Protein AF-A0A7V6LLS7-F1 (afdb_monomer_lite)

Sequence (560 aa):
MVKKVYANFGKIMVLFILLFMLAGCKSEITEEKIEELKTQIPDMIFLNDLISLPSEIKGNKITFSVNKAGYIDESGKVVKAETHDVSLIFTVFANEKPLFEKKVILSQKIDVLFNEIEKYVRSFIRHRTGNNIYLVSKYYDYDDISFVYQSNRVDIIDHDGTHHSHEYDEPVVIDVTVNARGRTHQFSIEVEAVGVPDYEKLNRVQTWLDEYMETVGFFDDMELPKTHPQYGGIIKWIASDPLVVIGHNRFFLPKEAKRVALMAEITFPGGDKKSEYLFDLPSSSIDDLTRAQRFLEICFEEDMNEFFVLYEGTSPNITQNLLEGNPKNKLYGEKREELDLANLDKWFYPGYVKPNEDNLLFIVVHETGIRTPEKNAQFYSEFQYNKAYVVDEVDAWTSWHYTVDDHSIYQSYQDQTECWHAGNGDIYGIGVEMCINSDGNYNASVINNARLIASLLIKHNLGMKSLKKHNDYSNKPCPETMLQNRLWFKFQKLISHEYVSQVLLSQFDITYTFELIEGLTAWPINQVIYNEGVTADSVQNISVNIEGIELAFKIVVQAK

Radius of gyration: 46.67 Å; chains: 1; bounding box: 96×64×156 Å

Secondary structure (DSSP, 8-state):
-------------------------PPPPPHHHHHHHHHSS-SEE-TT-B----SEETTEEEEEEESSTTSB-TTSBB----SS-EEEEEEEEETTEEEEEEEEEEPPPHHHHHHHHHHHHHHHS-SEESS-------BTTBTTEEEEEEES-TTTB-TT-PBPP-SS-EEEEEEEEEEETTEEEEEEEEEEE--S-HHHHHHHHHHHHHHHHHH----TTEEPPSSBTTTB-EEEEEESSTTTEETTTEE---SS-EEEEEEEEEEETTEEEEEEEEEEEPPP-S-HHHHHHHHHHHHTSS-BSSEEE---SPPPP-EE----S--SS--EEEEPPPP-GGGHHHHS-TTPPP-STT---EEEEEE----STT-SHHHHHHHHHIIIII-SS-S-----SEEE-SS-EEE-S-TTEEE-SSTHHHHTEEEEEEP--TTS-HHHHHHHHHHHHHHHHHHTT--GGGEEETHHHH----SHHHHHTTTHHHHHHHHHHHHHHHHHGGGS-EEEE--PPTTEEE-SSTTEEEES---S-EEEEEEEEETTEEEEEEEEE---

Foldseek 3Di:
DDDDDDDDDDDDDDDDDDDDDDDDDQDDDDVVVVVVLVVLDDQEDEAFDARDDPQDDSNWGKDKDKPDPPQADPRRTGHDADLAKDWIKIFMDTNNHTDDIHIHIYGHDPVSVVVVVVVVQVVQADQEDQFFGDGDQDDPPDPQKGKFKCKPCCVAANRRRGGDADAAFDWIKIWIWMGGPNDIDIDIRIHGHHHDDFVVVVVVQVVVLVVCLVPDDDAAQDFDDQADPPQGWGKFKAKLALLQDALRTGGHFAQAFAKMWIKIWTGTPNGIDIDIDIDRTHHHDDDLQVSVVVNQVSLQPAFAAWKGFDFQQDFFDEAEPEPDDAWLDDLFDAFFDDDDPVCQCVLPNPPDDQQAPSLAQAAAEFEPPDQAPPQAQVVVLVVVNCQGHPDNDDPDSFDAQWEFFLQHIYGHHDQRIQTHDQVVCRSRYHYYYQYNHNPGDNVSSLLRVLSNVLVVCVVRRGGPSRYHYSCVRPVPCGVPVCVVVVVVSVSSNSNSSSNCSNPRSNVWDKDKDFDDDPQKDDGNTPRMITRNFDAAWDWTWMWMATNNDIDIHIHTYHGD

Structure (mmCIF, N/CA/C/O backbone):
data_AF-A0A7V6LLS7-F1
#
_entry.id   AF-A0A7V6LLS7-F1
#
loop_
_atom_site.group_PDB
_atom_site.id
_atom_site.type_symbol
_atom_site.label_atom_id
_atom_site.label_alt_id
_atom_site.label_comp_id
_atom_site.label_asym_id
_atom_site.label_entity_id
_atom_site.label_seq_id
_atom_site.pdbx_PDB_ins_code
_atom_site.Cartn_x
_atom_site.Cartn_y
_atom_site.Cartn_z
_atom_site.occupancy
_atom_site.B_iso_or_equiv
_atom_site.auth_seq_id
_atom_site.auth_comp_id
_atom_site.auth_asym_id
_atom_site.auth_atom_id
_atom_site.pdbx_PDB_model_num
ATOM 1 N N . MET A 1 1 ? -8.569 -35.982 98.185 1.00 34.84 1 MET A N 1
ATOM 2 C CA . MET A 1 1 ? -7.803 -35.295 99.258 1.00 34.84 1 MET A CA 1
ATOM 3 C C . MET A 1 1 ? -8.676 -34.120 99.725 1.00 34.84 1 MET A C 1
ATOM 5 O O . MET A 1 1 ? -9.249 -33.499 98.847 1.00 34.84 1 MET A O 1
ATOM 9 N N . VAL A 1 2 ? -9.058 -33.915 101.001 1.00 30.83 2 VAL A N 1
ATOM 10 C CA . VAL A 1 2 ? -8.259 -33.741 102.249 1.00 30.83 2 VAL A CA 1
ATOM 11 C C . VAL A 1 2 ? -7.503 -32.399 102.202 1.00 30.83 2 VAL A C 1
ATOM 13 O O . VAL A 1 2 ? -6.612 -32.305 101.370 1.00 30.83 2 VAL A O 1
ATOM 16 N N . LYS A 1 3 ? -7.730 -31.346 103.021 1.00 31.91 3 LYS A N 1
ATOM 17 C CA . LYS A 1 3 ? -8.706 -30.979 104.109 1.00 31.91 3 LYS A CA 1
ATOM 18 C C . LYS A 1 3 ? -9.423 -29.643 103.708 1.00 31.91 3 LYS A C 1
ATOM 20 O O . LYS A 1 3 ? -9.340 -29.323 102.533 1.00 31.91 3 LYS A O 1
ATOM 25 N N . LYS A 1 4 ? -10.143 -28.803 104.487 1.00 34.84 4 LYS A N 1
ATOM 26 C CA . LYS A 1 4 ? -10.474 -28.535 105.927 1.00 34.84 4 LYS A CA 1
ATOM 27 C C . LYS A 1 4 ? -11.879 -27.830 105.939 1.00 34.84 4 LYS A C 1
ATOM 29 O O . LYS A 1 4 ? -12.202 -27.248 104.915 1.00 34.84 4 LYS A O 1
ATOM 34 N N . VAL A 1 5 ? -12.802 -27.805 106.922 1.00 36.59 5 VAL A N 1
ATOM 35 C CA . VAL A 1 5 ? -12.891 -28.124 108.377 1.00 36.59 5 VAL A CA 1
ATOM 36 C C . VAL A 1 5 ? -12.368 -27.012 109.325 1.00 36.59 5 VAL A C 1
ATOM 38 O O . VAL A 1 5 ? -11.166 -26.762 109.320 1.00 36.59 5 VAL A O 1
ATOM 41 N N . TYR A 1 6 ? -13.141 -26.359 110.223 1.00 37.16 6 TYR A N 1
ATOM 42 C CA . TYR A 1 6 ? -14.607 -26.222 110.480 1.00 37.16 6 TYR A CA 1
ATOM 43 C C . TYR A 1 6 ? -14.840 -25.105 111.552 1.00 37.16 6 TYR A C 1
ATOM 45 O O . TYR A 1 6 ? -13.900 -24.847 112.299 1.00 37.16 6 TYR A O 1
ATOM 53 N N . ALA A 1 7 ? -16.085 -24.600 111.722 1.00 37.91 7 ALA A N 1
ATOM 54 C CA . ALA A 1 7 ? -16.650 -23.959 112.951 1.00 37.91 7 ALA A CA 1
ATOM 55 C C . ALA A 1 7 ? -16.020 -22.621 113.456 1.00 37.91 7 ALA A C 1
ATOM 57 O O . ALA A 1 7 ? -14.893 -22.311 113.097 1.00 37.91 7 ALA A O 1
ATOM 58 N N . ASN A 1 8 ? -16.607 -21.767 114.323 1.00 35.91 8 ASN A N 1
ATOM 59 C CA . ASN A 1 8 ? -17.968 -21.423 114.844 1.00 35.91 8 ASN A CA 1
ATOM 60 C C . ASN A 1 8 ? -17.821 -20.037 115.573 1.00 35.91 8 ASN A C 1
ATOM 62 O O . ASN A 1 8 ? -16.697 -19.554 115.656 1.00 35.91 8 ASN A O 1
ATOM 66 N N . PHE A 1 9 ? -18.789 -19.296 116.152 1.00 32.19 9 PHE A N 1
ATOM 67 C CA . PHE A 1 9 ? -20.241 -19.386 116.454 1.00 32.19 9 PHE A CA 1
ATOM 68 C C . PHE A 1 9 ? -20.790 -17.928 116.619 1.00 32.19 9 PHE A C 1
ATOM 70 O O . PHE A 1 9 ? -19.992 -17.007 116.772 1.00 32.19 9 PHE A O 1
ATOM 77 N N . GLY A 1 10 ? -22.113 -17.687 116.692 1.00 29.98 10 GLY A N 1
ATOM 78 C CA . GLY A 1 10 ? -22.686 -16.373 117.080 1.00 29.98 10 GLY A CA 1
ATOM 79 C C . GLY A 1 10 ? -24.219 -16.365 117.271 1.00 29.98 10 GLY A C 1
ATOM 80 O O . GLY A 1 10 ? -24.887 -17.284 116.791 1.00 29.98 10 GLY A O 1
ATOM 81 N N . LYS A 1 11 ? -24.784 -15.375 118.000 1.00 31.58 11 LYS A N 1
ATOM 82 C CA . LYS A 1 11 ? -26.246 -15.209 118.239 1.00 31.58 11 LYS A CA 1
ATOM 83 C C . LYS A 1 11 ? -26.632 -13.870 118.927 1.00 31.58 11 LYS A C 1
ATOM 85 O O . LYS A 1 11 ? -25.799 -13.320 119.632 1.00 31.58 11 LYS A O 1
ATOM 90 N N . ILE A 1 12 ? -27.926 -13.492 118.834 1.00 33.47 12 ILE A N 1
ATOM 91 C CA . ILE A 1 12 ? -28.701 -12.503 119.654 1.00 33.47 12 ILE A CA 1
ATOM 92 C C . ILE A 1 12 ? -28.351 -11.006 119.409 1.00 33.47 12 ILE A C 1
ATOM 94 O O . ILE A 1 12 ? -27.180 -10.664 119.456 1.00 33.47 12 ILE A O 1
ATOM 98 N N . MET A 1 13 ? -29.230 -10.024 119.102 1.00 29.97 13 MET A N 1
ATOM 99 C CA . MET A 1 13 ? -30.708 -9.807 119.041 1.00 29.97 13 MET A CA 1
ATOM 100 C C . MET A 1 13 ? -31.387 -9.097 120.243 1.00 29.97 13 MET A C 1
ATOM 102 O O . MET A 1 13 ? -31.705 -9.745 121.233 1.00 29.97 13 MET A O 1
ATOM 106 N N . VAL A 1 14 ? -31.775 -7.820 120.058 1.00 29.94 14 VAL A N 1
ATOM 107 C CA . VAL A 1 14 ? -32.856 -7.067 120.759 1.00 29.94 14 VAL A CA 1
ATOM 108 C C . VAL A 1 14 ? -33.358 -5.945 119.807 1.00 29.94 14 VAL A C 1
ATOM 110 O O . VAL A 1 14 ? -32.559 -5.496 118.992 1.00 29.94 14 VAL A O 1
ATOM 113 N N . LEU A 1 15 ? -34.551 -5.331 119.896 1.00 32.44 15 LEU A N 1
ATOM 114 C CA . LEU A 1 15 ? -35.950 -5.811 119.808 1.00 32.44 15 LEU A CA 1
ATOM 115 C C . LEU A 1 15 ? -36.884 -4.561 119.762 1.00 32.44 15 LEU A C 1
ATOM 117 O O . LEU A 1 15 ? -36.860 -3.792 120.709 1.00 32.44 15 LEU A O 1
ATOM 121 N N . PHE A 1 16 ? -37.698 -4.401 118.703 1.00 33.78 16 PHE A N 1
ATOM 122 C CA . PHE A 1 16 ? -38.951 -3.600 118.566 1.00 33.78 16 PHE A CA 1
ATOM 123 C C . PHE A 1 16 ? -39.140 -2.195 119.202 1.00 33.78 16 PHE A C 1
ATOM 125 O O . PHE A 1 16 ? -39.014 -2.013 120.405 1.00 33.78 16 PHE A O 1
ATOM 132 N N . ILE A 1 17 ? -39.758 -1.282 118.428 1.00 31.70 17 ILE A N 1
ATOM 133 C CA . ILE A 1 17 ? -41.160 -0.829 118.639 1.00 31.70 17 ILE A CA 1
ATOM 134 C C . ILE A 1 17 ? -41.720 -0.162 117.356 1.00 31.70 17 ILE A C 1
ATOM 136 O O . ILE A 1 17 ? -40.963 0.192 116.456 1.00 31.70 17 ILE A O 1
ATOM 140 N N . LEU A 1 18 ? -43.052 -0.104 117.226 1.00 37.91 18 LEU A N 1
ATOM 141 C CA . LEU A 1 18 ? -43.802 0.260 116.011 1.00 37.91 18 LEU A CA 1
ATOM 142 C C . LEU A 1 18 ? -43.955 1.777 115.793 1.00 37.91 18 LEU A C 1
ATOM 144 O O . LEU A 1 18 ? -44.133 2.527 116.750 1.00 37.91 18 LEU A O 1
ATOM 148 N N . LEU A 1 19 ? -44.160 2.165 114.528 1.00 31.28 19 LEU A N 1
ATOM 149 C CA . LEU A 1 19 ? -45.254 3.079 114.175 1.00 31.28 19 LEU A CA 1
ATOM 150 C C . LEU A 1 19 ? -45.881 2.672 112.827 1.00 31.28 19 LEU A C 1
ATOM 152 O O . LEU A 1 19 ? -45.170 2.266 111.911 1.00 31.28 19 LEU A O 1
ATOM 156 N N . PHE A 1 20 ? -47.209 2.753 112.713 1.00 39.62 20 PHE A N 1
ATOM 157 C CA . PHE A 1 20 ? -47.963 2.418 111.497 1.00 39.62 20 PHE A CA 1
ATOM 158 C C . PHE A 1 20 ? -48.265 3.689 110.687 1.00 39.62 20 PHE A C 1
ATOM 160 O O . PHE A 1 20 ? -48.773 4.660 111.244 1.00 39.62 20 PHE A O 1
ATOM 167 N N . MET A 1 21 ? -48.056 3.653 109.370 1.00 34.00 21 MET A N 1
ATOM 168 C CA . MET A 1 21 ? -48.728 4.534 108.405 1.00 34.00 21 MET A CA 1
ATOM 169 C C . MET A 1 21 ? -49.060 3.752 107.132 1.00 34.00 21 MET A C 1
ATOM 171 O O . MET A 1 21 ? -48.438 2.731 106.838 1.00 34.00 21 MET A O 1
ATOM 175 N N . LEU A 1 22 ? -50.080 4.208 106.402 1.00 47.00 22 LEU A N 1
ATOM 176 C CA . LEU A 1 22 ? -50.637 3.477 105.267 1.00 47.00 22 LEU A CA 1
ATOM 177 C C . LEU A 1 22 ? -49.731 3.561 104.033 1.00 47.00 22 LEU A C 1
ATOM 179 O O . LEU A 1 22 ? -49.548 4.634 103.464 1.00 47.00 22 LEU A O 1
ATOM 183 N N . ALA A 1 23 ? -49.260 2.407 103.567 1.00 36.72 23 ALA A N 1
ATOM 184 C CA . ALA A 1 23 ? -48.746 2.230 102.216 1.00 36.72 23 ALA A CA 1
ATOM 185 C C . ALA A 1 23 ? -49.749 1.385 101.421 1.00 36.72 23 ALA A C 1
ATOM 187 O O . ALA A 1 23 ? -49.935 0.203 101.704 1.00 36.72 23 ALA A O 1
ATOM 188 N N . GLY A 1 24 ? -50.409 1.987 100.429 1.00 40.50 24 GLY A N 1
ATOM 189 C CA . GLY A 1 24 ? -51.176 1.220 99.450 1.00 40.50 24 GLY A CA 1
ATOM 190 C C . GLY A 1 24 ? -50.214 0.418 98.575 1.00 40.50 24 GLY A C 1
ATOM 191 O O . GLY A 1 24 ? -49.318 1.001 97.962 1.00 40.50 24 GLY A O 1
ATOM 192 N N . CYS A 1 25 ? -50.377 -0.904 98.517 1.00 39.06 25 CYS A N 1
ATOM 193 C CA . CYS A 1 25 ? -49.539 -1.763 97.685 1.00 39.06 25 CYS A CA 1
ATOM 194 C C . CYS A 1 25 ? -49.764 -1.466 96.195 1.00 39.06 25 CYS A C 1
ATOM 196 O O . CYS A 1 25 ? -50.655 -2.043 95.572 1.00 39.06 25 CYS A O 1
ATOM 198 N N . LYS A 1 26 ? -48.918 -0.614 95.598 1.00 54.56 26 LYS A N 1
ATOM 199 C CA . LYS A 1 26 ? -48.681 -0.675 94.152 1.00 54.56 26 LYS A CA 1
ATOM 200 C C . LYS A 1 26 ? -48.104 -2.056 93.851 1.00 54.56 26 LYS A C 1
ATOM 202 O O . LYS A 1 26 ? -47.055 -2.405 94.388 1.00 54.56 26 LYS A O 1
ATOM 207 N N . SER A 1 27 ? -48.795 -2.846 93.036 1.00 60.50 27 SER A N 1
ATOM 208 C CA . SER A 1 27 ? -48.285 -4.148 92.610 1.00 60.50 27 SER A CA 1
ATOM 209 C C . SER A 1 27 ? -47.044 -3.961 91.744 1.00 60.50 27 SER A C 1
ATOM 211 O O . SER A 1 27 ? -47.059 -3.139 90.821 1.00 60.50 27 SER A O 1
ATOM 213 N N . GLU A 1 28 ? -46.006 -4.748 92.012 1.00 69.44 28 GLU A N 1
ATOM 214 C CA . GLU A 1 28 ? -44.800 -4.777 91.190 1.00 69.44 28 GLU A CA 1
ATOM 215 C C . GLU A 1 28 ? -45.122 -5.218 89.753 1.00 69.44 28 GLU A C 1
ATOM 217 O O . GLU A 1 28 ? -46.076 -5.964 89.486 1.00 69.44 28 GLU A O 1
ATOM 222 N N . ILE A 1 29 ? -44.340 -4.709 88.801 1.00 80.06 29 ILE A N 1
ATOM 223 C CA . ILE A 1 29 ? -44.463 -5.088 87.394 1.00 80.06 29 ILE A CA 1
ATOM 224 C C . ILE A 1 29 ? -43.783 -6.449 87.228 1.00 80.06 29 ILE A C 1
ATOM 226 O O . ILE A 1 29 ? -42.632 -6.631 87.606 1.00 80.06 29 ILE A O 1
ATOM 230 N N . THR A 1 30 ? -44.527 -7.412 86.693 1.00 85.44 30 THR A N 1
ATOM 231 C CA . THR A 1 30 ? -44.090 -8.797 86.495 1.00 85.44 30 THR A CA 1
ATOM 232 C C . THR A 1 30 ? -43.131 -8.901 85.307 1.00 85.44 30 THR A C 1
ATOM 234 O O . THR A 1 30 ? -43.330 -8.198 84.319 1.00 85.44 30 THR A O 1
ATOM 237 N N . GLU A 1 31 ? -42.133 -9.794 85.366 1.00 83.50 31 GLU A N 1
ATOM 238 C CA . GLU A 1 31 ? -41.102 -9.940 84.315 1.00 83.50 31 GLU A CA 1
ATOM 239 C C . GLU A 1 31 ? -41.697 -10.171 82.916 1.00 83.50 31 GLU A C 1
ATOM 241 O O . GLU A 1 31 ? -41.288 -9.527 81.959 1.00 83.50 31 GLU A O 1
ATOM 246 N N . GLU A 1 32 ? -42.757 -10.976 82.811 1.00 85.88 32 GLU A N 1
ATOM 247 C CA . GLU A 1 32 ? -43.559 -11.161 81.588 1.00 85.88 32 GLU A CA 1
ATOM 248 C C . GLU A 1 32 ? -43.975 -9.828 80.928 1.00 85.88 32 GLU A C 1
ATOM 250 O O . GLU A 1 32 ? -43.900 -9.669 79.711 1.00 85.88 32 GLU A O 1
ATOM 255 N N . LYS A 1 33 ? -44.350 -8.828 81.736 1.00 86.25 33 LYS A N 1
ATOM 256 C CA . LYS A 1 33 ? -44.764 -7.497 81.268 1.00 86.25 33 LYS A CA 1
ATOM 257 C C . LYS A 1 33 ? -43.573 -6.562 81.009 1.00 86.25 33 LYS A C 1
ATOM 259 O O . LYS A 1 33 ? -43.733 -5.563 80.314 1.00 86.25 33 LYS A O 1
ATOM 264 N N . ILE A 1 34 ? -42.390 -6.887 81.534 1.00 86.94 34 ILE A N 1
ATOM 265 C CA . ILE A 1 34 ? -41.118 -6.241 81.177 1.00 86.94 34 ILE A CA 1
ATOM 266 C C . ILE A 1 34 ? -40.645 -6.743 79.805 1.00 86.94 34 ILE A C 1
ATOM 268 O O . ILE A 1 34 ? -40.253 -5.927 78.974 1.00 86.94 34 ILE A O 1
ATOM 272 N N . GLU A 1 35 ? -40.758 -8.043 79.515 1.00 89.19 35 GLU A N 1
ATOM 273 C CA . GLU A 1 35 ? -40.477 -8.574 78.173 1.00 89.19 35 GLU A CA 1
ATOM 274 C C . GLU A 1 35 ? -41.473 -8.050 77.126 1.00 89.19 35 GLU A C 1
ATOM 276 O O . GLU A 1 35 ? -41.060 -7.650 76.040 1.00 89.19 35 GLU A O 1
ATOM 281 N N . GLU A 1 36 ? -42.761 -7.923 77.462 1.00 87.31 36 GLU A N 1
ATOM 282 C CA . GLU A 1 36 ? -43.749 -7.296 76.568 1.00 87.31 36 GLU A CA 1
ATOM 283 C C . GLU A 1 36 ? -43.439 -5.809 76.273 1.00 87.31 36 GLU A C 1
ATOM 285 O O . GLU A 1 36 ? -43.685 -5.331 75.169 1.00 87.31 36 GLU A O 1
ATOM 290 N N . LEU A 1 37 ? -42.853 -5.065 77.221 1.00 87.44 37 LEU A N 1
ATOM 291 C CA . LEU A 1 37 ? -42.362 -3.701 76.966 1.00 87.44 37 LEU A CA 1
ATOM 292 C C . LEU A 1 37 ? -41.108 -3.689 76.073 1.00 87.44 37 LEU A C 1
ATOM 294 O O . LEU A 1 37 ? -40.929 -2.769 75.276 1.00 87.44 37 LEU A O 1
ATOM 298 N N . LYS A 1 38 ? -40.235 -4.700 76.175 1.00 88.44 38 LYS A N 1
ATOM 299 C CA . LYS A 1 38 ? -39.018 -4.816 75.350 1.00 88.44 38 LYS A CA 1
ATOM 300 C C . LYS A 1 38 ? -39.300 -5.130 73.879 1.00 88.44 38 LYS A C 1
ATOM 302 O O . LYS A 1 38 ? -38.439 -4.832 73.050 1.00 88.44 38 LYS A O 1
ATOM 307 N N . THR A 1 39 ? -40.455 -5.709 73.538 1.00 87.38 39 THR A N 1
ATOM 308 C CA . THR A 1 39 ? -40.860 -5.930 72.134 1.00 87.38 39 THR A CA 1
ATOM 309 C C . THR A 1 39 ? -41.476 -4.685 71.490 1.00 87.38 39 THR A C 1
ATOM 311 O O . THR A 1 39 ? -41.427 -4.552 70.272 1.00 87.38 39 THR A O 1
ATOM 314 N N . GLN A 1 40 ? -41.992 -3.741 72.287 1.00 88.38 40 GLN A N 1
ATOM 315 C CA . GLN A 1 40 ? -42.559 -2.465 71.812 1.00 88.38 40 GLN A CA 1
ATOM 316 C C . GLN A 1 40 ? -41.489 -1.414 71.461 1.00 88.38 40 GLN A C 1
ATOM 318 O O . GLN A 1 40 ? -41.792 -0.403 70.832 1.00 88.38 40 GLN A O 1
ATOM 323 N N . ILE A 1 41 ? -40.228 -1.659 71.831 1.00 88.69 41 ILE A N 1
ATOM 324 C CA . ILE A 1 41 ? -39.062 -0.882 71.396 1.00 88.69 41 ILE A CA 1
ATOM 325 C C . ILE A 1 41 ? -38.318 -1.716 70.338 1.00 88.69 41 ILE A C 1
ATOM 327 O O . ILE A 1 41 ? -37.746 -2.743 70.708 1.00 88.69 41 ILE A O 1
ATOM 331 N N . PRO A 1 42 ? -38.282 -1.326 69.051 1.00 85.19 42 PRO A N 1
ATOM 332 C CA . PRO A 1 42 ? -37.520 -2.043 68.024 1.00 85.19 42 PRO A CA 1
ATOM 333 C C . PRO A 1 42 ? -36.011 -2.092 68.317 1.00 85.19 42 PRO A C 1
ATOM 335 O O . PRO A 1 42 ? -35.478 -1.224 69.004 1.00 85.19 42 PRO A O 1
ATOM 338 N N . ASP A 1 43 ? -35.304 -3.089 67.777 1.00 81.06 43 ASP A N 1
ATOM 339 C CA . ASP A 1 43 ? -33.835 -3.185 67.899 1.00 81.06 43 ASP A CA 1
ATOM 340 C C . ASP A 1 43 ? -33.099 -2.192 66.975 1.00 81.06 43 ASP A C 1
ATOM 342 O O . ASP A 1 43 ? -31.983 -1.759 67.276 1.00 81.06 43 ASP A O 1
ATOM 346 N N . MET A 1 44 ? -33.747 -1.785 65.877 1.00 81.25 44 MET A N 1
ATOM 347 C CA . MET A 1 44 ? -33.304 -0.744 64.948 1.00 81.25 44 MET A CA 1
ATOM 348 C C . MET A 1 44 ? -34.452 0.235 64.677 1.00 81.25 44 MET A C 1
ATOM 350 O O . MET A 1 44 ? -35.598 -0.191 64.556 1.00 81.25 44 MET A O 1
ATOM 354 N N . ILE A 1 45 ? -34.141 1.531 64.596 1.00 81.94 45 ILE A N 1
ATOM 355 C CA . ILE A 1 45 ? -35.098 2.624 64.367 1.00 81.94 45 ILE A CA 1
ATOM 356 C C . ILE A 1 45 ? -34.560 3.621 63.330 1.00 81.94 45 ILE A C 1
ATOM 358 O O . ILE A 1 45 ? -33.347 3.752 63.133 1.00 81.94 45 ILE A O 1
ATOM 362 N N . PHE A 1 46 ? -35.465 4.363 62.701 1.00 78.94 46 PHE A N 1
ATOM 363 C CA . PHE A 1 46 ? -35.198 5.305 61.617 1.00 78.94 46 PHE A CA 1
ATOM 364 C C . PHE A 1 46 ? -35.836 6.679 61.875 1.00 78.94 46 PHE A C 1
ATOM 366 O O . PHE A 1 46 ? -36.655 6.866 62.775 1.00 78.94 46 PHE A O 1
ATOM 373 N N . LEU A 1 47 ? -35.458 7.679 61.074 1.00 79.56 47 LEU A N 1
ATOM 374 C CA . LEU A 1 47 ? -36.011 9.031 61.182 1.00 79.56 47 LEU A CA 1
ATOM 375 C C . LEU A 1 47 ? -37.519 9.049 60.884 1.00 79.56 47 LEU A C 1
ATOM 377 O O . LEU A 1 47 ? -37.937 8.701 59.780 1.00 79.56 47 LEU A O 1
ATOM 381 N N . ASN A 1 48 ? -38.290 9.627 61.807 1.00 79.75 48 ASN A N 1
ATOM 382 C CA . ASN A 1 48 ? -39.755 9.650 61.900 1.00 79.75 48 ASN A CA 1
ATOM 383 C C . ASN A 1 48 ? -40.440 8.428 62.529 1.00 79.75 48 ASN A C 1
ATOM 385 O O . ASN A 1 48 ? -41.655 8.512 62.718 1.00 79.75 48 ASN A O 1
ATOM 389 N N . ASP A 1 49 ? -39.721 7.372 62.918 1.00 84.12 49 ASP A N 1
ATOM 390 C CA . ASP A 1 49 ? -40.325 6.269 63.677 1.00 84.12 49 ASP A CA 1
ATOM 391 C C . ASP A 1 49 ? -40.896 6.766 65.014 1.00 84.12 49 ASP A C 1
ATOM 393 O O . ASP A 1 49 ? -40.375 7.712 65.610 1.00 84.12 49 ASP A O 1
ATOM 397 N N . LEU A 1 50 ? -41.964 6.125 65.494 1.00 85.75 50 LEU A N 1
ATOM 398 C CA . LEU A 1 50 ? -42.671 6.496 66.721 1.00 85.75 50 LEU A CA 1
ATOM 399 C C . LEU A 1 50 ? -42.572 5.376 67.762 1.00 85.75 50 LEU A C 1
ATOM 401 O O . LEU A 1 50 ? -43.168 4.312 67.598 1.00 85.75 50 LEU A O 1
ATOM 405 N N . ILE A 1 51 ? -41.860 5.634 68.859 1.00 87.31 51 ILE A N 1
ATOM 406 C CA . ILE A 1 51 ? -41.714 4.698 69.976 1.00 87.31 51 ILE A CA 1
ATOM 407 C C . ILE A 1 51 ? -42.858 4.920 70.963 1.00 87.31 51 ILE A C 1
ATOM 409 O O . ILE A 1 51 ? -42.802 5.797 71.826 1.00 87.31 51 ILE A O 1
ATOM 413 N N . SER A 1 52 ? -43.916 4.123 70.818 1.00 84.38 52 SER A N 1
ATOM 414 C CA . SER A 1 52 ? -45.099 4.188 71.676 1.00 84.38 52 SER A CA 1
ATOM 415 C C . SER A 1 52 ? -45.039 3.121 72.770 1.00 84.38 52 SER A C 1
ATOM 417 O O . SER A 1 52 ? -45.023 1.929 72.476 1.00 84.38 52 SER A O 1
ATOM 419 N N . LEU A 1 53 ? -45.032 3.557 74.032 1.00 86.69 53 LEU A N 1
ATOM 420 C CA . LEU A 1 53 ? -45.185 2.700 75.212 1.00 86.69 53 LEU A CA 1
ATOM 421 C C . LEU A 1 53 ? -46.482 3.070 75.955 1.00 86.69 53 LEU A C 1
ATOM 423 O O . LEU A 1 53 ? -46.856 4.247 75.971 1.00 86.69 53 LEU A O 1
ATOM 427 N N . PRO A 1 54 ? -47.165 2.115 76.616 1.00 86.19 54 PRO A N 1
ATOM 428 C CA . PRO A 1 54 ? -48.332 2.407 77.446 1.00 86.19 54 PRO A CA 1
ATOM 429 C C . PRO A 1 54 ? -47.945 3.330 78.606 1.00 86.19 54 PRO A C 1
ATOM 431 O O . PRO A 1 54 ? -47.005 3.046 79.341 1.00 86.19 54 PRO A O 1
ATOM 434 N N . SER A 1 55 ? -48.696 4.414 78.807 1.00 86.00 55 SER A N 1
ATOM 435 C CA . SER A 1 55 ? -48.388 5.453 79.804 1.00 86.00 55 SER A CA 1
ATOM 436 C C . SER A 1 55 ? -48.525 5.000 81.265 1.00 86.00 55 SER A C 1
ATOM 438 O O . SER A 1 55 ? -47.939 5.617 82.160 1.00 86.00 55 SER A O 1
ATOM 440 N N . GLU A 1 56 ? -49.262 3.919 81.531 1.00 85.69 56 GLU A N 1
ATOM 441 C CA . GLU A 1 56 ? -49.404 3.330 82.862 1.00 85.69 56 GLU A CA 1
ATOM 442 C C . GLU A 1 56 ? -49.565 1.802 82.802 1.00 85.69 56 GLU A C 1
ATOM 444 O O . GLU A 1 56 ? -50.269 1.269 81.944 1.00 85.69 56 GLU A O 1
ATOM 449 N N . ILE A 1 57 ? -48.949 1.087 83.751 1.00 84.81 57 ILE A N 1
ATOM 450 C CA . ILE A 1 57 ? -49.136 -0.354 83.969 1.00 84.81 57 ILE A CA 1
ATOM 451 C C . ILE A 1 57 ? -49.372 -0.621 85.461 1.00 84.81 57 ILE A C 1
ATOM 453 O O . ILE A 1 57 ? -48.494 -0.389 86.294 1.00 84.81 57 ILE A O 1
ATOM 457 N N . LYS A 1 58 ? -50.546 -1.169 85.805 1.00 80.75 58 LYS A N 1
ATOM 458 C CA . LYS A 1 58 ? -50.928 -1.589 87.172 1.00 80.75 58 LYS A CA 1
ATOM 459 C C . LYS A 1 58 ? -50.704 -0.503 88.255 1.00 80.75 58 LYS A C 1
ATOM 461 O O . LYS A 1 58 ? -50.140 -0.795 89.310 1.00 80.75 58 LYS A O 1
ATOM 466 N N . GLY A 1 59 ? -51.092 0.755 88.014 1.00 77.38 59 GLY A N 1
ATOM 467 C CA . GLY A 1 59 ? -50.871 1.852 88.970 1.00 77.38 59 GLY A CA 1
ATOM 468 C C . GLY A 1 59 ? -49.469 2.470 88.919 1.00 77.38 59 GLY A C 1
ATOM 469 O O . GLY A 1 59 ? -49.134 3.300 89.770 1.00 77.38 59 GLY A O 1
ATOM 470 N N . ASN A 1 60 ? -48.622 2.072 87.966 1.00 83.69 60 ASN A N 1
ATOM 471 C CA . ASN A 1 60 ? -47.269 2.593 87.788 1.00 83.69 60 ASN A CA 1
ATOM 472 C C . ASN A 1 60 ? -47.179 3.405 86.495 1.00 83.69 60 ASN A C 1
ATOM 474 O O . ASN A 1 60 ? -47.331 2.839 85.413 1.00 83.69 60 ASN A O 1
ATOM 478 N N . LYS A 1 61 ? -46.895 4.709 86.601 1.00 87.81 61 LYS A N 1
ATOM 479 C CA . LYS A 1 61 ? -46.645 5.563 85.432 1.00 87.81 61 LYS A CA 1
ATOM 480 C C . LYS A 1 61 ? -45.367 5.090 84.744 1.00 87.81 61 LYS A C 1
ATOM 482 O O . LYS A 1 61 ? -44.333 5.003 85.411 1.00 87.81 61 LYS A O 1
ATOM 487 N N . ILE A 1 62 ? -45.444 4.818 83.446 1.00 90.25 62 ILE A N 1
ATOM 488 C CA . ILE A 1 62 ? -44.301 4.420 82.625 1.00 90.25 62 ILE A CA 1
ATOM 489 C C . ILE A 1 62 ? -43.776 5.640 81.869 1.00 90.25 62 ILE A C 1
ATOM 491 O O . ILE A 1 62 ? -44.546 6.435 81.331 1.00 90.25 62 ILE A O 1
ATOM 495 N N . THR A 1 63 ? -42.457 5.786 81.833 1.00 88.88 63 THR A N 1
ATOM 496 C CA . THR A 1 63 ? -41.744 6.761 80.996 1.00 88.88 63 THR A CA 1
ATOM 497 C C . THR A 1 63 ? -40.461 6.125 80.476 1.00 88.88 63 THR A C 1
ATOM 499 O O . THR A 1 63 ? -39.979 5.150 81.049 1.00 88.88 63 THR A O 1
ATOM 502 N N . PHE A 1 64 ? -39.864 6.682 79.426 1.00 91.25 64 PHE A N 1
ATOM 503 C CA . PHE A 1 64 ? -38.519 6.303 78.998 1.00 91.25 64 PHE A CA 1
ATOM 504 C C . PHE A 1 64 ? -37.639 7.539 78.819 1.00 91.25 64 PHE A C 1
ATOM 506 O O . PHE A 1 64 ? -38.137 8.655 78.673 1.00 91.25 64 PHE A O 1
ATOM 513 N N . SER A 1 65 ? -36.327 7.335 78.838 1.00 90.12 65 SER A N 1
ATOM 514 C CA . SER A 1 65 ? -35.348 8.313 78.372 1.00 90.12 65 SER A CA 1
ATOM 515 C C . SER A 1 65 ? -34.353 7.640 77.431 1.00 90.12 65 SER A C 1
ATOM 517 O O . SER A 1 65 ? -34.245 6.414 77.392 1.00 90.12 65 SER A O 1
ATOM 519 N N . VAL A 1 66 ? -33.639 8.451 76.654 1.00 91.19 66 VAL A N 1
ATOM 520 C CA . VAL A 1 66 ? -32.574 7.992 75.761 1.00 91.19 66 VAL A CA 1
ATOM 521 C C . VAL A 1 66 ? -31.254 8.576 76.246 1.00 91.19 66 VAL A C 1
ATOM 523 O O . VAL A 1 66 ? -31.178 9.766 76.548 1.00 91.19 66 VAL A O 1
ATOM 526 N N . ASN A 1 67 ? -30.192 7.769 76.272 1.00 91.69 67 ASN A N 1
ATOM 527 C CA . ASN A 1 67 ? -28.851 8.178 76.719 1.00 91.69 67 ASN A CA 1
ATOM 528 C C . ASN A 1 67 ? -28.204 9.336 75.923 1.00 91.69 67 ASN A C 1
ATOM 530 O O . ASN A 1 67 ? -27.121 9.798 76.283 1.00 91.69 67 ASN A O 1
ATOM 534 N N . LYS A 1 68 ? -28.836 9.794 74.837 1.00 87.81 68 LYS A N 1
ATOM 535 C CA . LYS A 1 68 ? -28.431 10.948 74.033 1.00 87.81 68 LYS A CA 1
ATOM 536 C C . LYS A 1 68 ? -29.648 11.840 73.784 1.00 87.81 68 LYS A C 1
ATOM 538 O O . LYS A 1 68 ? -30.598 11.433 73.118 1.00 87.81 68 LYS A O 1
ATOM 543 N N . ALA A 1 69 ? -29.607 13.062 74.308 1.00 84.25 69 ALA A N 1
ATOM 544 C CA . ALA A 1 69 ? -30.680 14.043 74.153 1.00 84.25 69 ALA A CA 1
ATOM 545 C C . ALA A 1 69 ? -30.826 14.531 72.698 1.00 84.25 69 ALA A C 1
ATOM 547 O O . ALA A 1 69 ? -29.864 14.530 71.928 1.00 84.25 69 ALA A O 1
ATOM 548 N N . GLY A 1 70 ? -32.033 14.972 72.331 1.00 85.25 70 GLY A N 1
ATOM 549 C CA . GLY A 1 70 ? -32.331 15.565 71.020 1.00 85.25 70 GLY A CA 1
ATOM 550 C C . GLY A 1 70 ? -32.474 14.576 69.857 1.00 85.25 70 GLY A C 1
ATOM 551 O O . GLY A 1 70 ? -32.649 15.014 68.727 1.00 85.25 70 GLY A O 1
ATOM 552 N N . TYR A 1 71 ? -32.403 13.265 70.109 1.00 87.38 71 TYR A N 1
ATOM 553 C CA . TYR A 1 71 ? -32.651 12.228 69.098 1.00 87.38 71 TYR A CA 1
ATOM 554 C C . TYR A 1 71 ? -34.132 11.853 68.965 1.00 87.38 71 TYR A C 1
ATOM 556 O O . TYR A 1 71 ? -34.594 11.538 67.867 1.00 87.38 71 TYR A O 1
ATOM 564 N N . ILE A 1 72 ? -34.866 11.913 70.078 1.00 88.19 72 ILE A N 1
ATOM 565 C CA . ILE A 1 72 ? -36.294 11.605 70.189 1.00 88.19 72 ILE A CA 1
ATOM 566 C C . ILE A 1 72 ? -36.992 12.772 70.895 1.00 88.19 72 ILE A C 1
ATOM 568 O O . ILE A 1 72 ? -36.406 13.370 71.802 1.00 88.19 72 ILE A O 1
ATOM 572 N N . ASP A 1 73 ? -38.201 13.116 70.448 1.00 87.12 73 ASP A N 1
ATOM 573 C CA . ASP A 1 73 ? -39.027 14.186 71.020 1.00 87.12 73 ASP A CA 1
ATOM 574 C C . ASP A 1 73 ? -39.984 13.701 72.129 1.00 87.12 73 ASP A C 1
ATOM 576 O O . ASP A 1 73 ? -40.053 12.516 72.457 1.00 87.12 73 ASP A O 1
ATOM 580 N N . GLU A 1 74 ? -40.741 14.629 72.722 1.00 83.19 74 GLU A N 1
ATOM 581 C CA . GLU A 1 74 ? -41.681 14.348 73.820 1.00 83.19 74 GLU A CA 1
ATOM 582 C C . GLU A 1 74 ? -42.850 13.422 73.428 1.00 83.19 74 GLU A C 1
ATOM 584 O O . GLU A 1 74 ? -43.505 12.866 74.310 1.00 83.19 74 GLU A O 1
ATOM 589 N N . SER A 1 75 ? -43.109 13.220 72.129 1.00 83.94 75 SER A N 1
ATOM 590 C CA . SER A 1 75 ? -44.108 12.259 71.635 1.00 83.94 75 SER A CA 1
ATOM 591 C C . SER A 1 75 ? -43.556 10.837 71.483 1.00 83.94 75 SER A C 1
ATOM 593 O O . SER A 1 75 ? -44.318 9.905 71.232 1.00 83.94 75 SER A O 1
ATOM 595 N N . GLY A 1 76 ? -42.240 10.660 71.641 1.00 84.56 76 GLY A N 1
ATOM 596 C CA . GLY A 1 76 ? -41.534 9.413 71.362 1.00 84.56 76 GLY A CA 1
ATOM 597 C C . GLY A 1 76 ? -41.112 9.258 69.899 1.00 84.56 76 GLY A C 1
ATOM 598 O O . GLY A 1 76 ? -40.686 8.172 69.504 1.00 84.56 76 GLY A O 1
ATOM 599 N N . LYS A 1 77 ? -41.209 10.316 69.083 1.00 88.50 77 LYS A N 1
ATOM 600 C CA . LYS A 1 77 ? -40.833 10.281 67.667 1.00 88.50 77 LYS A CA 1
ATOM 601 C C . LYS A 1 77 ? -39.336 10.530 67.475 1.00 88.50 77 LYS A C 1
ATOM 603 O O . LYS A 1 77 ? -38.770 11.447 68.067 1.00 88.50 77 LYS A O 1
ATOM 608 N N . VAL A 1 78 ? -38.695 9.760 66.597 1.00 86.75 78 VAL A N 1
ATOM 609 C CA . VAL A 1 78 ? -37.307 9.980 66.163 1.00 86.75 78 VAL A CA 1
ATOM 610 C C . VAL A 1 78 ? -37.233 11.224 65.277 1.00 86.75 78 VAL A C 1
ATOM 612 O O . VAL A 1 78 ? -37.783 11.250 64.173 1.00 86.75 78 VAL A O 1
ATOM 615 N N . VAL A 1 79 ? -36.529 12.253 65.752 1.00 86.62 79 VAL A N 1
ATOM 616 C CA . VAL A 1 79 ? -36.451 13.585 65.117 1.00 86.62 79 VAL A CA 1
ATOM 617 C C . VAL A 1 79 ? -35.060 13.955 64.600 1.00 86.62 79 VAL A C 1
ATOM 619 O O . VAL A 1 79 ? -34.924 14.930 63.861 1.00 86.62 79 VAL A O 1
ATOM 622 N N . LYS A 1 80 ? -34.027 13.171 64.931 1.00 82.25 80 LYS A N 1
ATOM 623 C CA . LYS A 1 80 ? -32.650 13.378 64.460 1.00 82.25 80 LYS A CA 1
ATOM 624 C C . LYS A 1 80 ? -32.175 12.201 63.612 1.00 82.25 80 LYS A C 1
ATOM 626 O O . LYS A 1 80 ? -32.497 11.056 63.909 1.00 82.25 80 LYS A O 1
ATOM 631 N N . ALA A 1 81 ? -31.392 12.490 62.575 1.00 74.00 81 ALA A N 1
ATOM 632 C CA . ALA A 1 81 ? -30.760 11.490 61.720 1.00 74.00 81 ALA A CA 1
ATOM 633 C C . ALA A 1 81 ? -29.280 11.805 61.515 1.00 74.00 81 ALA A C 1
ATOM 635 O O . ALA A 1 81 ? -28.910 12.960 61.290 1.00 74.00 81 ALA A O 1
ATOM 636 N N . GLU A 1 82 ? -28.465 10.759 61.542 1.00 77.75 82 GLU A N 1
ATOM 637 C CA . GLU A 1 82 ? -27.005 10.825 61.521 1.00 77.75 82 GLU A CA 1
ATOM 638 C C . GLU A 1 82 ? -26.439 10.321 60.187 1.00 77.75 82 GLU A C 1
ATOM 640 O O . GLU A 1 82 ? -27.151 9.739 59.366 1.00 77.75 82 GLU A O 1
ATOM 645 N N . THR A 1 83 ? -25.150 10.560 59.951 1.00 66.00 83 THR A N 1
ATOM 646 C CA . THR A 1 83 ? -24.436 10.103 58.743 1.00 66.00 83 THR A CA 1
ATOM 647 C C . THR A 1 83 ? -23.810 8.715 58.893 1.00 66.00 83 THR A C 1
ATOM 649 O O . THR A 1 83 ? -23.110 8.277 57.994 1.00 66.00 83 THR A O 1
ATOM 652 N N . HIS A 1 84 ? -24.021 8.058 60.031 1.00 69.12 84 HIS A N 1
ATOM 653 C CA . HIS A 1 84 ? -23.600 6.693 60.332 1.00 69.12 84 HIS A CA 1
ATOM 654 C C . HIS A 1 84 ? -24.570 6.097 61.361 1.00 69.12 84 HIS A C 1
ATOM 656 O O . HIS A 1 84 ? -25.288 6.838 62.039 1.00 69.12 84 HIS A O 1
ATOM 662 N N . ASP A 1 85 ? -24.570 4.776 61.526 1.00 80.19 85 ASP A N 1
ATOM 663 C CA . ASP A 1 85 ? -25.355 4.116 62.571 1.00 80.19 85 ASP A CA 1
ATOM 664 C C . ASP A 1 85 ? -24.953 4.599 63.978 1.00 80.19 85 ASP A C 1
ATOM 666 O O . ASP A 1 85 ? -23.772 4.774 64.305 1.00 80.19 85 ASP A O 1
ATOM 670 N N . VAL A 1 86 ? -25.946 4.812 64.844 1.00 82.50 86 VAL A N 1
ATOM 671 C CA . VAL A 1 86 ? -25.763 5.298 66.213 1.00 82.50 86 VAL A CA 1
ATOM 672 C C . VAL A 1 86 ? -26.478 4.396 67.207 1.00 82.50 86 VAL A C 1
ATOM 674 O O . VAL A 1 86 ? -27.701 4.338 67.277 1.00 82.50 86 VAL A O 1
ATOM 677 N N . SER A 1 87 ? -25.690 3.754 68.073 1.00 88.56 87 SER A N 1
ATOM 678 C CA . SER A 1 87 ? -26.230 3.089 69.259 1.00 88.56 87 SER A CA 1
ATOM 679 C C . SER A 1 87 ? -26.817 4.116 70.233 1.00 88.56 87 SER A C 1
ATOM 681 O O . SER A 1 87 ? -26.105 4.994 70.742 1.00 88.56 87 SER A O 1
ATOM 683 N N . LEU A 1 88 ? -28.108 3.965 70.496 1.00 90.19 88 LEU A N 1
ATOM 684 C CA . LEU A 1 88 ? -28.880 4.583 71.563 1.00 90.19 88 LEU A CA 1
ATOM 685 C C . LEU A 1 88 ? -29.109 3.547 72.673 1.00 90.19 88 LEU A C 1
ATOM 687 O O . LEU A 1 88 ? -29.091 2.339 72.428 1.00 90.19 88 LEU A O 1
ATOM 691 N N . ILE A 1 89 ? -29.323 4.014 73.899 1.00 91.88 89 ILE A N 1
ATOM 692 C CA . ILE A 1 89 ? -29.796 3.185 75.014 1.00 91.88 89 ILE A CA 1
ATOM 693 C C . ILE A 1 89 ? -31.076 3.830 75.530 1.00 91.88 89 ILE A C 1
ATOM 695 O O . ILE A 1 89 ? -31.057 4.998 75.917 1.00 91.88 89 ILE A O 1
ATOM 699 N N . PHE A 1 90 ? -32.166 3.070 75.492 1.00 92.56 90 PHE A N 1
ATOM 700 C CA . PHE A 1 90 ? -33.455 3.421 76.068 1.00 92.56 90 PHE A CA 1
ATOM 701 C C . PHE A 1 90 ? -33.510 2.876 77.492 1.00 92.56 90 PHE A C 1
ATOM 703 O O . PHE A 1 90 ? -33.518 1.659 77.673 1.00 92.56 90 PHE A O 1
ATOM 710 N N . THR A 1 91 ? -33.579 3.754 78.486 1.00 93.00 91 THR A N 1
ATOM 711 C CA . THR A 1 91 ? -33.841 3.375 79.880 1.00 93.00 91 THR A CA 1
ATOM 712 C C . THR A 1 91 ? -35.336 3.560 80.131 1.00 93.00 91 THR A C 1
ATOM 714 O O . THR A 1 91 ? -35.861 4.662 79.962 1.00 93.00 91 THR A O 1
ATOM 717 N N . VAL A 1 92 ? -36.046 2.491 80.499 1.00 92.62 92 VAL A N 1
ATOM 718 C CA . VAL A 1 92 ? -37.495 2.526 80.775 1.00 92.62 92 VAL A CA 1
ATOM 719 C C . VAL A 1 92 ? -37.721 2.540 82.283 1.00 92.62 92 VAL A C 1
ATOM 721 O O . VAL A 1 92 ? -37.070 1.800 83.016 1.00 92.62 92 VAL A O 1
ATOM 724 N N . PHE A 1 93 ? -38.648 3.373 82.753 1.00 91.69 93 PHE A N 1
ATOM 725 C CA . PHE A 1 93 ? -38.904 3.642 84.167 1.00 91.69 93 PHE A CA 1
ATOM 726 C C . PHE A 1 93 ? -40.359 3.357 84.550 1.00 91.69 93 PHE A C 1
ATOM 728 O O . PHE A 1 93 ? -41.271 3.567 83.753 1.00 91.69 93 PHE A O 1
ATOM 735 N N . ALA A 1 94 ? -40.578 2.971 85.807 1.00 89.88 94 ALA A N 1
ATOM 736 C CA . ALA A 1 94 ? -41.881 2.882 86.457 1.00 89.88 94 ALA A CA 1
ATOM 737 C C . ALA A 1 94 ? -41.877 3.709 87.750 1.00 89.88 94 ALA A C 1
ATOM 739 O O . ALA A 1 94 ? -41.138 3.402 88.685 1.00 89.88 94 ALA A O 1
ATOM 740 N N . ASN A 1 95 ? -42.707 4.757 87.814 1.00 86.00 95 ASN A N 1
ATOM 741 C CA . ASN A 1 95 ? -42.680 5.763 88.889 1.00 86.00 95 ASN A CA 1
ATOM 742 C C . ASN A 1 95 ? -41.238 6.224 89.217 1.00 86.00 95 ASN A C 1
ATOM 744 O O . ASN A 1 95 ? -40.790 6.099 90.356 1.00 86.00 95 ASN A O 1
ATOM 748 N N . GLU A 1 96 ? -40.497 6.683 88.202 1.00 84.06 96 GLU A N 1
ATOM 749 C CA . GLU A 1 96 ? -39.118 7.209 88.313 1.00 84.06 96 GLU A CA 1
ATOM 750 C C . GLU A 1 96 ? -38.028 6.184 88.707 1.00 84.06 96 GLU A C 1
ATOM 752 O O . GLU A 1 96 ? -36.843 6.510 88.669 1.00 84.06 96 GLU A O 1
ATOM 757 N N . LYS A 1 97 ? -38.373 4.920 88.992 1.00 86.88 97 LYS A N 1
ATOM 758 C CA . LYS A 1 97 ? -37.395 3.827 89.154 1.00 86.88 97 LYS A CA 1
ATOM 759 C C . LYS A 1 97 ? -37.127 3.128 87.815 1.00 86.88 97 LYS A C 1
ATOM 761 O O . LYS A 1 97 ? -38.098 2.806 87.132 1.00 86.88 97 LYS A O 1
ATOM 766 N N . PRO A 1 98 ? -35.867 2.852 87.430 1.00 89.44 98 PRO A N 1
ATOM 767 C CA . PRO A 1 98 ? -35.571 2.116 86.202 1.00 89.44 98 PRO A CA 1
ATOM 768 C C . PRO A 1 98 ? -36.057 0.660 86.301 1.00 89.44 98 PRO A C 1
ATOM 770 O O . PRO A 1 98 ? -35.898 0.017 87.337 1.00 89.44 98 PRO A O 1
ATOM 773 N N . LEU A 1 99 ? -36.645 0.155 85.215 1.00 91.50 99 LEU A N 1
ATOM 774 C CA . LEU A 1 99 ? -37.055 -1.242 85.031 1.00 91.50 99 LEU A CA 1
ATOM 775 C C . LEU A 1 99 ? -35.997 -2.034 84.259 1.00 91.50 99 LEU A C 1
ATOM 777 O O . LEU A 1 99 ? -35.586 -3.108 84.683 1.00 91.50 99 LEU A O 1
ATOM 781 N N . PHE A 1 100 ? -35.592 -1.512 83.100 1.00 92.75 100 PHE A N 1
ATOM 782 C CA . PHE A 1 100 ? -34.630 -2.139 82.200 1.00 92.75 100 PHE A CA 1
ATOM 783 C C . PHE A 1 100 ? -34.001 -1.099 81.271 1.00 92.75 100 PHE A C 1
ATOM 785 O O . PHE A 1 100 ? -34.522 0.007 81.102 1.00 92.75 100 PHE A O 1
ATOM 792 N N . GLU A 1 101 ? -32.911 -1.500 80.623 1.00 93.94 101 GLU A N 1
ATOM 793 C CA . GLU A 1 101 ? -32.326 -0.780 79.497 1.00 93.94 101 GLU A CA 1
ATOM 794 C C . GLU A 1 101 ? -32.387 -1.638 78.235 1.00 93.94 101 GLU A C 1
ATOM 796 O O . GLU A 1 101 ? -32.193 -2.856 78.296 1.00 93.94 101 GLU A O 1
ATOM 801 N N . LYS A 1 102 ? -32.642 -1.010 77.084 1.00 92.12 102 LYS A N 1
ATOM 802 C CA . LYS A 1 102 ? -32.544 -1.649 75.769 1.00 92.12 102 LYS A CA 1
ATOM 803 C C . LYS A 1 102 ? -31.610 -0.848 74.866 1.00 92.12 102 LYS A C 1
ATOM 805 O O . LYS A 1 102 ? -31.793 0.354 74.680 1.00 92.12 102 LYS A O 1
ATOM 810 N N . LYS A 1 103 ? -30.607 -1.519 74.295 1.00 90.38 103 LYS A N 1
ATOM 811 C CA . LYS A 1 103 ? -29.771 -0.953 73.230 1.00 90.38 103 LYS A CA 1
ATOM 812 C C . LYS A 1 103 ? -30.563 -0.982 71.922 1.00 90.38 103 LYS A C 1
ATOM 814 O O . LYS A 1 103 ? -31.113 -2.020 71.576 1.00 90.38 103 LYS A O 1
ATOM 819 N N . VAL A 1 104 ? -30.569 0.135 71.204 1.00 88.94 104 VAL A N 1
ATOM 820 C CA . VAL A 1 104 ? -31.267 0.310 69.924 1.00 88.94 104 VAL A CA 1
ATOM 821 C C . VAL A 1 104 ? -30.318 0.984 68.937 1.00 88.94 104 VAL A C 1
ATOM 823 O O . VAL A 1 104 ? -29.535 1.850 69.331 1.00 88.94 104 VAL A O 1
ATOM 826 N N . ILE A 1 105 ? -30.353 0.599 67.665 1.00 82.38 105 ILE A N 1
ATOM 827 C CA . ILE A 1 105 ? -29.561 1.240 66.610 1.00 82.38 105 ILE A CA 1
ATOM 828 C C . ILE A 1 105 ? -30.443 2.241 65.862 1.00 82.38 105 ILE A C 1
ATOM 830 O O . ILE A 1 105 ? -31.372 1.852 65.167 1.00 82.38 105 ILE A O 1
ATOM 834 N N . LEU A 1 106 ? -30.140 3.533 65.973 1.00 81.38 106 LEU A N 1
ATOM 835 C CA . LEU A 1 106 ? -30.616 4.512 64.999 1.00 81.38 106 LEU A CA 1
ATOM 836 C C . LEU A 1 106 ? -29.762 4.368 63.741 1.00 81.38 106 LEU A C 1
ATOM 838 O O . LEU A 1 106 ? -28.556 4.609 63.819 1.00 81.38 106 LEU A O 1
ATOM 842 N N . SER A 1 107 ? -30.354 3.994 62.607 1.00 75.06 107 SER A N 1
ATOM 843 C CA . SER A 1 107 ? -29.582 3.860 61.366 1.00 75.06 107 SER A CA 1
ATOM 844 C C . SER A 1 107 ? -29.473 5.172 60.579 1.00 75.06 107 SER A C 1
ATOM 846 O O . SER A 1 107 ? -30.285 6.090 60.730 1.00 75.06 107 SER A O 1
ATOM 848 N N . GLN A 1 108 ? -28.432 5.267 59.751 1.00 73.19 108 GLN A N 1
ATOM 849 C CA . GLN A 1 108 ? -28.058 6.471 59.006 1.00 73.19 108 GLN A CA 1
ATOM 850 C C . GLN A 1 108 ? -29.126 6.999 58.030 1.00 73.19 108 GLN A C 1
ATOM 852 O O . GLN A 1 108 ? -30.018 6.275 57.575 1.00 73.19 108 GLN A O 1
ATOM 857 N N . LYS A 1 109 ? -29.000 8.287 57.670 1.00 77.50 109 LYS A N 1
ATOM 858 C CA . LYS A 1 109 ? -29.819 8.963 56.648 1.00 77.50 109 LYS A CA 1
ATOM 859 C C . LYS A 1 109 ? -29.884 8.151 55.353 1.00 77.50 109 LYS A C 1
ATOM 861 O O . LYS A 1 109 ? -28.851 7.774 54.803 1.00 77.50 109 LYS A O 1
ATOM 866 N N . ILE A 1 110 ? -31.095 7.979 54.822 1.00 78.88 110 ILE A N 1
ATOM 867 C CA . ILE A 1 110 ? -31.329 7.214 53.590 1.00 78.88 110 ILE A CA 1
ATOM 868 C C . ILE A 1 110 ? -30.548 7.781 52.394 1.00 78.88 110 ILE A C 1
ATOM 870 O O . ILE A 1 110 ? -29.977 7.018 51.628 1.00 78.88 110 ILE A O 1
ATOM 874 N N . ASP A 1 111 ? -30.422 9.105 52.291 1.00 81.38 111 ASP A N 1
ATOM 875 C CA . ASP A 1 111 ? -29.687 9.751 51.196 1.00 81.38 111 ASP A CA 1
ATOM 876 C C . ASP A 1 111 ? -28.176 9.458 51.280 1.00 81.38 111 ASP A C 1
ATOM 878 O O . ASP A 1 111 ? -27.507 9.345 50.257 1.00 81.38 111 ASP A O 1
ATOM 882 N N . VAL A 1 112 ? -27.630 9.282 52.493 1.00 82.44 112 VAL A N 1
ATOM 883 C CA . VAL A 1 112 ? -26.231 8.860 52.700 1.00 82.44 112 VAL A CA 1
ATOM 884 C C . VAL A 1 112 ? -26.069 7.392 52.312 1.00 82.44 112 VAL A C 1
ATOM 886 O O . VAL A 1 112 ? -25.166 7.073 51.547 1.00 82.44 112 VAL A O 1
ATOM 889 N N . LEU A 1 113 ? -26.991 6.524 52.749 1.00 84.06 113 LEU A N 1
ATOM 890 C CA . LEU A 1 113 ? -27.007 5.112 52.364 1.00 84.06 113 LEU A CA 1
ATOM 891 C C . LEU A 1 113 ? -27.097 4.932 50.838 1.00 84.06 113 LEU A C 1
ATOM 893 O O . LEU A 1 113 ? -26.322 4.166 50.279 1.00 84.06 113 LEU A O 1
ATOM 897 N N . PHE A 1 114 ? -27.966 5.669 50.143 1.00 91.12 114 PHE A N 1
ATOM 898 C CA . PHE A 1 114 ? -28.045 5.615 48.681 1.00 91.12 114 PHE A CA 1
ATOM 899 C C . PHE A 1 114 ? -26.757 6.105 48.002 1.00 91.12 114 PHE A C 1
ATOM 901 O O . PHE A 1 114 ? -26.300 5.464 47.060 1.00 91.12 114 PHE A O 1
ATOM 908 N N . ASN A 1 115 ? -26.112 7.159 48.516 1.00 90.25 115 ASN A N 1
ATOM 909 C CA . ASN A 1 115 ? -24.800 7.608 48.029 1.00 90.25 115 ASN A CA 1
ATOM 910 C C . ASN A 1 115 ? -23.672 6.580 48.261 1.00 90.25 115 ASN A C 1
ATOM 912 O O . ASN A 1 115 ? -22.672 6.600 47.544 1.00 90.25 115 ASN A O 1
ATOM 916 N N . GLU A 1 116 ? -23.781 5.710 49.267 1.00 90.38 116 GLU A N 1
ATOM 917 C CA . GLU A 1 116 ? -22.824 4.624 49.520 1.00 90.38 116 GLU A CA 1
ATOM 918 C C . GLU A 1 116 ? -23.116 3.389 48.662 1.00 90.38 116 GLU A C 1
ATOM 920 O O . GLU A 1 116 ? -22.195 2.855 48.044 1.00 90.38 116 GLU A O 1
ATOM 925 N N . ILE A 1 117 ? -24.389 2.998 48.528 1.00 93.44 117 ILE A N 1
ATOM 926 C CA . ILE A 1 117 ? -24.819 1.928 47.619 1.00 93.44 117 ILE A CA 1
ATOM 927 C C . ILE A 1 117 ? -24.467 2.282 46.169 1.00 93.44 117 ILE A C 1
ATOM 929 O O . ILE A 1 117 ? -23.952 1.436 45.446 1.00 93.44 117 ILE A O 1
ATOM 933 N N . GLU A 1 118 ? -24.674 3.526 45.736 1.00 96.56 118 GLU A N 1
ATOM 934 C CA . GLU A 1 118 ? -24.323 3.956 44.380 1.00 96.56 118 GLU A CA 1
ATOM 935 C C . GLU A 1 118 ? -22.813 3.841 44.115 1.00 96.56 118 GLU A C 1
ATOM 937 O O . GLU A 1 118 ? -22.407 3.289 43.093 1.00 96.56 118 GLU A O 1
ATOM 942 N N . LYS A 1 119 ? -21.963 4.269 45.061 1.00 95.62 119 LYS A N 1
ATOM 943 C CA . LYS A 1 119 ? -20.501 4.077 44.972 1.00 95.62 119 LYS A CA 1
ATOM 944 C C . LYS A 1 119 ? -20.118 2.599 44.948 1.00 95.62 119 LYS A C 1
ATOM 946 O O . LYS A 1 119 ? -19.221 2.224 44.199 1.00 95.62 119 LYS A O 1
ATOM 951 N N . TYR A 1 120 ? -20.795 1.772 45.745 1.00 95.38 120 TYR A N 1
ATOM 952 C CA . TYR A 1 120 ? -20.600 0.326 45.766 1.00 95.38 120 TYR A CA 1
ATOM 953 C C . TYR A 1 120 ? -20.931 -0.286 44.398 1.00 95.38 120 TYR A C 1
ATOM 955 O O . TYR A 1 120 ? -20.046 -0.875 43.787 1.00 95.38 120 TYR A O 1
ATOM 963 N N . VAL A 1 121 ? -22.135 -0.065 43.855 1.00 96.38 121 VAL A N 1
ATOM 964 C CA . VAL A 1 121 ? -22.566 -0.565 42.529 1.00 96.38 121 VAL A CA 1
ATOM 965 C C . VAL A 1 121 ? -21.607 -0.104 41.424 1.00 96.38 121 VAL A C 1
ATOM 967 O O . VAL A 1 121 ? -21.112 -0.927 40.652 1.00 96.38 121 VAL A O 1
ATOM 970 N N . ARG A 1 122 ? -21.267 1.194 41.394 1.00 96.44 122 ARG A N 1
ATOM 971 C CA . ARG A 1 122 ? -20.304 1.773 40.439 1.00 96.44 122 ARG A CA 1
ATOM 972 C C . ARG A 1 122 ? -18.887 1.192 40.561 1.00 96.44 122 ARG A C 1
ATOM 974 O O . ARG A 1 122 ? -18.111 1.351 39.628 1.00 96.44 122 ARG A O 1
ATOM 981 N N . SER A 1 123 ? -18.529 0.522 41.664 1.00 95.62 123 SER A N 1
ATOM 982 C CA . SER A 1 123 ? -17.213 -0.122 41.816 1.00 95.62 123 SER A CA 1
ATOM 983 C C . SER A 1 123 ? -17.107 -1.515 41.174 1.00 95.62 123 SER A C 1
ATOM 985 O O . SER A 1 123 ? -15.993 -1.984 40.941 1.00 95.62 123 SER A O 1
ATOM 987 N N . PHE A 1 124 ? -18.235 -2.165 40.853 1.00 95.12 124 PHE A N 1
ATOM 988 C CA . PHE A 1 124 ? -18.261 -3.492 40.216 1.00 95.12 124 PHE A CA 1
ATOM 989 C C . PHE A 1 124 ? -18.421 -3.439 38.694 1.00 95.12 124 PHE A C 1
ATOM 991 O O . PHE A 1 124 ? -17.865 -4.278 37.981 1.00 95.12 124 PHE A O 1
ATOM 998 N N . ILE A 1 125 ? -19.167 -2.454 38.191 1.00 94.12 125 ILE A N 1
ATOM 999 C CA . ILE A 1 125 ? -19.417 -2.280 36.759 1.00 94.12 125 ILE A CA 1
ATOM 1000 C C . ILE A 1 125 ? -18.237 -1.528 36.133 1.00 94.12 125 ILE A C 1
ATOM 1002 O O . ILE A 1 125 ? -17.855 -0.445 36.575 1.00 94.12 125 ILE A O 1
ATOM 1006 N N . ARG A 1 126 ? -17.630 -2.124 35.103 1.00 91.75 126 ARG A N 1
ATOM 1007 C CA . ARG A 1 126 ? -16.510 -1.522 34.368 1.00 91.75 126 ARG A CA 1
ATOM 1008 C C . ARG A 1 126 ? -17.029 -0.419 33.450 1.00 91.75 126 ARG A C 1
ATOM 1010 O O . ARG A 1 126 ? -18.028 -0.620 32.776 1.00 91.75 126 ARG A O 1
ATOM 1017 N N . HIS A 1 127 ? -16.296 0.689 33.360 1.00 92.81 127 HIS A N 1
ATOM 1018 C CA . HIS A 1 127 ? -16.588 1.779 32.419 1.00 92.81 127 HIS A CA 1
ATOM 1019 C C . HIS A 1 127 ? -16.353 1.393 30.948 1.00 92.81 127 HIS A C 1
ATOM 1021 O O . HIS A 1 127 ? -16.898 2.041 30.067 1.00 92.81 127 HIS A O 1
ATOM 1027 N N . ARG A 1 128 ? -15.544 0.355 30.687 1.00 96.50 128 ARG A N 1
ATOM 1028 C CA . ARG A 1 128 ? -15.270 -0.199 29.355 1.00 96.50 128 ARG A CA 1
ATOM 1029 C C . ARG A 1 128 ? -15.160 -1.720 29.432 1.00 96.50 128 ARG A C 1
ATOM 1031 O O . ARG A 1 128 ? -14.489 -2.234 30.335 1.00 96.50 128 ARG A O 1
ATOM 1038 N N . THR A 1 129 ? -15.794 -2.455 28.521 1.00 94.25 129 THR A N 1
ATOM 1039 C CA . THR A 1 129 ? -15.754 -3.929 28.518 1.00 94.25 129 THR A CA 1
ATOM 1040 C C . THR A 1 129 ? -16.144 -4.529 27.168 1.00 94.25 129 THR A C 1
ATOM 1042 O O . THR A 1 129 ? -17.052 -4.033 26.530 1.00 94.25 129 THR A O 1
ATOM 1045 N N . GLY A 1 130 ? -15.501 -5.629 26.766 1.00 93.12 130 GLY A N 1
ATOM 1046 C CA . GLY A 1 130 ? -15.945 -6.501 25.659 1.00 93.12 130 GLY A CA 1
ATOM 1047 C C . GLY A 1 130 ? -16.397 -7.872 26.171 1.00 93.12 130 GLY A C 1
ATOM 1048 O O . GLY A 1 130 ? -16.055 -8.900 25.598 1.00 93.12 130 GLY A O 1
ATOM 1049 N N . ASN A 1 131 ? -16.935 -7.910 27.391 1.00 94.50 131 ASN A N 1
ATOM 1050 C CA . ASN A 1 131 ? -17.245 -9.093 28.204 1.00 94.50 131 ASN A CA 1
ATOM 1051 C C . ASN A 1 131 ? -18.396 -8.735 29.162 1.00 94.50 131 ASN A C 1
ATOM 1053 O O . ASN A 1 131 ? -18.568 -7.557 29.490 1.00 94.50 131 ASN A O 1
ATOM 1057 N N . ASN A 1 132 ? -19.112 -9.742 29.674 1.00 96.62 132 ASN A N 1
ATOM 1058 C CA . ASN A 1 132 ? -20.199 -9.572 30.647 1.00 96.62 132 ASN A CA 1
ATOM 1059 C C . ASN A 1 132 ? -19.806 -8.664 31.829 1.00 96.62 132 ASN A C 1
ATOM 1061 O O . ASN A 1 132 ? -18.710 -8.790 32.388 1.00 96.62 132 ASN A O 1
ATOM 1065 N N . ILE A 1 133 ? -20.727 -7.794 32.247 1.00 95.94 133 ILE A N 1
ATOM 1066 C CA . ILE A 1 133 ? -20.593 -6.983 33.464 1.00 95.94 133 ILE A CA 1
ATOM 1067 C C . ILE A 1 133 ? -21.176 -7.718 34.670 1.00 95.94 133 ILE A C 1
ATOM 1069 O O . ILE A 1 133 ? -22.153 -8.451 34.560 1.00 95.94 133 ILE A O 1
ATOM 1073 N N . TYR A 1 134 ? -20.584 -7.510 35.847 1.00 95.94 134 TYR A N 1
ATOM 1074 C CA . TYR A 1 134 ? -21.129 -8.045 37.091 1.00 95.94 134 TYR A CA 1
ATOM 1075 C C . TYR A 1 134 ? -22.097 -7.037 37.718 1.00 95.94 134 TYR A C 1
ATOM 1077 O O . TYR A 1 134 ? -21.682 -6.002 38.244 1.00 95.94 134 TYR A O 1
ATOM 1085 N N . LEU A 1 135 ? -23.388 -7.358 37.658 1.00 95.81 135 LEU A N 1
ATOM 1086 C CA . LEU A 1 135 ? -24.458 -6.609 38.308 1.00 95.81 135 LEU A CA 1
ATOM 1087 C C . LEU A 1 135 ? -24.631 -7.111 39.750 1.00 95.81 135 LEU A C 1
ATOM 1089 O O . LEU A 1 135 ? -24.803 -8.308 39.983 1.00 95.81 135 LEU A O 1
ATOM 1093 N N . VAL A 1 136 ? -24.573 -6.214 40.741 1.00 94.56 136 VAL A N 1
ATOM 1094 C CA . VAL A 1 136 ? -24.689 -6.617 42.153 1.00 94.56 136 VAL A CA 1
ATOM 1095 C C . VAL A 1 136 ? -26.140 -6.896 42.536 1.00 94.56 136 VAL A C 1
ATOM 1097 O O . VAL A 1 136 ? -27.017 -6.054 42.343 1.00 94.56 136 VAL A O 1
ATOM 1100 N N . SER A 1 137 ? -26.380 -8.071 43.120 1.00 92.94 137 SER A N 1
ATOM 1101 C CA . SER A 1 137 ? -27.694 -8.518 43.603 1.00 92.94 137 SER A CA 1
ATOM 1102 C C . SER A 1 137 ? -27.909 -8.322 45.111 1.00 92.94 137 SER A C 1
ATOM 1104 O O . SER A 1 137 ? -29.024 -8.513 45.593 1.00 92.94 137 SER A O 1
ATOM 1106 N N . LYS A 1 138 ? -26.866 -7.934 45.861 1.00 91.19 138 LYS A N 1
ATOM 1107 C CA . LYS A 1 138 ? -26.889 -7.687 47.314 1.00 91.19 138 LYS A CA 1
ATOM 1108 C C . LYS A 1 138 ? -25.962 -6.535 47.711 1.00 91.19 138 LYS A C 1
ATOM 1110 O O . LYS A 1 138 ? -24.988 -6.252 47.017 1.00 91.19 138 LYS A O 1
ATOM 1115 N N . TYR A 1 139 ? -26.241 -5.921 48.862 1.00 88.69 139 TYR A N 1
ATOM 1116 C CA . TYR A 1 139 ? -25.375 -4.946 49.532 1.00 88.69 139 TYR A CA 1
ATOM 1117 C C . TYR A 1 139 ? -25.011 -5.475 50.924 1.00 88.69 139 TYR A C 1
ATOM 1119 O O . TYR A 1 139 ? -25.800 -5.356 51.859 1.00 88.69 139 TYR A O 1
ATOM 1127 N N . TYR A 1 140 ? -23.833 -6.094 51.055 1.00 85.06 140 TYR A N 1
ATOM 1128 C CA . TYR A 1 140 ? -23.442 -6.841 52.263 1.00 85.06 140 TYR A CA 1
ATOM 1129 C C . TYR A 1 140 ? -24.555 -7.826 52.702 1.00 85.06 140 TYR A C 1
ATOM 1131 O O . TYR A 1 140 ? -25.174 -8.468 51.850 1.00 85.06 140 TYR A O 1
ATOM 1139 N N . ASP A 1 141 ? -24.822 -7.932 54.006 1.00 77.75 141 ASP A N 1
ATOM 1140 C CA . ASP A 1 141 ? -25.831 -8.820 54.601 1.00 77.75 141 ASP A CA 1
ATOM 1141 C C . ASP A 1 141 ? -27.204 -8.132 54.813 1.00 77.75 141 ASP A C 1
ATOM 1143 O O . ASP A 1 141 ? -27.991 -8.553 55.660 1.00 77.75 141 ASP A O 1
ATOM 1147 N N . TYR A 1 142 ? -27.503 -7.052 54.077 1.00 77.50 142 TYR A N 1
ATOM 1148 C CA . TYR A 1 142 ? -28.790 -6.347 54.161 1.00 77.50 142 TYR A CA 1
ATOM 1149 C C . TYR A 1 142 ? -29.835 -6.967 53.221 1.00 77.50 142 TYR A C 1
ATOM 1151 O O . TYR A 1 142 ? -29.826 -6.718 52.016 1.00 77.50 142 TYR A O 1
ATOM 1159 N N . ASP A 1 143 ? -30.774 -7.733 53.780 1.00 76.94 143 ASP A N 1
ATOM 1160 C CA . ASP A 1 143 ? -31.893 -8.323 53.026 1.00 76.94 143 ASP A CA 1
ATOM 1161 C C . ASP A 1 143 ? -33.037 -7.323 52.718 1.00 76.94 143 ASP A C 1
ATOM 1163 O O . ASP A 1 143 ? -33.953 -7.659 51.969 1.00 76.94 143 ASP A O 1
ATOM 1167 N N . ASP A 1 144 ? -33.006 -6.089 53.251 1.00 83.56 144 ASP A N 1
ATOM 1168 C CA . ASP A 1 144 ? -33.982 -5.024 52.937 1.00 83.56 144 ASP A CA 1
ATOM 1169 C C . ASP A 1 144 ? -33.618 -4.178 51.700 1.00 83.56 144 ASP A C 1
ATOM 1171 O O . ASP A 1 144 ? -34.357 -3.253 51.346 1.00 83.56 144 ASP A O 1
ATOM 1175 N N . ILE A 1 145 ? -32.493 -4.492 51.046 1.00 89.88 145 ILE A N 1
ATOM 1176 C CA . ILE A 1 145 ? -31.960 -3.777 49.882 1.00 89.88 145 ILE A CA 1
ATOM 1177 C C . ILE A 1 145 ? -32.058 -4.668 48.642 1.00 89.88 145 ILE A C 1
ATOM 1179 O O . ILE A 1 145 ? -31.583 -5.802 48.633 1.00 89.88 145 ILE A O 1
ATOM 1183 N N . SER A 1 146 ? -32.646 -4.140 47.568 1.00 94.12 146 SER A N 1
ATOM 1184 C CA . SER A 1 146 ? -32.796 -4.842 46.288 1.00 94.12 146 SER A CA 1
ATOM 1185 C C . SER A 1 146 ? -32.482 -3.939 45.096 1.00 94.12 146 SER A C 1
ATOM 1187 O O . SER A 1 146 ? -32.634 -2.717 45.160 1.00 94.12 146 SER A O 1
ATOM 1189 N N . PHE A 1 147 ? -32.048 -4.566 44.004 1.00 96.94 147 PHE A N 1
ATOM 1190 C CA . PHE A 1 147 ? -31.591 -3.913 42.780 1.00 96.94 147 PHE A CA 1
ATOM 1191 C C . PHE A 1 147 ? -32.439 -4.367 41.593 1.00 96.94 147 PHE A C 1
ATOM 1193 O O . PHE A 1 147 ? -32.767 -5.548 41.479 1.00 96.94 147 PHE A O 1
ATOM 1200 N N . VAL A 1 148 ? -32.761 -3.438 40.698 1.00 97.50 148 VAL A N 1
ATOM 1201 C CA . VAL A 1 148 ? -33.316 -3.717 39.369 1.00 97.50 148 VAL A CA 1
ATOM 1202 C C . VAL A 1 148 ? -32.475 -2.959 38.351 1.00 97.50 148 VAL A C 1
ATOM 1204 O O . VAL A 1 148 ? -32.214 -1.770 38.537 1.00 97.50 148 VAL A O 1
ATOM 1207 N N . TYR A 1 149 ? -32.063 -3.649 37.292 1.00 97.94 149 TYR A N 1
ATOM 1208 C CA . TYR A 1 149 ? -31.236 -3.106 36.219 1.00 97.94 149 TYR A CA 1
ATOM 1209 C C . TYR A 1 149 ? -32.034 -3.054 34.918 1.00 97.94 149 TYR A C 1
ATOM 1211 O O . TYR A 1 149 ? -32.792 -3.974 34.609 1.00 97.94 149 TYR A O 1
ATOM 1219 N N . GLN A 1 150 ? -31.863 -1.979 34.157 1.00 97.94 150 GLN A N 1
ATOM 1220 C CA . GLN A 1 150 ? -32.374 -1.843 32.796 1.00 97.94 150 GLN A CA 1
ATOM 1221 C C . GLN A 1 150 ? -31.246 -1.347 31.892 1.00 97.94 150 GLN A C 1
ATOM 1223 O O . GLN A 1 150 ? -30.375 -0.609 32.334 1.00 97.94 150 GLN A O 1
ATOM 1228 N N . SER A 1 151 ? -31.246 -1.784 30.635 1.00 97.81 151 SER A N 1
ATOM 1229 C CA . SER A 1 151 ? -30.252 -1.405 29.628 1.00 97.81 151 SER A CA 1
ATOM 1230 C C . SER A 1 151 ? -30.964 -0.736 28.463 1.00 97.81 151 SER A C 1
ATOM 1232 O O . SER A 1 151 ? -32.005 -1.230 28.020 1.00 97.81 151 SER A O 1
ATOM 1234 N N . ASN A 1 152 ? -30.401 0.358 27.950 1.00 97.94 152 ASN A N 1
ATOM 1235 C CA . ASN A 1 152 ? -30.892 1.005 26.731 1.00 97.94 152 ASN A CA 1
ATOM 1236 C C . ASN A 1 152 ? -30.546 0.225 25.442 1.00 97.94 152 ASN A C 1
ATOM 1238 O O . ASN A 1 152 ? -31.117 0.517 24.392 1.00 97.94 152 ASN A O 1
ATOM 1242 N N . ARG A 1 153 ? -29.628 -0.751 25.517 1.00 97.44 153 ARG A N 1
ATOM 1243 C CA . ARG A 1 153 ? -29.128 -1.571 24.401 1.00 97.44 153 ARG A CA 1
ATOM 1244 C C . ARG A 1 153 ? -29.019 -3.033 24.820 1.00 97.44 153 ARG A C 1
ATOM 1246 O O . ARG A 1 153 ? -27.929 -3.573 24.988 1.00 97.44 153 ARG A O 1
ATOM 1253 N N . VAL A 1 154 ? -30.175 -3.675 24.994 1.00 97.06 154 VAL A N 1
ATOM 1254 C CA . VAL A 1 154 ? -30.286 -5.116 25.313 1.00 97.06 154 VAL A CA 1
ATOM 1255 C C . VAL A 1 154 ? -29.723 -6.035 24.224 1.00 97.06 154 VAL A C 1
ATOM 1257 O O . VAL A 1 154 ? -29.481 -7.208 24.476 1.00 97.06 154 VAL A O 1
ATOM 1260 N N . ASP A 1 155 ? -29.506 -5.496 23.026 1.00 96.56 155 ASP A N 1
ATOM 1261 C CA . ASP A 1 155 ? -28.798 -6.109 21.903 1.00 96.56 155 ASP A CA 1
ATOM 1262 C C . ASP A 1 155 ? -27.266 -6.119 22.068 1.00 96.56 155 ASP A C 1
ATOM 1264 O O . ASP A 1 155 ? -26.595 -6.862 21.356 1.00 96.56 155 ASP A O 1
ATOM 1268 N N . ILE A 1 156 ? -26.719 -5.339 23.012 1.00 97.12 156 ILE A N 1
ATOM 1269 C CA . ILE A 1 156 ? -25.286 -5.301 23.345 1.00 97.12 156 ILE A CA 1
ATOM 1270 C C . ILE A 1 156 ? -25.035 -5.784 24.777 1.00 97.12 156 ILE A C 1
ATOM 1272 O O . ILE A 1 156 ? -24.267 -6.722 24.971 1.00 97.12 156 ILE A O 1
ATOM 1276 N N . ILE A 1 157 ? -25.675 -5.176 25.782 1.00 97.50 157 ILE A N 1
ATOM 1277 C CA . ILE A 1 157 ? -25.631 -5.642 27.175 1.00 97.50 157 ILE A CA 1
ATOM 1278 C C . ILE A 1 157 ? -27.062 -5.795 27.681 1.00 97.50 157 ILE A C 1
ATOM 1280 O O . ILE A 1 157 ? -27.801 -4.812 27.763 1.00 97.50 157 ILE A O 1
ATOM 1284 N N . ASP A 1 158 ? -27.465 -7.015 28.028 1.00 97.25 158 ASP A N 1
ATOM 1285 C CA . ASP A 1 158 ? -28.813 -7.287 28.535 1.00 97.25 158 ASP A CA 1
ATOM 1286 C C . ASP A 1 158 ? -28.990 -6.957 30.030 1.00 97.25 158 ASP A C 1
ATOM 1288 O O . ASP A 1 158 ? -28.083 -6.480 30.715 1.00 97.25 158 ASP A O 1
ATOM 1292 N N . HIS A 1 159 ? -30.207 -7.160 30.541 1.00 96.75 159 HIS A N 1
ATOM 1293 C CA . HIS A 1 159 ? -30.577 -6.833 31.923 1.00 96.75 159 HIS A CA 1
ATOM 1294 C C . HIS A 1 159 ? -29.886 -7.709 32.983 1.00 96.75 159 HIS A C 1
ATOM 1296 O O . HIS A 1 159 ? -29.853 -7.313 34.147 1.00 96.75 159 HIS A O 1
ATOM 1302 N N . ASP A 1 160 ? -29.319 -8.854 32.588 1.00 96.31 160 ASP A N 1
ATOM 1303 C CA . ASP A 1 160 ? -28.529 -9.737 33.452 1.00 96.31 160 ASP A CA 1
ATOM 1304 C C . ASP A 1 160 ? -27.017 -9.428 33.366 1.00 96.31 160 ASP A C 1
ATOM 1306 O O . ASP A 1 160 ? -26.214 -9.983 34.119 1.00 96.31 160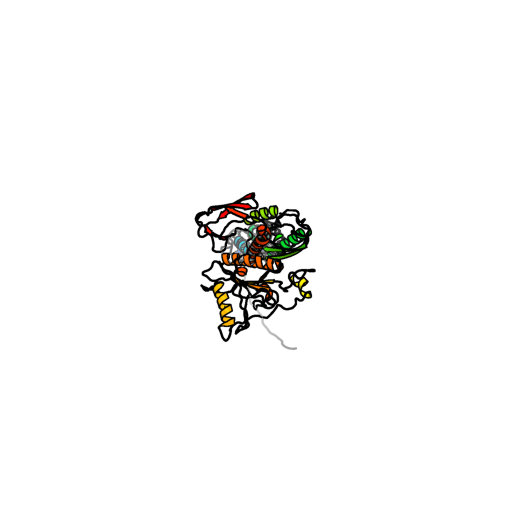 ASP A O 1
ATOM 1310 N N . GLY A 1 161 ? -26.621 -8.500 32.484 1.00 95.75 161 GLY A N 1
ATOM 1311 C CA . GLY A 1 161 ? -25.240 -8.067 32.281 1.00 95.75 161 GLY A CA 1
ATOM 1312 C C . GLY A 1 161 ? -24.465 -8.893 31.251 1.00 95.75 161 GLY A C 1
ATOM 1313 O O . GLY A 1 161 ? -23.240 -8.753 31.168 1.00 95.75 161 GLY A O 1
ATOM 1314 N N . THR A 1 162 ? -25.129 -9.748 30.467 1.00 97.56 162 THR A N 1
ATOM 1315 C CA . THR A 1 162 ? -24.482 -10.528 29.398 1.00 97.56 162 THR A CA 1
ATOM 1316 C C . THR A 1 162 ? -24.075 -9.613 28.254 1.00 97.56 162 THR A C 1
ATOM 1318 O O . THR A 1 162 ? -24.881 -8.799 27.814 1.00 97.56 162 THR A O 1
ATOM 1321 N N . HIS A 1 163 ? -22.846 -9.760 27.755 1.00 96.94 163 HIS A N 1
ATOM 1322 C CA . HIS A 1 163 ? -22.351 -9.002 26.608 1.00 96.94 163 HIS A CA 1
ATOM 1323 C C . HIS A 1 163 ? -22.512 -9.816 25.323 1.00 96.94 163 HIS A C 1
ATOM 1325 O O . HIS A 1 163 ? -21.963 -10.913 25.194 1.00 96.94 163 HIS A O 1
ATOM 1331 N N . HIS A 1 164 ? -23.231 -9.255 24.361 1.00 95.00 164 HIS A N 1
ATOM 1332 C CA . HIS A 1 164 ? -23.480 -9.820 23.037 1.00 95.00 164 HIS A CA 1
ATOM 1333 C C . HIS A 1 164 ? -22.488 -9.233 22.018 1.00 95.00 164 HIS A C 1
ATOM 1335 O O . HIS A 1 164 ? -21.799 -8.255 22.303 1.00 95.00 164 HIS A O 1
ATOM 1341 N N . SER A 1 165 ? -22.321 -9.863 20.852 1.00 91.12 165 SER A N 1
ATOM 1342 C CA . SER A 1 165 ? -21.339 -9.403 19.853 1.00 91.12 165 SER A CA 1
ATOM 1343 C C . SER A 1 165 ? -21.931 -8.310 18.958 1.00 91.12 165 SER A C 1
ATOM 1345 O O . SER A 1 165 ? -23.005 -8.495 18.390 1.00 91.12 165 SER A O 1
ATOM 1347 N N . HIS A 1 166 ? -21.216 -7.193 18.825 1.00 91.94 166 HIS A N 1
ATOM 1348 C CA . HIS A 1 166 ? -21.593 -6.012 18.041 1.00 91.94 166 HIS A CA 1
ATOM 1349 C C . HIS A 1 166 ? -20.341 -5.396 17.385 1.00 91.94 166 HIS A C 1
ATOM 1351 O O . HIS A 1 166 ? -19.218 -5.692 17.790 1.00 91.94 166 HIS A O 1
ATOM 1357 N N . GLU A 1 167 ? -2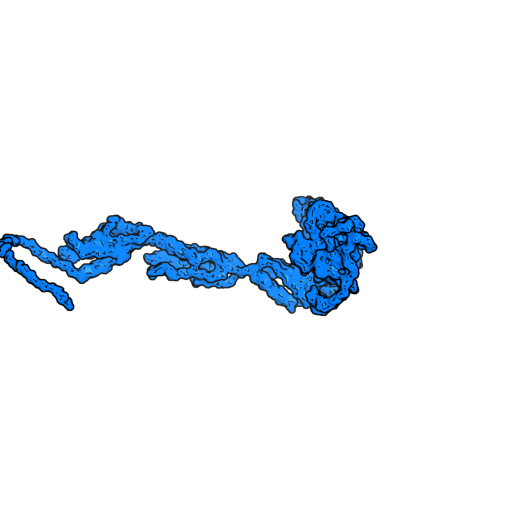0.499 -4.595 16.329 1.00 85.62 167 GLU A N 1
ATOM 1358 C CA . GLU A 1 167 ? -19.394 -4.299 15.394 1.00 85.62 167 GLU A CA 1
ATOM 1359 C C . GLU A 1 167 ? -18.501 -3.104 15.771 1.00 85.62 167 GLU A C 1
ATOM 1361 O O . GLU A 1 167 ? -17.366 -3.015 15.299 1.00 85.62 167 GLU A O 1
ATOM 1366 N N . TYR A 1 168 ? -18.971 -2.178 16.604 1.00 87.75 168 TYR A N 1
ATOM 1367 C CA . TYR A 1 168 ? -18.256 -0.938 16.934 1.00 87.75 168 TYR A CA 1
ATOM 1368 C C . TYR A 1 168 ? -18.320 -0.667 18.431 1.00 87.75 168 TYR A C 1
ATOM 1370 O O . TYR A 1 168 ? -19.252 -1.112 19.087 1.00 87.75 168 TYR A O 1
ATOM 1378 N N . ASP A 1 169 ? -17.356 0.076 18.970 1.00 92.50 169 ASP A N 1
ATOM 1379 C CA . ASP A 1 169 ? -17.427 0.507 20.365 1.00 92.50 169 ASP A CA 1
ATOM 1380 C C . ASP A 1 169 ? -18.622 1.457 20.553 1.00 92.50 169 ASP A C 1
ATOM 1382 O O . ASP A 1 169 ? -18.756 2.454 19.839 1.00 92.50 169 ASP A O 1
ATOM 1386 N N . GLU A 1 170 ? -19.515 1.126 21.486 1.00 95.12 170 GLU A N 1
ATOM 1387 C CA . GLU A 1 170 ? -20.827 1.766 21.630 1.00 95.12 170 GLU A CA 1
ATOM 1388 C C . GLU A 1 170 ? -21.154 2.037 23.113 1.00 95.12 170 GLU A C 1
ATOM 1390 O O . GLU A 1 170 ? -21.005 1.144 23.952 1.00 95.12 170 GLU A O 1
ATOM 1395 N N . PRO A 1 171 ? -21.633 3.246 23.472 1.00 97.00 171 PRO A N 1
ATOM 1396 C CA . PRO A 1 171 ? -22.026 3.557 24.841 1.00 97.00 171 PRO A CA 1
ATOM 1397 C C . PRO A 1 171 ? -23.380 2.919 25.182 1.00 97.00 171 PRO A C 1
ATOM 1399 O O . PRO A 1 171 ? -24.422 3.253 24.609 1.00 97.00 171 PRO A O 1
ATOM 1402 N N . VAL A 1 172 ? -23.367 2.024 26.166 1.00 97.75 172 VAL A N 1
ATOM 1403 C CA . VAL A 1 172 ? -24.552 1.389 26.747 1.00 97.75 172 VAL A CA 1
ATOM 1404 C C . VAL A 1 172 ? -24.840 2.021 28.104 1.00 97.75 172 VAL A C 1
ATOM 1406 O O . VAL A 1 172 ? -23.959 2.132 28.955 1.00 97.75 172 VAL A O 1
ATOM 1409 N N . VAL A 1 173 ? -26.084 2.438 28.321 1.00 98.06 173 VAL A N 1
ATOM 1410 C CA . VAL A 1 173 ? -26.537 3.035 29.580 1.00 98.06 173 VAL A CA 1
ATOM 1411 C C . VAL A 1 173 ? -27.305 1.988 30.373 1.00 98.06 173 VAL A C 1
ATOM 1413 O O . VAL A 1 173 ? -28.344 1.494 29.930 1.00 98.06 173 VAL A O 1
ATOM 1416 N N . ILE A 1 174 ? -26.777 1.672 31.554 1.00 98.12 174 ILE A N 1
ATOM 1417 C CA . ILE A 1 174 ? -27.388 0.795 32.548 1.00 98.12 174 ILE A CA 1
ATOM 1418 C C . ILE A 1 174 ? -28.059 1.664 33.615 1.00 98.12 174 ILE A C 1
ATOM 1420 O O . ILE A 1 174 ? -27.387 2.274 34.451 1.00 98.12 174 ILE A O 1
ATOM 1424 N N . ASP A 1 175 ? -29.386 1.713 33.596 1.00 98.12 175 ASP A N 1
ATOM 1425 C CA . ASP A 1 175 ? -30.191 2.361 34.627 1.00 98.12 175 ASP A CA 1
ATOM 1426 C C . ASP A 1 175 ? -30.359 1.425 35.827 1.00 98.12 175 ASP A C 1
ATOM 1428 O O . ASP A 1 175 ? -30.848 0.297 35.709 1.00 98.12 175 ASP A O 1
ATOM 1432 N N . VAL A 1 176 ? -29.955 1.904 37.003 1.00 98.25 176 VAL A N 1
ATOM 1433 C CA . VAL A 1 176 ? -29.998 1.164 38.265 1.00 98.25 176 VAL A CA 1
ATOM 1434 C C . VAL A 1 176 ? -31.096 1.735 39.148 1.00 98.25 176 VAL A C 1
ATOM 1436 O O . VAL A 1 176 ? -31.073 2.908 39.515 1.00 98.25 176 VAL A O 1
ATOM 1439 N N . THR A 1 177 ? -32.040 0.885 39.541 1.00 97.94 177 THR A N 1
ATOM 1440 C CA . THR A 1 177 ? -33.070 1.200 40.536 1.00 97.94 177 THR A CA 1
ATOM 1441 C C . THR A 1 177 ? -32.771 0.446 41.828 1.00 97.94 177 THR A C 1
ATOM 1443 O O . THR A 1 177 ? -32.842 -0.782 41.869 1.00 97.94 177 THR A O 1
ATOM 1446 N N . VAL A 1 178 ? -32.449 1.182 42.892 1.00 97.06 178 VAL A N 1
ATOM 1447 C CA . VAL A 1 178 ? -32.188 0.640 44.233 1.00 97.06 178 VAL A CA 1
ATOM 1448 C C . VAL A 1 178 ? -33.417 0.857 45.101 1.00 97.06 178 VAL A C 1
ATOM 1450 O O . VAL A 1 178 ? -33.832 1.996 45.305 1.00 97.06 178 VAL A O 1
ATOM 1453 N N . ASN A 1 179 ? -33.969 -0.213 45.668 1.00 93.44 179 ASN A N 1
ATOM 1454 C CA . ASN A 1 179 ? -35.037 -0.134 46.662 1.00 93.44 179 ASN A CA 1
ATOM 1455 C C . ASN A 1 179 ? -34.478 -0.506 48.037 1.00 93.44 179 ASN A C 1
ATOM 1457 O O . ASN A 1 179 ? -33.928 -1.593 48.198 1.00 93.44 179 ASN A O 1
ATOM 1461 N N . ALA A 1 180 ? -34.629 0.388 49.014 1.00 87.06 180 ALA A N 1
ATOM 1462 C CA . ALA A 1 180 ? -34.187 0.200 50.395 1.00 87.06 180 ALA A CA 1
ATOM 1463 C C . ALA A 1 180 ? -35.164 0.889 51.358 1.00 87.06 180 ALA A C 1
ATOM 1465 O O . ALA A 1 180 ? -35.574 2.028 51.116 1.00 87.06 180 ALA A O 1
ATOM 1466 N N . ARG A 1 181 ? -35.537 0.230 52.464 1.00 78.44 181 ARG A N 1
ATOM 1467 C CA . ARG A 1 181 ? -36.372 0.814 53.545 1.00 78.44 181 ARG A CA 1
ATOM 1468 C C . ARG A 1 181 ? -37.670 1.490 53.057 1.00 78.44 181 ARG A C 1
ATOM 1470 O O . ARG A 1 181 ? -38.064 2.544 53.555 1.00 78.44 181 ARG A O 1
ATOM 1477 N N . GLY A 1 182 ? -38.318 0.914 52.041 1.00 82.56 182 GLY A N 1
ATOM 1478 C CA . GLY A 1 182 ? -39.549 1.455 51.444 1.00 82.56 182 GLY A CA 1
ATOM 1479 C C . GLY A 1 182 ? -39.367 2.734 50.612 1.00 82.56 182 GLY A C 1
ATOM 1480 O O . GLY A 1 182 ? -40.349 3.414 50.321 1.00 82.56 182 GLY A O 1
ATOM 1481 N N . ARG A 1 183 ? -38.130 3.079 50.235 1.00 86.94 183 ARG A N 1
ATOM 1482 C CA . ARG A 1 183 ? -37.794 4.166 49.306 1.00 86.94 183 ARG A CA 1
ATOM 1483 C C . ARG A 1 183 ? -37.009 3.635 48.112 1.00 86.94 183 ARG A C 1
ATOM 1485 O O . ARG A 1 183 ? -36.358 2.596 48.200 1.00 86.94 183 ARG A O 1
ATOM 1492 N N . THR A 1 184 ? -37.030 4.405 47.032 1.00 93.44 184 THR A N 1
ATOM 1493 C CA . THR A 1 184 ? -36.342 4.096 45.777 1.00 93.44 184 THR A CA 1
ATOM 1494 C C . THR A 1 184 ? -35.353 5.210 45.438 1.00 93.44 184 THR A C 1
ATOM 1496 O O . THR A 1 184 ? -35.679 6.387 45.593 1.00 93.44 184 THR A O 1
ATOM 1499 N N . HIS A 1 185 ? -34.166 4.838 44.963 1.00 95.19 185 HIS A N 1
ATOM 1500 C CA . HIS A 1 185 ? -33.170 5.721 44.348 1.00 95.19 185 HIS A CA 1
ATOM 1501 C C . HIS A 1 185 ? -32.858 5.220 42.939 1.00 95.19 185 HIS A C 1
ATOM 1503 O O . HIS A 1 185 ? -32.888 4.011 42.698 1.00 95.19 185 HIS A O 1
ATOM 1509 N N . GLN A 1 186 ? -32.580 6.136 42.015 1.00 97.94 186 GLN A N 1
ATOM 1510 C CA . GLN A 1 186 ? -32.286 5.815 40.620 1.00 97.94 186 GLN A CA 1
ATOM 1511 C C . GLN A 1 186 ? -31.070 6.595 40.134 1.00 97.94 186 GLN A C 1
ATOM 1513 O O . GLN A 1 186 ? -30.952 7.794 40.389 1.00 97.94 186 GLN A O 1
ATOM 1518 N N . PHE A 1 187 ? -30.178 5.906 39.427 1.00 97.75 187 PHE A N 1
ATOM 1519 C CA . PHE A 1 187 ? -29.000 6.488 38.791 1.00 97.75 187 PHE A CA 1
ATOM 1520 C C . PHE A 1 187 ? -28.565 5.641 37.593 1.00 97.75 187 PHE A C 1
ATOM 1522 O O . PHE A 1 187 ? -28.761 4.428 37.576 1.00 97.75 187 PHE A O 1
ATOM 1529 N N . SER A 1 188 ? -27.915 6.277 36.623 1.00 98.00 188 SER A N 1
ATOM 1530 C CA . SER A 1 188 ? -27.419 5.616 35.412 1.00 98.00 188 SER A CA 1
ATOM 1531 C C . SER A 1 188 ? -25.905 5.384 35.477 1.00 98.00 188 SER A C 1
ATOM 1533 O O . SER A 1 188 ? -25.156 6.182 36.062 1.00 98.00 188 SER A O 1
ATOM 1535 N N . ILE A 1 189 ? -25.437 4.303 34.857 1.00 97.50 189 ILE A N 1
ATOM 1536 C CA . ILE A 1 189 ? -24.024 4.007 34.598 1.00 97.50 189 ILE A CA 1
ATOM 1537 C C . ILE A 1 189 ? -23.845 3.873 33.088 1.00 97.50 189 ILE A C 1
ATOM 1539 O O . ILE A 1 189 ? -24.483 3.031 32.467 1.00 97.50 189 ILE A O 1
ATOM 1543 N N . GLU A 1 190 ? -22.966 4.684 32.510 1.00 97.81 190 GLU A N 1
ATOM 1544 C CA . GLU A 1 190 ? -22.529 4.526 31.123 1.00 97.81 190 GLU A CA 1
ATOM 1545 C C . GLU A 1 190 ? -21.363 3.528 31.061 1.00 97.81 190 GLU A C 1
ATOM 1547 O O . GLU A 1 190 ? -20.449 3.572 31.891 1.00 97.81 190 GLU A O 1
ATOM 1552 N N . VAL A 1 191 ? -21.427 2.610 30.099 1.00 97.44 191 VAL A N 1
ATOM 1553 C CA . VAL A 1 191 ? -20.444 1.558 29.839 1.00 97.44 191 VAL A CA 1
ATOM 1554 C C . VAL A 1 191 ? -20.106 1.586 28.353 1.00 97.44 191 VAL A C 1
ATOM 1556 O O . VAL A 1 191 ? -20.976 1.364 27.517 1.00 97.44 191 VAL A O 1
ATOM 1559 N N . GLU A 1 192 ? -18.843 1.822 28.016 1.00 97.69 192 GLU A N 1
ATOM 1560 C CA . GLU A 1 192 ? -18.324 1.641 26.662 1.00 97.69 192 GLU A CA 1
ATOM 1561 C C . GLU A 1 192 ? -18.219 0.133 26.378 1.00 97.69 192 GLU A C 1
ATOM 1563 O O . GLU A 1 192 ? -17.291 -0.551 26.831 1.00 97.69 192 GLU A O 1
ATOM 1568 N N . ALA A 1 193 ? -19.222 -0.408 25.688 1.00 96.62 193 ALA A N 1
ATOM 1569 C CA . ALA A 1 193 ? -19.190 -1.775 25.194 1.00 96.62 193 ALA A CA 1
ATOM 1570 C C . ALA A 1 193 ? -18.215 -1.845 24.014 1.00 96.62 193 ALA A C 1
ATOM 1572 O O . ALA A 1 193 ? -18.243 -0.983 23.136 1.00 96.62 193 ALA A O 1
ATOM 1573 N N . VAL A 1 194 ? -17.320 -2.830 24.027 1.00 95.00 194 VAL A N 1
ATOM 1574 C CA . VAL A 1 194 ? -16.219 -2.954 23.067 1.00 95.00 194 VAL A CA 1
ATOM 1575 C C . VAL A 1 194 ? -16.617 -3.932 21.975 1.00 95.00 194 VAL A C 1
ATOM 1577 O O . VAL A 1 194 ? -16.830 -5.119 22.244 1.00 95.00 194 VAL A O 1
ATOM 1580 N N . GLY A 1 195 ? -16.677 -3.422 20.748 1.00 92.38 195 GLY A N 1
ATOM 1581 C CA . GLY A 1 195 ? -17.109 -4.181 19.585 1.00 92.38 195 GLY A CA 1
ATOM 1582 C C . GLY A 1 195 ? -16.051 -5.158 19.067 1.00 92.38 195 GLY A C 1
ATOM 1583 O O . GLY A 1 195 ? -14.962 -5.321 19.626 1.00 92.38 195 GLY A O 1
ATOM 1584 N N . VAL A 1 196 ? -16.367 -5.807 17.945 1.00 89.62 196 VAL A N 1
ATOM 1585 C CA . VAL A 1 196 ? -15.450 -6.692 17.211 1.00 89.62 196 VAL A CA 1
ATOM 1586 C C . VAL A 1 196 ? -14.125 -5.957 16.929 1.00 89.62 196 VAL A C 1
ATOM 1588 O O . VAL A 1 196 ? -14.136 -4.920 16.259 1.00 89.62 196 VAL A O 1
ATOM 1591 N N . PRO A 1 197 ? -12.963 -6.465 17.382 1.00 89.50 197 PRO A N 1
ATOM 1592 C CA . PRO A 1 197 ? -11.681 -5.805 17.148 1.00 89.50 197 PRO A CA 1
ATOM 1593 C C . PRO A 1 197 ? -11.321 -5.712 15.661 1.00 89.50 197 PRO A C 1
ATOM 1595 O O . PRO A 1 197 ? -11.583 -6.628 14.881 1.00 89.50 197 PRO A O 1
ATOM 1598 N N . ASP A 1 198 ? -10.625 -4.648 15.261 1.00 90.81 198 ASP A N 1
ATOM 1599 C CA . ASP A 1 198 ? -10.345 -4.396 13.840 1.00 90.81 198 ASP A CA 1
ATOM 1600 C C . ASP A 1 198 ? -9.437 -5.449 13.176 1.00 90.81 198 ASP A C 1
ATOM 1602 O O . ASP A 1 198 ? -9.502 -5.629 11.961 1.00 90.81 198 ASP A O 1
ATOM 1606 N N . TYR A 1 199 ? -8.636 -6.199 13.945 1.00 89.56 199 TYR A N 1
ATOM 1607 C CA . TYR A 1 199 ? -7.892 -7.351 13.414 1.00 89.56 199 TYR A CA 1
ATOM 1608 C C . TYR A 1 199 ? -8.826 -8.516 13.032 1.00 89.56 199 TYR A C 1
ATOM 1610 O O . TYR A 1 199 ? -8.532 -9.275 12.109 1.00 89.56 199 TYR A O 1
ATOM 1618 N N . GLU A 1 200 ? -9.963 -8.662 13.720 1.00 90.69 200 GLU A N 1
ATOM 1619 C CA . GLU A 1 200 ? -10.978 -9.664 13.402 1.00 90.69 200 GLU A CA 1
ATOM 1620 C C . GLU A 1 200 ? -11.826 -9.207 12.211 1.00 90.69 200 GLU A C 1
ATOM 1622 O O . GLU A 1 200 ? -12.068 -9.999 11.304 1.00 90.69 200 GLU A O 1
ATOM 1627 N N . LYS A 1 201 ? -12.166 -7.914 12.123 1.00 91.56 201 LYS A N 1
ATOM 1628 C CA . LYS A 1 201 ? -12.761 -7.336 10.904 1.00 91.56 201 LYS A CA 1
ATOM 1629 C C . LYS A 1 201 ? -11.855 -7.553 9.688 1.00 91.56 201 LYS A C 1
ATOM 1631 O O . LYS A 1 201 ? -12.326 -8.036 8.667 1.00 91.56 201 LYS A O 1
ATOM 1636 N N . LEU A 1 202 ? -10.544 -7.324 9.814 1.00 94.44 202 LEU A N 1
ATOM 1637 C CA . LEU A 1 202 ? -9.546 -7.642 8.781 1.00 94.44 202 LEU A CA 1
ATOM 1638 C C . LEU A 1 202 ? -9.480 -9.149 8.443 1.00 94.44 202 LEU A C 1
ATOM 1640 O O . LEU A 1 202 ? -9.209 -9.516 7.299 1.00 94.44 202 LEU A O 1
ATOM 1644 N N . ASN A 1 203 ? -9.763 -10.045 9.396 1.00 93.12 203 ASN A N 1
ATOM 1645 C CA . ASN A 1 203 ? -9.948 -11.469 9.096 1.00 93.12 203 ASN A CA 1
ATOM 1646 C C . ASN A 1 203 ? -11.225 -11.720 8.281 1.00 93.12 203 ASN A C 1
ATOM 1648 O O . ASN A 1 203 ? -11.148 -12.422 7.278 1.00 93.12 203 ASN A O 1
ATOM 1652 N N . ARG A 1 204 ? -12.357 -11.107 8.642 1.00 92.81 204 ARG A N 1
ATOM 1653 C CA . ARG A 1 204 ? -13.622 -11.220 7.891 1.00 92.81 204 ARG A CA 1
ATOM 1654 C C . ARG A 1 204 ? -13.498 -10.652 6.469 1.00 92.81 204 ARG A C 1
ATOM 1656 O O . ARG A 1 204 ? -13.969 -11.279 5.528 1.00 92.81 204 ARG A O 1
ATOM 1663 N N . VAL A 1 205 ? -12.796 -9.525 6.299 1.00 95.25 205 VAL A N 1
ATOM 1664 C CA . VAL A 1 205 ? -12.487 -8.927 4.985 1.00 95.25 205 VAL A CA 1
ATOM 1665 C C . VAL A 1 205 ? -11.640 -9.862 4.117 1.00 95.25 205 VAL A C 1
ATOM 1667 O O . VAL A 1 205 ? -11.911 -9.976 2.925 1.00 95.25 205 VAL A O 1
ATOM 1670 N N . GLN A 1 206 ? -10.655 -10.553 4.702 1.00 95.94 206 GLN A N 1
ATOM 1671 C CA . GLN A 1 206 ? -9.877 -11.577 3.997 1.00 95.94 206 GLN A CA 1
ATOM 1672 C C . GLN A 1 206 ? -10.773 -12.731 3.530 1.00 95.94 206 GLN A C 1
ATOM 1674 O O . GLN A 1 206 ? -10.786 -13.027 2.344 1.00 95.94 206 GLN A O 1
ATOM 1679 N N . THR A 1 207 ? -11.545 -13.340 4.436 1.00 96.31 207 THR A N 1
ATOM 1680 C CA . THR A 1 207 ? -12.390 -14.503 4.117 1.00 96.31 207 THR A CA 1
ATOM 1681 C C . THR A 1 207 ? -13.426 -14.186 3.041 1.00 96.31 207 THR A C 1
ATOM 1683 O O . THR A 1 207 ? -13.560 -14.947 2.091 1.00 96.31 207 THR A O 1
ATOM 1686 N N . TRP A 1 208 ? -14.089 -13.028 3.123 1.00 97.38 208 TRP A N 1
ATOM 1687 C CA . TRP A 1 208 ? -14.989 -12.564 2.064 1.00 97.38 208 TRP A CA 1
ATOM 1688 C C . TRP A 1 208 ? -14.279 -12.396 0.714 1.00 97.38 208 TRP A C 1
ATOM 1690 O O . TRP A 1 208 ? -14.855 -12.705 -0.330 1.00 97.38 208 TRP A O 1
ATOM 1700 N N . LEU A 1 209 ? -13.033 -11.906 0.713 1.00 97.88 209 LEU A N 1
ATOM 1701 C CA . LEU A 1 209 ? -12.280 -11.762 -0.527 1.00 97.88 209 LEU A CA 1
ATOM 1702 C C . LEU A 1 209 ? -11.879 -13.125 -1.104 1.00 97.88 209 LEU A C 1
ATOM 1704 O O . LEU A 1 209 ? -11.950 -13.306 -2.315 1.00 97.88 209 LEU A O 1
ATOM 1708 N N . ASP A 1 210 ? -11.518 -14.086 -0.256 1.00 97.81 210 ASP A N 1
ATOM 1709 C CA . ASP A 1 210 ? -11.220 -15.455 -0.678 1.00 97.81 210 ASP A CA 1
ATOM 1710 C C . ASP A 1 210 ? -12.464 -16.105 -1.329 1.00 97.81 210 ASP A C 1
ATOM 1712 O O . ASP A 1 210 ? -12.383 -16.580 -2.460 1.00 97.81 210 ASP A O 1
ATOM 1716 N N . GLU A 1 211 ? -13.639 -16.007 -0.691 1.00 97.75 211 GLU A N 1
ATOM 1717 C CA . GLU A 1 211 ? -14.935 -16.477 -1.223 1.00 97.75 211 GLU A CA 1
ATOM 1718 C C . GLU A 1 211 ? -15.336 -15.786 -2.547 1.00 97.75 211 GLU A C 1
ATOM 1720 O O . GLU A 1 211 ? -15.864 -16.420 -3.469 1.00 97.75 211 GLU A O 1
ATOM 1725 N N . TYR A 1 212 ? -15.064 -14.483 -2.678 1.00 97.62 212 TYR A N 1
ATOM 1726 C CA . TYR A 1 212 ? -15.264 -13.748 -3.931 1.00 97.62 212 TYR A CA 1
ATOM 1727 C C . TYR A 1 212 ? -14.338 -14.274 -5.040 1.00 97.62 212 TYR A C 1
ATOM 1729 O O . TYR A 1 212 ? -14.787 -14.513 -6.161 1.00 97.62 212 TYR A O 1
ATOM 1737 N N . MET A 1 213 ? -13.056 -14.505 -4.740 1.00 97.88 213 MET A N 1
ATOM 1738 C CA . MET A 1 213 ? -12.078 -14.975 -5.726 1.00 97.88 213 MET A CA 1
ATOM 1739 C C . MET A 1 213 ? -12.271 -16.450 -6.126 1.00 97.88 213 MET A C 1
ATOM 1741 O O . MET A 1 213 ? -11.844 -16.829 -7.214 1.00 97.88 213 MET A O 1
ATOM 1745 N N . GLU A 1 214 ? -12.963 -17.269 -5.326 1.00 96.88 214 GLU A N 1
ATOM 1746 C CA . GLU A 1 214 ? -13.421 -18.608 -5.741 1.00 96.88 214 GLU A CA 1
ATOM 1747 C C . GLU A 1 214 ? -14.565 -18.573 -6.774 1.00 96.88 214 GLU A C 1
ATOM 1749 O O . GLU A 1 214 ? -14.768 -19.545 -7.505 1.00 96.88 214 GLU A O 1
ATOM 1754 N N . THR A 1 215 ? -15.330 -17.476 -6.841 1.00 95.69 215 THR A N 1
ATOM 1755 C CA . THR A 1 215 ? -16.591 -17.390 -7.608 1.00 95.69 215 THR A CA 1
ATOM 1756 C C . THR A 1 215 ? -16.594 -16.343 -8.728 1.00 95.69 215 THR A C 1
ATOM 1758 O O . THR A 1 215 ? -17.553 -16.269 -9.501 1.00 95.69 215 THR A O 1
ATOM 1761 N N . VAL A 1 216 ? -15.528 -15.547 -8.851 1.00 96.81 216 VAL A N 1
ATOM 1762 C CA . VAL A 1 216 ? -15.408 -14.457 -9.827 1.00 96.81 216 VAL A CA 1
ATOM 1763 C C . VAL A 1 216 ? -15.360 -14.956 -11.282 1.00 96.81 216 VAL A C 1
ATOM 1765 O O . VAL A 1 216 ? -14.575 -15.826 -11.654 1.00 96.81 216 VAL A O 1
ATOM 1768 N N . GLY A 1 217 ? -16.196 -14.362 -12.138 1.00 96.06 217 GLY A N 1
ATOM 1769 C CA . GLY A 1 217 ? -16.135 -14.537 -13.590 1.00 96.06 217 GLY A CA 1
ATOM 1770 C C . GLY A 1 217 ? -15.296 -13.433 -14.229 1.00 96.06 217 GLY A C 1
ATOM 1771 O O . GLY A 1 217 ? -15.710 -12.277 -14.210 1.00 96.06 217 GLY A O 1
ATOM 1772 N N . PHE A 1 218 ? -14.140 -13.783 -14.795 1.00 97.62 218 PHE A N 1
ATOM 1773 C CA . PHE A 1 218 ? -13.217 -12.822 -15.408 1.00 97.62 218 PHE A CA 1
ATOM 1774 C C . PHE A 1 218 ? -13.636 -12.391 -16.822 1.00 97.62 218 PHE A C 1
ATOM 1776 O O . PHE A 1 218 ? -13.937 -13.231 -17.671 1.00 97.62 218 PHE A O 1
ATOM 1783 N N . PHE A 1 219 ? -13.587 -11.084 -17.085 1.00 96.88 219 PHE A N 1
ATOM 1784 C CA . PHE A 1 219 ? -13.778 -10.463 -18.401 1.00 96.88 219 PHE A CA 1
ATOM 1785 C C . PHE A 1 219 ? -12.983 -9.146 -18.498 1.00 96.88 219 PHE A C 1
ATOM 1787 O O . PHE A 1 219 ? -12.486 -8.646 -17.491 1.00 96.88 219 PHE A O 1
ATOM 1794 N N . ASP A 1 220 ? -12.820 -8.610 -19.709 1.00 97.12 220 ASP A N 1
ATOM 1795 C CA . ASP A 1 220 ? -12.041 -7.390 -19.964 1.00 97.12 220 ASP A CA 1
ATOM 1796 C C . ASP A 1 220 ? -12.712 -6.109 -19.396 1.00 97.12 220 ASP A C 1
ATOM 1798 O O . ASP A 1 220 ? -13.931 -5.969 -19.461 1.00 97.12 220 ASP A O 1
ATOM 1802 N N . ASP A 1 221 ? -11.907 -5.182 -18.851 1.00 95.06 221 ASP A N 1
ATOM 1803 C CA . ASP A 1 221 ? -12.293 -3.931 -18.149 1.00 95.06 221 ASP A CA 1
ATOM 1804 C C . ASP A 1 221 ? -13.251 -4.104 -16.949 1.00 95.06 221 ASP A C 1
ATOM 1806 O O . ASP A 1 221 ? -14.038 -3.216 -16.610 1.00 95.06 221 ASP A O 1
ATOM 1810 N N . MET A 1 222 ? -13.187 -5.243 -16.254 1.00 96.44 222 MET A N 1
ATOM 1811 C CA . MET A 1 222 ? -13.926 -5.413 -14.999 1.00 96.44 222 MET A CA 1
ATOM 1812 C C . MET A 1 222 ? -13.229 -4.705 -13.825 1.00 96.44 222 MET A C 1
ATOM 1814 O O . MET A 1 222 ? -12.000 -4.636 -13.755 1.00 96.44 222 MET A O 1
ATOM 1818 N N . GLU A 1 223 ? -14.002 -4.237 -12.842 1.00 96.88 223 GLU A N 1
ATOM 1819 C CA . GLU A 1 223 ? -13.442 -3.780 -11.566 1.00 96.88 223 GLU A CA 1
ATOM 1820 C C . GLU A 1 223 ? -13.308 -4.931 -10.564 1.00 96.88 223 GLU A C 1
ATOM 1822 O O . GLU A 1 223 ? -14.301 -5.533 -10.151 1.00 96.88 223 GLU A O 1
ATOM 1827 N N . LEU A 1 224 ? -12.078 -5.182 -10.113 1.00 98.00 224 LEU A N 1
ATOM 1828 C CA . LEU A 1 224 ? -11.803 -5.968 -8.913 1.00 98.00 224 LEU A CA 1
ATOM 1829 C C . LEU A 1 224 ? -12.215 -5.182 -7.650 1.00 98.00 224 LEU A C 1
ATOM 1831 O O . LEU A 1 224 ? -12.203 -3.944 -7.661 1.00 98.00 224 LEU A O 1
ATOM 1835 N N . PRO A 1 225 ? -12.550 -5.858 -6.533 1.00 97.69 225 PRO A N 1
ATOM 1836 C CA . PRO A 1 225 ? -13.015 -5.186 -5.324 1.00 97.69 225 PRO A CA 1
ATOM 1837 C C . PRO A 1 225 ? -11.995 -4.194 -4.755 1.00 97.69 225 PRO A C 1
ATOM 1839 O O . PRO A 1 225 ? -10.861 -4.566 -4.465 1.00 97.69 225 PRO A O 1
ATOM 1842 N N . LYS A 1 226 ? -12.418 -2.940 -4.544 1.00 96.31 226 LYS A N 1
ATOM 1843 C CA . LYS A 1 226 ? -11.606 -1.866 -3.929 1.00 96.31 226 LYS A CA 1
ATOM 1844 C C . LYS A 1 226 ? -11.781 -1.745 -2.410 1.00 96.31 226 LYS A C 1
ATOM 1846 O O . LYS A 1 226 ? -11.008 -1.058 -1.749 1.00 96.31 226 LYS A O 1
ATOM 1851 N N . THR A 1 227 ? -12.823 -2.359 -1.852 1.00 96.62 227 THR A N 1
ATOM 1852 C CA . THR A 1 227 ? -13.225 -2.251 -0.441 1.00 96.62 227 THR A CA 1
ATOM 1853 C C . THR A 1 227 ? -14.207 -3.375 -0.095 1.00 96.62 227 THR A C 1
ATOM 1855 O O . THR A 1 227 ? -14.840 -3.922 -1.002 1.00 96.62 227 THR A O 1
ATOM 1858 N N . HIS A 1 228 ? -14.366 -3.722 1.184 1.00 95.31 228 HIS A N 1
ATOM 1859 C CA . HIS A 1 228 ? -15.398 -4.665 1.624 1.00 95.31 228 HIS A CA 1
ATOM 1860 C C . HIS A 1 228 ? -16.740 -3.937 1.836 1.00 95.31 228 HIS A C 1
ATOM 1862 O O . HIS A 1 228 ? -16.768 -2.941 2.559 1.00 95.31 228 HIS A O 1
ATOM 1868 N N . PRO A 1 229 ? -17.880 -4.440 1.322 1.00 91.50 229 PRO A N 1
ATOM 1869 C CA . PRO A 1 229 ? -19.148 -3.698 1.286 1.00 91.50 229 PRO A CA 1
ATOM 1870 C C . PRO A 1 229 ? -19.699 -3.277 2.660 1.00 91.50 229 PRO A C 1
ATOM 1872 O O . PRO A 1 229 ? -20.297 -2.213 2.767 1.00 91.50 229 PRO A O 1
ATOM 1875 N N . GLN A 1 230 ? -19.498 -4.088 3.707 1.00 88.31 230 GLN A N 1
ATOM 1876 C CA . GLN A 1 230 ? -19.870 -3.755 5.094 1.00 88.31 230 GLN A CA 1
ATOM 1877 C C . GLN A 1 230 ? -18.740 -3.052 5.874 1.00 88.31 230 GLN A C 1
ATOM 1879 O O . GLN A 1 230 ? -18.911 -1.928 6.330 1.00 88.31 230 GLN A O 1
ATOM 1884 N N . TYR A 1 231 ? -17.587 -3.712 6.053 1.00 87.69 231 TYR A N 1
ATOM 1885 C CA . TYR A 1 231 ? -16.505 -3.222 6.920 1.00 87.69 231 TYR A CA 1
ATOM 1886 C C . TYR A 1 231 ? -15.633 -2.102 6.329 1.00 87.69 231 TYR A C 1
ATOM 1888 O O . TYR A 1 231 ? -14.905 -1.454 7.078 1.00 87.69 231 TYR A O 1
ATOM 1896 N N . GLY A 1 232 ? -15.667 -1.870 5.015 1.00 90.56 232 GLY A N 1
ATOM 1897 C CA . GLY A 1 232 ? -14.782 -0.919 4.346 1.00 90.56 232 GLY A CA 1
ATOM 1898 C C . GLY A 1 232 ? -13.359 -1.459 4.155 1.00 90.56 232 GLY A C 1
ATOM 1899 O O . GLY A 1 232 ? -13.157 -2.562 3.644 1.00 90.56 232 GLY A O 1
ATOM 1900 N N . GLY A 1 233 ? -12.357 -0.662 4.538 1.00 91.62 233 GLY A N 1
ATOM 1901 C CA . GLY A 1 233 ? -10.947 -0.911 4.210 1.00 91.62 233 GLY A CA 1
ATOM 1902 C C . GLY A 1 233 ? -10.594 -0.558 2.762 1.00 91.62 233 GLY A C 1
ATOM 1903 O O . GLY A 1 233 ? -11.458 -0.175 1.975 1.00 91.62 233 GLY A O 1
ATOM 1904 N N . ILE A 1 234 ? -9.316 -0.686 2.406 1.00 95.31 234 ILE A N 1
ATOM 1905 C CA . ILE A 1 234 ? -8.814 -0.458 1.045 1.00 95.31 234 ILE A CA 1
ATOM 1906 C C . ILE A 1 234 ? -8.204 -1.760 0.537 1.00 95.31 234 ILE A C 1
ATOM 1908 O O . ILE A 1 234 ? -7.280 -2.287 1.152 1.00 95.31 234 ILE A O 1
ATOM 1912 N N . ILE A 1 235 ? -8.700 -2.254 -0.593 1.00 96.81 235 ILE A N 1
ATOM 1913 C CA . ILE A 1 235 ? -8.185 -3.433 -1.291 1.00 96.81 235 ILE A CA 1
ATOM 1914 C C . ILE A 1 235 ? -7.549 -2.955 -2.597 1.00 96.81 235 ILE A C 1
ATOM 1916 O O . ILE A 1 235 ? -8.116 -2.138 -3.322 1.00 96.81 235 ILE A O 1
ATOM 1920 N N . LYS A 1 236 ? -6.326 -3.415 -2.844 1.00 96.12 236 LYS A N 1
ATOM 1921 C CA . LYS A 1 236 ? -5.393 -2.866 -3.829 1.00 96.12 236 LYS A CA 1
ATOM 1922 C C . LYS A 1 236 ? -4.746 -4.027 -4.586 1.00 96.12 236 LYS A C 1
ATOM 1924 O O . LYS A 1 236 ? -4.193 -4.917 -3.944 1.00 96.12 236 LYS A O 1
ATOM 1929 N N . TRP A 1 237 ? -4.800 -4.034 -5.919 1.00 97.50 237 TRP A N 1
ATOM 1930 C CA . TRP A 1 237 ? -4.403 -5.192 -6.736 1.00 97.50 237 TRP A CA 1
ATOM 1931 C C . TRP A 1 237 ? -3.177 -4.944 -7.618 1.00 97.50 237 TRP A C 1
ATOM 1933 O O . TRP A 1 237 ? -3.017 -3.869 -8.187 1.00 97.50 237 TRP A O 1
ATOM 1943 N N . ILE A 1 238 ? -2.349 -5.977 -7.782 1.00 97.06 238 ILE A N 1
ATOM 1944 C CA . ILE A 1 238 ? -1.307 -6.091 -8.814 1.00 97.06 238 ILE A CA 1
ATOM 1945 C C . ILE A 1 238 ? -1.374 -7.513 -9.384 1.00 97.06 238 ILE A C 1
ATOM 1947 O O . ILE A 1 238 ? -1.549 -8.475 -8.637 1.00 97.06 238 ILE A O 1
ATOM 1951 N N . ALA A 1 239 ? -1.201 -7.675 -10.693 1.00 97.50 239 ALA A N 1
ATOM 1952 C CA . ALA A 1 239 ? -1.072 -8.987 -11.326 1.00 97.50 239 ALA A CA 1
ATOM 1953 C C . ALA A 1 239 ? 0.400 -9.335 -11.601 1.00 97.50 239 ALA A C 1
ATOM 1955 O O . ALA A 1 239 ? 1.245 -8.454 -11.755 1.00 97.50 239 ALA A O 1
ATOM 1956 N N . SER A 1 240 ? 0.730 -10.629 -11.682 1.00 95.94 240 SER A N 1
ATOM 1957 C CA . SER A 1 240 ? 2.084 -11.068 -12.050 1.00 95.94 240 SER A CA 1
ATOM 1958 C C . SER A 1 240 ? 2.468 -10.643 -13.468 1.00 95.94 240 SER A C 1
ATOM 1960 O O . SER A 1 240 ? 3.645 -10.419 -13.723 1.00 95.94 240 SER A O 1
ATOM 1962 N N . ASP A 1 241 ? 1.486 -10.508 -14.359 1.00 96.44 241 ASP A N 1
ATOM 1963 C CA . ASP A 1 241 ? 1.595 -9.792 -15.631 1.00 96.44 241 ASP A CA 1
ATOM 1964 C C . ASP A 1 241 ? 1.019 -8.373 -15.451 1.00 96.44 241 ASP A C 1
ATOM 1966 O O . ASP A 1 241 ? -0.183 -8.264 -15.194 1.00 96.44 241 ASP A O 1
ATOM 1970 N N . PRO A 1 242 ? 1.814 -7.294 -15.589 1.00 96.19 242 PRO A N 1
ATOM 1971 C CA . PRO A 1 242 ? 1.316 -5.921 -15.476 1.00 96.19 242 PRO A CA 1
ATOM 1972 C C . PRO A 1 242 ? 0.167 -5.567 -16.429 1.00 96.19 242 PRO A C 1
ATOM 1974 O O . PRO A 1 242 ? -0.628 -4.691 -16.105 1.00 96.19 242 PRO A O 1
ATOM 1977 N N . LEU A 1 243 ? 0.035 -6.247 -17.576 1.00 96.69 243 LEU A N 1
ATOM 1978 C CA . LEU A 1 243 ? -1.067 -6.006 -18.515 1.00 96.69 243 LEU A CA 1
ATOM 1979 C C . LEU A 1 243 ? -2.434 -6.434 -17.957 1.00 96.69 243 LEU A C 1
ATOM 1981 O O . LEU A 1 243 ? -3.456 -6.003 -18.492 1.00 96.69 243 LEU A O 1
ATOM 1985 N N . VAL A 1 244 ? -2.472 -7.302 -16.937 1.00 97.94 244 VAL A N 1
ATOM 1986 C CA . VAL A 1 244 ? -3.708 -7.933 -16.433 1.00 97.94 244 VAL A CA 1
ATOM 1987 C C . VAL A 1 244 ? -4.405 -7.115 -15.343 1.00 97.94 244 VAL A C 1
ATOM 1989 O O . VAL A 1 244 ? -5.620 -7.218 -15.207 1.00 97.94 244 VAL A O 1
ATOM 1992 N N . VAL A 1 245 ? -3.684 -6.277 -14.589 1.00 97.12 245 VAL A N 1
ATOM 1993 C CA . VAL A 1 245 ? -4.287 -5.342 -13.620 1.00 97.12 245 VAL A CA 1
ATOM 1994 C C . VAL A 1 245 ? -3.660 -3.960 -13.758 1.00 97.12 245 VAL A C 1
ATOM 1996 O O . VAL A 1 245 ? -2.490 -3.754 -13.446 1.00 97.12 245 VAL A O 1
ATOM 1999 N N . ILE A 1 246 ? -4.493 -3.007 -14.164 1.00 91.19 246 ILE A N 1
ATOM 2000 C CA . ILE A 1 246 ? -4.173 -1.596 -14.372 1.00 91.19 246 ILE A CA 1
ATOM 2001 C C . ILE A 1 246 ? -4.845 -0.775 -13.254 1.00 91.19 246 ILE A C 1
ATOM 2003 O O . ILE A 1 246 ? -5.859 -1.184 -12.682 1.00 91.19 246 ILE A O 1
ATOM 2007 N N . GLY A 1 247 ? -4.274 0.371 -12.873 1.00 85.50 247 GLY A N 1
ATOM 2008 C CA . GLY A 1 247 ? -4.925 1.307 -11.943 1.00 85.50 247 GLY A CA 1
ATOM 2009 C C . GLY A 1 247 ? -5.098 0.821 -10.492 1.00 85.50 247 GLY A C 1
ATOM 2010 O O . GLY A 1 247 ? -5.623 1.570 -9.679 1.00 85.50 247 GLY A O 1
ATOM 2011 N N . HIS A 1 248 ? -4.622 -0.386 -10.158 1.00 91.69 248 HIS A N 1
ATOM 2012 C CA . HIS A 1 248 ? -4.878 -1.160 -8.928 1.00 91.69 248 HIS A CA 1
ATOM 2013 C C . HIS A 1 248 ? -6.238 -1.860 -8.791 1.00 91.69 248 HIS A C 1
ATOM 2015 O O . HIS A 1 248 ? -6.494 -2.452 -7.741 1.00 91.69 248 HIS A O 1
ATOM 2021 N N . ASN A 1 249 ? -7.104 -1.831 -9.805 1.00 94.88 249 ASN A N 1
ATOM 2022 C CA . ASN A 1 249 ? -8.395 -2.535 -9.763 1.00 94.88 249 ASN A CA 1
ATOM 2023 C C . ASN A 1 249 ? -8.993 -2.878 -11.137 1.00 94.88 249 ASN A C 1
ATOM 2025 O O . ASN A 1 249 ? -9.933 -3.667 -11.185 1.00 94.88 249 ASN A O 1
ATOM 2029 N N . ARG A 1 250 ? -8.507 -2.289 -12.235 1.00 96.44 250 ARG A N 1
ATOM 2030 C CA . ARG A 1 250 ? -9.036 -2.503 -13.589 1.00 96.44 250 ARG A CA 1
ATOM 2031 C C . ARG A 1 250 ? -8.414 -3.776 -14.148 1.00 96.44 250 ARG A C 1
ATOM 2033 O O . ARG A 1 250 ? -7.227 -3.786 -14.478 1.00 96.44 250 ARG A O 1
ATOM 2040 N N . PHE A 1 251 ? -9.180 -4.858 -14.186 1.00 98.06 251 PHE A N 1
ATOM 2041 C CA . PHE A 1 251 ? -8.713 -6.147 -14.683 1.00 98.06 251 PHE A CA 1
ATOM 2042 C C . PHE A 1 251 ? -8.974 -6.283 -16.183 1.00 98.06 251 PHE A C 1
ATOM 2044 O O . PHE A 1 251 ? -10.041 -5.934 -16.684 1.00 98.06 251 PHE A O 1
ATOM 2051 N N . PHE A 1 252 ? -8.002 -6.858 -16.883 1.00 98.06 252 PHE A N 1
ATOM 2052 C CA . PHE A 1 252 ? -8.096 -7.236 -18.287 1.00 98.06 252 PHE A CA 1
ATOM 2053 C C . PHE A 1 252 ? -7.544 -8.647 -18.457 1.00 98.06 252 PHE A C 1
ATOM 2055 O O . PHE A 1 252 ? -6.544 -9.003 -17.835 1.00 98.06 252 PHE A O 1
ATOM 2062 N N . LEU A 1 253 ? -8.128 -9.448 -19.344 1.00 98.31 253 LEU A N 1
ATOM 2063 C CA . LEU A 1 253 ? -7.574 -10.764 -19.652 1.00 98.31 253 LEU A CA 1
ATOM 2064 C C . LEU A 1 253 ? -6.173 -10.608 -20.283 1.00 98.31 253 LEU A C 1
ATOM 2066 O O . LEU A 1 253 ? -5.895 -9.598 -20.942 1.00 98.31 253 LEU A O 1
ATOM 2070 N N . PRO A 1 254 ? -5.244 -11.560 -20.092 1.00 97.31 254 PRO A N 1
ATOM 2071 C CA . PRO A 1 254 ? -3.923 -11.501 -20.721 1.00 97.31 254 PRO A CA 1
ATOM 2072 C C . PRO A 1 254 ? -4.031 -11.575 -22.254 1.00 97.31 254 PRO A C 1
ATOM 2074 O O . PRO A 1 254 ? -4.978 -12.155 -22.778 1.00 97.31 254 PRO A O 1
ATOM 2077 N N . LYS A 1 255 ? -3.056 -11.028 -23.001 1.00 94.81 255 LYS A N 1
ATOM 2078 C CA . LYS A 1 255 ? -3.059 -11.112 -24.482 1.00 94.81 255 LYS A CA 1
ATOM 2079 C C . LYS A 1 255 ? -3.080 -12.565 -24.992 1.00 94.81 255 LYS A C 1
ATOM 2081 O O . LYS A 1 255 ? -3.729 -12.867 -25.985 1.00 94.81 255 LYS A O 1
ATOM 2086 N N . GLU A 1 256 ? -2.422 -13.471 -24.270 1.00 94.94 256 GLU A N 1
ATOM 2087 C CA . GLU A 1 256 ? -2.393 -14.914 -24.534 1.00 94.94 256 GLU A CA 1
ATOM 2088 C C . GLU A 1 256 ? -2.865 -15.689 -23.298 1.00 94.94 256 GLU A C 1
ATOM 2090 O O . GLU A 1 256 ? -2.621 -15.258 -22.169 1.00 94.94 256 GLU A O 1
ATOM 2095 N N . ALA A 1 257 ? -3.513 -16.839 -23.500 1.00 96.62 257 ALA A N 1
ATOM 2096 C CA . ALA A 1 257 ? -4.022 -17.668 -22.408 1.00 96.62 257 ALA A CA 1
ATOM 2097 C C . ALA A 1 257 ? -2.871 -18.236 -21.558 1.00 96.62 257 ALA A C 1
ATOM 2099 O O . ALA A 1 257 ? -2.030 -18.978 -22.070 1.00 96.62 257 ALA A O 1
ATOM 2100 N N . LYS A 1 258 ? -2.819 -17.890 -20.265 1.00 94.69 258 LYS A N 1
ATOM 2101 C CA . LYS A 1 258 ? -1.701 -18.241 -19.373 1.00 94.69 258 LYS A CA 1
ATOM 2102 C C . LYS A 1 258 ? -2.072 -18.201 -17.891 1.00 94.69 258 LYS A C 1
ATOM 2104 O O . LYS A 1 258 ? -3.069 -17.595 -17.497 1.00 94.69 258 LYS A O 1
ATOM 2109 N N . ARG A 1 259 ? -1.214 -18.804 -17.062 1.00 95.44 259 ARG A N 1
ATOM 2110 C CA . ARG A 1 259 ? -1.298 -18.717 -15.600 1.00 95.44 259 ARG A CA 1
ATOM 2111 C C . ARG A 1 259 ? -0.887 -17.331 -15.110 1.00 95.44 259 ARG A C 1
ATOM 2113 O O . ARG A 1 259 ? 0.197 -16.846 -15.439 1.00 95.44 259 ARG A O 1
ATOM 2120 N N . VAL A 1 260 ? -1.727 -16.712 -14.287 1.00 95.88 260 VAL A N 1
ATOM 2121 C CA . VAL A 1 260 ? -1.484 -15.397 -13.682 1.00 95.88 260 VAL A CA 1
ATOM 2122 C C . VAL A 1 260 ? -1.750 -15.468 -12.181 1.00 95.88 260 VAL A C 1
ATOM 2124 O O . VAL A 1 260 ? -2.740 -16.051 -11.744 1.00 95.88 260 VAL A O 1
ATOM 2127 N N . ALA A 1 261 ? -0.863 -14.856 -11.396 1.00 96.31 261 ALA A N 1
ATOM 2128 C CA . ALA A 1 261 ? -1.101 -14.592 -9.984 1.00 96.31 261 ALA A CA 1
ATOM 2129 C C . ALA A 1 261 ? -1.725 -13.200 -9.825 1.00 96.31 261 ALA A C 1
ATOM 2131 O O . ALA A 1 261 ? -1.119 -12.207 -10.235 1.00 96.31 261 ALA A O 1
ATOM 2132 N N . LEU A 1 262 ? -2.908 -13.122 -9.222 1.00 97.81 262 LEU A N 1
ATOM 2133 C CA . LEU A 1 262 ? -3.507 -11.874 -8.754 1.00 97.81 262 LEU A CA 1
ATOM 2134 C C . LEU A 1 262 ? -3.130 -11.687 -7.284 1.00 97.81 262 LEU A C 1
ATOM 2136 O O . LEU A 1 262 ? -3.432 -12.537 -6.448 1.00 97.81 262 LEU A O 1
ATOM 2140 N N . MET A 1 263 ? -2.447 -10.588 -6.976 1.00 96.75 263 MET A N 1
ATOM 2141 C CA . MET A 1 263 ? -1.946 -10.269 -5.642 1.00 96.75 263 MET A CA 1
ATOM 2142 C C . MET A 1 263 ? -2.732 -9.088 -5.078 1.00 96.75 263 MET A C 1
ATOM 2144 O O . MET A 1 263 ? -2.766 -8.017 -5.689 1.00 96.75 263 MET A O 1
ATOM 2148 N N . ALA A 1 264 ? -3.337 -9.277 -3.907 1.00 96.94 264 ALA A N 1
ATOM 2149 C CA . ALA A 1 264 ? -4.065 -8.237 -3.190 1.00 96.94 264 ALA A CA 1
ATOM 2150 C C . ALA A 1 264 ? -3.258 -7.738 -1.984 1.00 96.94 264 ALA A C 1
ATOM 2152 O O . ALA A 1 264 ? -2.657 -8.529 -1.257 1.00 96.94 264 ALA A O 1
ATOM 2153 N N . GLU A 1 265 ? -3.293 -6.432 -1.736 1.00 95.06 265 GLU A N 1
ATOM 2154 C CA . GLU A 1 265 ? -2.951 -5.813 -0.457 1.00 95.06 265 GLU A CA 1
ATOM 2155 C C . GLU A 1 265 ? -4.230 -5.227 0.154 1.00 95.06 265 GLU A C 1
ATOM 2157 O O . GLU A 1 265 ? -4.915 -4.418 -0.474 1.00 95.06 265 GLU A O 1
ATOM 2162 N N . ILE A 1 266 ? -4.558 -5.656 1.372 1.00 95.06 266 ILE A N 1
ATOM 2163 C CA . ILE A 1 266 ? -5.732 -5.220 2.133 1.00 95.06 266 ILE A CA 1
ATOM 2164 C C . ILE A 1 266 ? -5.234 -4.334 3.275 1.00 95.06 266 ILE A C 1
ATOM 2166 O O . ILE A 1 266 ? -4.607 -4.839 4.202 1.00 95.06 266 ILE A O 1
ATOM 2170 N N . THR A 1 267 ? -5.526 -3.035 3.234 1.00 93.44 267 THR A N 1
ATOM 2171 C CA . THR A 1 267 ? -5.234 -2.080 4.315 1.00 93.44 267 THR A CA 1
ATOM 2172 C C . THR A 1 267 ? -6.503 -1.811 5.127 1.00 93.44 267 THR A C 1
ATOM 2174 O O . THR A 1 267 ? -7.524 -1.386 4.581 1.00 93.44 267 THR A O 1
ATOM 2177 N N . PHE A 1 268 ? -6.435 -2.020 6.442 1.00 91.56 268 PHE A N 1
ATOM 2178 C CA . PHE A 1 268 ? -7.529 -1.813 7.395 1.00 91.56 268 PHE A CA 1
ATOM 2179 C C . PHE A 1 268 ? -6.999 -1.119 8.670 1.00 91.56 268 PHE A C 1
ATOM 2181 O O . PHE A 1 268 ? -5.809 -1.242 8.963 1.00 91.56 268 PHE A O 1
ATOM 2188 N N . PRO A 1 269 ? -7.825 -0.424 9.482 1.00 85.56 269 PRO A N 1
ATOM 2189 C CA . PRO A 1 269 ? -7.376 0.143 10.764 1.00 85.56 269 PRO A CA 1
ATOM 2190 C C . PRO A 1 269 ? -6.677 -0.857 11.706 1.00 85.56 269 PRO A C 1
ATOM 2192 O O . PRO A 1 269 ? -5.760 -0.488 12.434 1.00 85.56 269 PRO A O 1
ATOM 2195 N N . GLY A 1 270 ? -7.055 -2.139 11.638 1.00 83.50 270 GLY A N 1
ATOM 2196 C CA . GLY A 1 270 ? -6.445 -3.240 12.393 1.00 83.50 270 GLY A CA 1
ATOM 2197 C C . GLY A 1 270 ? -5.128 -3.794 11.830 1.00 83.50 270 GLY A C 1
ATOM 2198 O O . GLY A 1 270 ? -4.586 -4.731 12.414 1.00 83.50 270 GLY A O 1
ATOM 2199 N N . GLY A 1 271 ? -4.622 -3.262 10.713 1.00 90.94 271 GLY A N 1
ATOM 2200 C CA . GLY A 1 271 ? -3.379 -3.689 10.068 1.00 90.94 271 GLY A CA 1
ATOM 2201 C C . GLY A 1 271 ? -3.520 -3.969 8.570 1.00 90.94 271 GLY A C 1
ATOM 2202 O O . GLY A 1 271 ? -4.557 -3.717 7.955 1.00 90.94 271 GLY A O 1
ATOM 2203 N N . ASP A 1 272 ? -2.456 -4.514 7.983 1.00 91.75 272 ASP A N 1
ATOM 2204 C CA . ASP A 1 272 ? -2.381 -4.841 6.560 1.00 91.75 272 ASP A CA 1
ATOM 2205 C C . ASP A 1 272 ? -2.284 -6.364 6.349 1.00 91.75 272 ASP A C 1
ATOM 2207 O O . ASP A 1 272 ? -1.556 -7.054 7.067 1.00 91.75 272 ASP A O 1
ATOM 2211 N N . LYS A 1 273 ? -2.986 -6.891 5.340 1.00 94.38 273 LYS A N 1
ATOM 2212 C CA . LYS A 1 273 ? -2.877 -8.282 4.862 1.00 94.38 273 LYS A CA 1
ATOM 2213 C C . LYS A 1 273 ? -2.486 -8.344 3.391 1.00 94.38 273 LYS A C 1
ATOM 2215 O O . LYS A 1 273 ? -2.640 -7.369 2.655 1.00 94.38 273 LYS A O 1
ATOM 2220 N N . LYS A 1 274 ? -1.987 -9.509 2.967 1.00 93.88 274 LYS A N 1
ATOM 2221 C CA . LYS A 1 274 ? -1.664 -9.806 1.569 1.00 93.88 274 LYS A CA 1
ATOM 2222 C C . LYS A 1 274 ? -2.206 -11.173 1.171 1.00 93.88 274 LYS A C 1
ATOM 2224 O O . LYS A 1 274 ? -2.058 -12.126 1.935 1.00 93.88 274 LYS A O 1
ATOM 2229 N N . SER A 1 275 ? -2.775 -11.244 -0.026 1.00 95.00 275 SER A N 1
ATOM 2230 C CA . SER A 1 275 ? -3.360 -12.450 -0.623 1.00 95.00 275 SER A CA 1
ATOM 2231 C C . SER A 1 275 ? -2.711 -12.716 -1.979 1.00 95.00 275 SER A C 1
ATOM 2233 O O . SER A 1 275 ? -2.357 -11.767 -2.680 1.00 95.00 275 SER A O 1
ATOM 2235 N N . GLU A 1 276 ? -2.608 -13.979 -2.386 1.00 96.00 276 GLU A N 1
ATOM 2236 C CA . GLU A 1 276 ? -2.268 -14.350 -3.763 1.00 96.00 276 GLU A CA 1
ATOM 2237 C C . GLU A 1 276 ? -3.216 -15.444 -4.260 1.00 96.00 276 GLU A C 1
ATOM 2239 O O . GLU A 1 276 ? -3.386 -16.468 -3.600 1.00 96.00 276 GLU A O 1
ATOM 2244 N N . TYR A 1 277 ? -3.801 -15.226 -5.436 1.00 97.31 277 TYR A N 1
ATOM 2245 C CA . TYR A 1 277 ? -4.743 -16.130 -6.089 1.00 97.31 277 TYR A CA 1
ATOM 2246 C C . TYR A 1 277 ? -4.204 -16.503 -7.477 1.00 97.31 277 TYR A C 1
ATOM 2248 O O . TYR A 1 277 ? -3.815 -15.620 -8.244 1.00 97.31 277 TYR A O 1
ATOM 2256 N N . LEU A 1 278 ? -4.155 -17.797 -7.805 1.00 96.50 278 LEU A N 1
ATOM 2257 C CA . LEU A 1 278 ? -3.599 -18.309 -9.063 1.00 96.50 278 LEU A CA 1
ATOM 2258 C C . LEU A 1 278 ? -4.717 -18.752 -10.008 1.00 96.50 278 LEU A C 1
ATOM 2260 O O . LEU A 1 278 ? -5.494 -19.640 -9.662 1.00 96.50 278 LEU A O 1
ATOM 2264 N N . PHE A 1 279 ? -4.750 -18.190 -11.217 1.00 96.88 279 PHE A N 1
ATOM 2265 C CA . PHE A 1 279 ? -5.747 -18.517 -12.238 1.00 96.88 279 PHE A CA 1
ATOM 2266 C C . PHE A 1 279 ? -5.095 -18.854 -13.576 1.00 96.88 279 PHE A C 1
ATOM 2268 O O . PHE A 1 279 ? -4.181 -18.159 -14.019 1.00 96.88 279 PHE A O 1
ATOM 2275 N N . ASP A 1 280 ? -5.611 -19.883 -14.246 1.00 96.50 280 ASP A N 1
ATOM 2276 C CA . ASP A 1 280 ? -5.341 -20.144 -15.659 1.00 96.50 280 ASP A CA 1
ATOM 2277 C C . ASP A 1 280 ? -6.355 -19.347 -16.491 1.00 96.50 280 ASP A C 1
ATOM 2279 O O . ASP A 1 280 ? -7.510 -19.748 -16.639 1.00 96.50 280 ASP A O 1
ATOM 2283 N N . LEU A 1 281 ? -5.943 -18.170 -16.967 1.00 97.12 281 LEU A N 1
ATOM 2284 C CA . LEU A 1 281 ? -6.826 -17.220 -17.643 1.00 97.12 281 LEU A CA 1
ATOM 2285 C C . LEU A 1 281 ? -6.844 -17.453 -19.165 1.00 97.12 281 LEU A C 1
ATOM 2287 O O . LEU A 1 281 ? -5.792 -17.736 -19.747 1.00 97.12 281 LEU A O 1
ATOM 2291 N N . PRO A 1 282 ? -8.002 -17.295 -19.836 1.00 97.56 282 PRO A N 1
ATOM 2292 C CA . PRO A 1 282 ? -8.070 -17.278 -21.294 1.00 97.56 282 PRO A CA 1
ATOM 2293 C C . PRO A 1 282 ? -7.420 -16.010 -21.865 1.00 97.56 282 PRO A C 1
ATOM 2295 O O . PRO A 1 282 ? -7.204 -15.029 -21.155 1.00 97.56 282 PRO A O 1
ATOM 2298 N N . SER A 1 283 ? -7.140 -16.018 -23.168 1.00 97.38 283 SER A N 1
ATOM 2299 C CA . SER A 1 283 ? -6.745 -14.811 -23.895 1.00 97.38 283 SER A CA 1
ATOM 2300 C C . SER A 1 283 ? -7.890 -13.797 -23.938 1.00 97.38 283 SER A C 1
ATOM 2302 O O . SER A 1 283 ? -9.057 -14.170 -24.074 1.00 97.38 283 SER A O 1
ATOM 2304 N N . SER A 1 284 ? -7.529 -12.521 -23.886 1.00 96.69 284 SER A N 1
ATOM 2305 C CA . SER A 1 284 ? -8.415 -11.376 -24.083 1.00 96.69 284 SER A CA 1
ATOM 2306 C C . SER A 1 284 ? -9.097 -11.380 -25.450 1.00 96.69 284 SER A C 1
ATOM 2308 O O . SER A 1 284 ? -8.636 -12.027 -26.394 1.00 96.69 284 SER A O 1
ATOM 2310 N N . SER A 1 285 ? -10.214 -10.658 -25.538 1.00 92.94 285 SER A N 1
ATOM 2311 C CA . SER A 1 285 ? -10.995 -10.511 -26.775 1.00 92.94 285 SER A CA 1
ATOM 2312 C C . SER A 1 285 ? -11.015 -9.086 -27.334 1.00 92.94 285 SER A C 1
ATOM 2314 O O . SER A 1 285 ? -11.450 -8.894 -28.470 1.00 92.94 285 SER A O 1
ATOM 2316 N N . ILE A 1 286 ? -10.525 -8.105 -26.568 1.00 95.69 286 ILE A N 1
ATOM 2317 C CA . ILE A 1 286 ? -10.319 -6.733 -27.042 1.00 95.69 286 ILE A CA 1
ATOM 2318 C C . ILE A 1 286 ? -9.016 -6.639 -27.841 1.00 95.69 286 ILE A C 1
ATOM 2320 O O . ILE A 1 286 ? -8.044 -7.344 -27.563 1.00 95.69 286 ILE A O 1
ATOM 2324 N N . ASP A 1 287 ? -8.987 -5.748 -28.826 1.00 95.31 287 ASP A N 1
ATOM 2325 C CA . ASP A 1 287 ? -7.768 -5.400 -29.545 1.00 95.31 287 ASP A CA 1
ATOM 2326 C C . ASP A 1 287 ? -6.863 -4.462 -28.721 1.00 95.31 287 ASP A C 1
ATOM 2328 O O . ASP A 1 287 ? -7.289 -3.812 -27.760 1.00 95.31 287 ASP A O 1
ATOM 2332 N N . ASP A 1 288 ? -5.594 -4.375 -29.121 1.00 96.19 288 ASP A N 1
ATOM 2333 C CA . ASP A 1 288 ? -4.596 -3.566 -28.421 1.00 96.19 288 ASP A CA 1
ATOM 2334 C C . ASP A 1 288 ? -4.865 -2.054 -28.482 1.00 96.19 288 ASP A C 1
ATOM 2336 O O . ASP A 1 288 ? -4.444 -1.356 -27.564 1.00 96.19 288 ASP A O 1
ATOM 2340 N N . LEU A 1 289 ? -5.563 -1.534 -29.502 1.00 97.06 289 LEU A N 1
ATOM 2341 C CA . LEU A 1 289 ? -5.859 -0.100 -29.612 1.00 97.06 289 LEU A CA 1
ATOM 2342 C C . LEU A 1 289 ? -6.996 0.286 -28.658 1.00 97.06 289 LEU A C 1
ATOM 2344 O O . LEU A 1 289 ? -6.862 1.250 -27.907 1.00 97.06 289 LEU A O 1
ATOM 2348 N N . THR A 1 290 ? -8.062 -0.516 -28.595 1.00 96.12 290 THR A N 1
ATOM 2349 C CA . THR A 1 290 ? -9.111 -0.394 -27.568 1.00 96.12 290 THR A CA 1
ATOM 2350 C C . THR A 1 290 ? -8.507 -0.488 -26.160 1.00 96.12 290 THR A C 1
ATOM 2352 O O . THR A 1 290 ? -8.811 0.326 -25.285 1.00 96.12 290 THR A O 1
ATOM 2355 N N . ARG A 1 291 ? -7.583 -1.435 -25.936 1.00 96.38 291 ARG A N 1
ATOM 2356 C CA . ARG A 1 291 ? -6.869 -1.580 -24.655 1.00 96.38 291 ARG A CA 1
ATOM 2357 C C . ARG A 1 291 ? -5.957 -0.385 -24.349 1.00 96.38 291 ARG A C 1
ATOM 2359 O O . ARG A 1 291 ? -5.870 0.018 -23.193 1.00 96.38 291 ARG A O 1
ATOM 2366 N N . ALA A 1 292 ? -5.295 0.186 -25.356 1.00 97.50 292 ALA A N 1
ATOM 2367 C CA . ALA A 1 292 ? -4.429 1.358 -25.230 1.00 97.50 292 ALA A CA 1
ATOM 2368 C C . ALA A 1 292 ? -5.218 2.621 -24.866 1.00 97.50 292 ALA A C 1
ATOM 2370 O O . ALA A 1 292 ? -4.840 3.335 -23.938 1.00 97.50 292 ALA A O 1
ATOM 2371 N N . GLN A 1 293 ? -6.349 2.856 -25.538 1.00 96.75 293 GLN A N 1
ATOM 2372 C CA . GLN A 1 293 ? -7.280 3.940 -25.214 1.00 96.75 293 GLN A CA 1
ATOM 2373 C C . GLN A 1 293 ? -7.778 3.813 -23.771 1.00 96.75 293 GLN A C 1
ATOM 2375 O O . GLN A 1 293 ? -7.711 4.776 -23.007 1.00 96.75 293 GLN A O 1
ATOM 2380 N N . ARG A 1 294 ? -8.185 2.606 -23.355 1.00 96.06 294 ARG A N 1
ATOM 2381 C CA . ARG A 1 294 ? -8.665 2.377 -21.989 1.00 96.06 294 ARG A CA 1
ATOM 2382 C C . ARG A 1 294 ? -7.555 2.482 -20.935 1.00 96.06 294 ARG A C 1
ATOM 2384 O O . ARG A 1 294 ? -7.804 2.998 -19.851 1.00 96.06 294 ARG A O 1
ATOM 2391 N N . PHE A 1 295 ? -6.322 2.071 -21.244 1.00 97.12 295 PHE A N 1
ATOM 2392 C CA . PHE A 1 295 ? -5.159 2.330 -20.386 1.00 97.12 295 PHE A CA 1
ATOM 2393 C C . PHE A 1 295 ? -4.924 3.835 -20.195 1.00 97.12 295 PHE A C 1
ATOM 2395 O O . PHE A 1 295 ? -4.778 4.279 -19.057 1.00 97.12 295 PHE A O 1
ATOM 2402 N N . LEU A 1 296 ? -4.957 4.617 -21.282 1.00 96.88 296 LEU A N 1
ATOM 2403 C CA . LEU A 1 296 ? -4.844 6.074 -21.222 1.00 96.88 296 LEU A CA 1
ATOM 2404 C C . LEU A 1 296 ? -5.951 6.684 -20.352 1.00 96.88 296 LEU A C 1
ATOM 2406 O O . LEU A 1 296 ? -5.630 7.462 -19.464 1.00 96.88 296 LEU A O 1
ATOM 2410 N N . GLU A 1 297 ? -7.217 6.288 -20.513 1.00 95.69 297 GLU A N 1
ATOM 2411 C CA . GLU A 1 297 ? -8.299 6.739 -19.620 1.00 95.69 297 GLU A CA 1
ATOM 2412 C C . GLU A 1 297 ? -7.985 6.473 -18.137 1.00 95.69 297 GLU A C 1
ATOM 2414 O O . GLU A 1 297 ? -8.079 7.384 -17.315 1.00 95.69 297 GLU A O 1
ATOM 2419 N N . ILE A 1 298 ? -7.549 5.255 -17.792 1.00 95.12 298 ILE A N 1
ATOM 2420 C CA . ILE A 1 298 ? -7.247 4.854 -16.405 1.00 95.12 298 ILE A CA 1
ATOM 2421 C C . ILE A 1 298 ? -6.055 5.637 -15.823 1.00 95.12 298 ILE A C 1
ATOM 2423 O O . ILE A 1 298 ? -6.018 5.906 -14.620 1.00 95.12 298 ILE A O 1
ATOM 2427 N N . CYS A 1 299 ? -5.087 6.049 -16.647 1.00 93.69 299 CYS A N 1
ATOM 2428 C CA . CYS A 1 299 ? -3.988 6.916 -16.210 1.00 93.69 299 CYS A CA 1
ATOM 2429 C C . CYS A 1 299 ? -4.434 8.337 -15.831 1.00 93.69 299 CYS A C 1
ATOM 2431 O O . CYS A 1 299 ? -3.710 9.005 -15.097 1.00 93.69 299 CYS A O 1
ATOM 2433 N N . PHE A 1 300 ? -5.609 8.776 -16.290 1.00 92.94 300 PHE A N 1
ATOM 2434 C CA . PHE A 1 300 ? -6.193 10.090 -16.007 1.00 92.94 300 PHE A CA 1
ATOM 2435 C C . PHE A 1 300 ? -7.410 10.004 -15.050 1.00 92.94 300 PHE A C 1
ATOM 2437 O O . PHE A 1 300 ? -8.090 11.004 -14.840 1.00 92.94 300 PHE A O 1
ATOM 2444 N N . GLU A 1 301 ? -7.672 8.840 -14.428 1.00 90.94 301 GLU A N 1
ATOM 2445 C CA . GLU A 1 301 ? -8.693 8.662 -13.371 1.00 90.94 301 GLU A CA 1
ATOM 2446 C C . GLU A 1 301 ? -8.253 9.218 -11.982 1.00 90.94 301 GLU A C 1
ATOM 2448 O O . GLU A 1 301 ? -9.035 9.153 -11.034 1.00 90.94 301 GLU A O 1
ATOM 2453 N N . GLU A 1 302 ? -7.032 9.762 -11.827 1.00 86.75 302 GLU A N 1
ATOM 2454 C CA . GLU A 1 302 ? -6.489 10.302 -10.558 1.00 86.75 302 GLU A CA 1
ATOM 2455 C C . GLU A 1 302 ? -6.124 11.801 -10.617 1.00 86.75 302 GLU A C 1
ATOM 2457 O O . GLU A 1 302 ? -5.610 12.298 -11.621 1.00 86.75 302 GLU A O 1
ATOM 2462 N N . ASP A 1 303 ? -6.327 12.500 -9.493 1.00 90.25 303 ASP A N 1
ATOM 2463 C CA . ASP A 1 303 ? -5.895 13.887 -9.267 1.00 90.25 303 ASP A CA 1
ATOM 2464 C C . ASP A 1 303 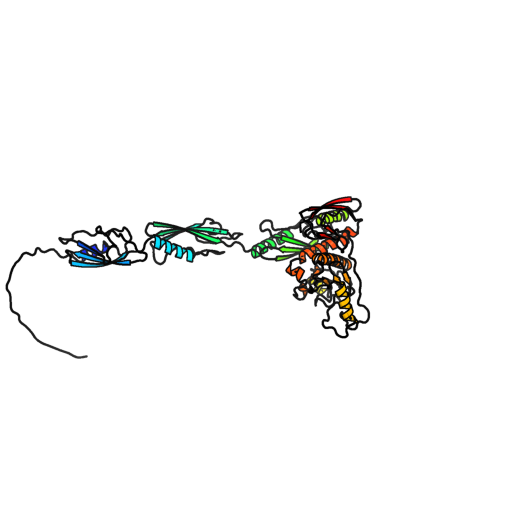? -4.358 14.031 -9.238 1.00 90.25 303 ASP A C 1
ATOM 2466 O O . ASP A 1 303 ? -3.626 13.157 -8.763 1.00 90.25 303 ASP A O 1
ATOM 2470 N N . MET A 1 304 ? -3.857 15.197 -9.655 1.00 91.62 304 MET A N 1
ATOM 2471 C CA . MET A 1 304 ? -2.459 15.592 -9.487 1.00 91.62 304 MET A CA 1
ATOM 2472 C C . MET A 1 304 ? -2.244 16.309 -8.151 1.00 91.62 304 MET A C 1
ATOM 2474 O O . MET A 1 304 ? -2.640 17.461 -7.973 1.00 91.62 304 MET A O 1
ATOM 2478 N N . ASN A 1 305 ? -1.485 15.671 -7.260 1.00 86.38 305 ASN A N 1
ATOM 2479 C CA . ASN A 1 305 ? -0.966 16.313 -6.049 1.00 86.38 305 ASN A CA 1
ATOM 2480 C C . ASN A 1 305 ? 0.378 17.023 -6.318 1.00 86.38 305 ASN A C 1
ATOM 2482 O O . ASN A 1 305 ? 0.530 18.209 -6.044 1.00 86.38 305 ASN A O 1
ATOM 2486 N N . GLU A 1 306 ? 1.364 16.300 -6.865 1.00 94.31 306 GLU A N 1
ATOM 2487 C CA . GLU A 1 306 ? 2.728 16.822 -7.091 1.00 94.31 306 GLU A CA 1
ATOM 2488 C C . GLU A 1 306 ? 3.255 16.564 -8.508 1.00 94.31 306 GLU A C 1
ATOM 2490 O O . GLU A 1 306 ? 3.892 17.439 -9.086 1.00 94.31 306 GLU A O 1
ATOM 2495 N N . PHE A 1 307 ? 2.973 15.391 -9.080 1.00 95.75 307 PHE A N 1
ATOM 2496 C CA . PHE A 1 307 ? 3.416 14.993 -10.416 1.00 95.75 307 PHE A CA 1
ATOM 2497 C C . PHE A 1 307 ? 2.306 14.240 -11.152 1.00 95.75 307 PHE A C 1
ATOM 2499 O O . PHE A 1 307 ? 1.548 13.506 -10.515 1.00 95.75 307 PHE A O 1
ATOM 2506 N N . PHE A 1 308 ? 2.284 14.340 -12.481 1.00 94.69 308 PHE A N 1
ATOM 2507 C CA . PHE A 1 308 ? 1.674 13.333 -13.357 1.00 94.69 308 PHE A CA 1
ATOM 2508 C C . PHE A 1 308 ? 2.636 12.940 -14.483 1.00 94.69 308 PHE A C 1
ATOM 2510 O O . PHE A 1 308 ? 3.634 13.619 -14.740 1.00 94.69 308 PHE A O 1
ATOM 2517 N N . VAL A 1 309 ? 2.339 11.811 -15.126 1.00 95.75 309 VAL A N 1
ATOM 2518 C CA . VAL A 1 309 ? 3.151 11.213 -16.189 1.00 95.75 309 VAL A CA 1
ATOM 2519 C C . VAL A 1 309 ? 2.285 11.055 -17.434 1.00 95.75 309 VAL A C 1
ATOM 2521 O O . VAL A 1 309 ? 1.169 10.545 -17.348 1.00 95.75 309 VAL A O 1
ATOM 2524 N N . LEU A 1 310 ? 2.796 11.490 -18.583 1.00 96.50 310 LEU A N 1
ATOM 2525 C CA . LEU A 1 310 ? 2.195 11.242 -19.890 1.00 96.50 310 LEU A CA 1
ATOM 2526 C C . LEU A 1 310 ? 2.839 9.974 -20.477 1.00 96.50 310 LEU A C 1
ATOM 2528 O O . LEU A 1 310 ? 4.059 9.884 -20.601 1.00 96.50 310 LEU A O 1
ATOM 2532 N N . TYR A 1 311 ? 2.028 8.962 -20.777 1.00 96.62 311 TYR A N 1
ATOM 2533 C CA . TYR A 1 311 ? 2.500 7.640 -21.187 1.00 96.62 311 TYR A CA 1
ATOM 2534 C C . TYR A 1 311 ? 2.449 7.496 -22.713 1.00 96.62 311 TYR A C 1
ATOM 2536 O O . TYR A 1 311 ? 1.381 7.391 -23.300 1.00 96.62 311 TYR A O 1
ATOM 2544 N N . GLU A 1 312 ? 3.618 7.474 -23.353 1.00 95.12 312 GLU A N 1
ATOM 2545 C CA . GLU A 1 312 ? 3.784 7.435 -24.821 1.00 95.12 312 GLU A CA 1
ATOM 2546 C C . GLU A 1 312 ? 4.525 6.179 -25.328 1.00 95.12 312 GLU A C 1
ATOM 2548 O O . GLU A 1 312 ? 4.953 6.121 -26.475 1.00 95.12 312 GLU A O 1
ATOM 2553 N N . GLY A 1 313 ? 4.752 5.184 -24.467 1.00 96.06 313 GLY A N 1
ATOM 2554 C CA . GLY A 1 313 ? 5.497 3.969 -24.816 1.00 96.06 313 GLY A CA 1
ATOM 2555 C C . GLY A 1 313 ? 7.025 4.086 -24.845 1.00 96.06 313 GLY A C 1
ATOM 2556 O O . GLY A 1 313 ? 7.691 3.107 -25.181 1.00 96.06 313 GLY A O 1
ATOM 2557 N N . THR A 1 314 ? 7.609 5.229 -24.473 1.00 94.31 314 THR A N 1
ATOM 2558 C CA . THR A 1 314 ? 9.068 5.421 -24.481 1.00 94.31 314 THR A CA 1
ATOM 2559 C C . THR A 1 314 ? 9.785 4.783 -23.283 1.00 94.31 314 THR A C 1
ATOM 2561 O O . THR A 1 314 ? 9.371 4.887 -22.128 1.00 94.31 314 THR A O 1
ATOM 2564 N N . SER A 1 315 ? 10.917 4.136 -23.569 1.00 93.81 315 SER A N 1
ATOM 2565 C CA . SER A 1 315 ? 11.886 3.659 -22.573 1.00 93.81 315 SER A CA 1
ATOM 2566 C C . SER A 1 315 ? 12.745 4.820 -22.031 1.00 93.81 315 SER A C 1
ATOM 2568 O O . SER A 1 315 ? 12.907 5.833 -22.717 1.00 93.81 315 SER A O 1
ATOM 2570 N N . PRO A 1 316 ? 13.341 4.707 -20.829 1.00 96.06 316 PRO A N 1
ATOM 2571 C CA . PRO A 1 316 ? 14.172 5.761 -20.261 1.00 96.06 316 PRO A CA 1
ATOM 2572 C C . PRO A 1 316 ? 15.542 5.854 -20.943 1.00 96.06 316 PRO A C 1
ATOM 2574 O O . PRO A 1 316 ? 16.095 4.864 -21.427 1.00 96.06 316 PRO A O 1
ATOM 2577 N N . ASN A 1 317 ? 16.141 7.043 -20.879 1.00 95.69 317 ASN A N 1
ATOM 2578 C CA . ASN A 1 317 ? 17.546 7.240 -21.221 1.00 95.69 317 ASN A CA 1
ATOM 2579 C C . ASN A 1 317 ? 18.440 6.678 -20.102 1.00 95.69 317 ASN A C 1
ATOM 2581 O O . ASN A 1 317 ? 18.257 7.016 -18.933 1.00 95.69 317 ASN A O 1
ATOM 2585 N N . ILE A 1 318 ? 19.414 5.839 -20.461 1.00 98.12 318 ILE A N 1
ATOM 2586 C CA . ILE A 1 318 ? 20.335 5.176 -19.526 1.00 98.12 318 ILE A CA 1
ATOM 2587 C C . ILE A 1 318 ? 21.772 5.527 -19.917 1.00 98.12 318 ILE A C 1
ATOM 2589 O O . ILE A 1 318 ? 22.234 5.154 -20.996 1.00 98.12 318 ILE A O 1
ATOM 2593 N N . THR A 1 319 ? 22.506 6.193 -19.026 1.00 98.38 319 THR A N 1
ATOM 2594 C CA . THR A 1 319 ? 23.936 6.469 -19.217 1.00 98.38 319 THR A CA 1
ATOM 2595 C C . THR A 1 319 ? 24.750 5.239 -18.819 1.00 98.38 319 THR A C 1
ATOM 2597 O O . THR A 1 319 ? 24.781 4.855 -17.650 1.00 98.38 319 THR A O 1
ATOM 2600 N N . GLN A 1 320 ? 25.407 4.593 -19.783 1.00 97.06 320 GLN A N 1
ATOM 2601 C CA . GLN A 1 320 ? 26.183 3.373 -19.542 1.00 97.06 320 GLN A CA 1
ATOM 2602 C C . GLN A 1 320 ? 27.662 3.683 -19.264 1.00 97.06 320 GLN A C 1
ATOM 2604 O O . GLN A 1 320 ? 28.433 3.964 -20.178 1.00 97.06 320 GLN A O 1
ATOM 2609 N N . ASN A 1 321 ? 28.059 3.561 -17.996 1.00 94.81 321 ASN A N 1
ATOM 2610 C CA . ASN A 1 321 ? 29.431 3.681 -17.499 1.00 94.81 321 ASN A CA 1
ATOM 2611 C C . ASN A 1 321 ? 29.926 2.298 -17.030 1.00 94.81 321 ASN A C 1
ATOM 2613 O O . ASN A 1 321 ? 30.210 2.091 -15.850 1.00 94.81 321 ASN A O 1
ATOM 2617 N N . LEU A 1 322 ? 29.953 1.325 -17.947 1.00 94.00 322 LEU A N 1
ATOM 2618 C CA . LEU A 1 322 ? 30.216 -0.081 -17.626 1.00 94.00 322 LEU A CA 1
ATOM 2619 C C . LEU A 1 322 ? 31.651 -0.303 -17.117 1.00 94.00 322 LEU A C 1
ATOM 2621 O O . LEU A 1 322 ? 32.632 0.068 -17.765 1.00 94.00 322 LEU A O 1
ATOM 2625 N N . LEU A 1 323 ? 31.764 -0.934 -15.949 1.00 90.50 323 LEU A N 1
ATOM 2626 C CA . LEU A 1 323 ? 33.019 -1.194 -15.246 1.00 90.50 323 LEU A CA 1
ATOM 2627 C C . LEU A 1 323 ? 33.642 -2.515 -15.729 1.00 90.50 323 LEU A C 1
ATOM 2629 O O . LEU A 1 323 ? 33.519 -3.561 -15.093 1.00 90.50 323 LEU A O 1
ATOM 2633 N N . GLU A 1 324 ? 34.287 -2.458 -16.898 1.00 82.06 324 GLU A N 1
ATOM 2634 C CA . GLU A 1 324 ? 34.850 -3.615 -17.608 1.00 82.06 324 GLU A CA 1
ATOM 2635 C C . GLU A 1 324 ? 36.393 -3.705 -17.559 1.00 82.06 324 GLU A C 1
ATOM 2637 O O . GLU A 1 324 ? 37.109 -2.761 -17.211 1.00 82.06 324 GLU A O 1
ATOM 2642 N N . GLY A 1 325 ? 36.941 -4.865 -17.937 1.00 82.25 325 GLY A N 1
ATOM 2643 C CA . GLY A 1 325 ? 38.386 -5.097 -18.019 1.00 82.25 325 GLY A CA 1
ATOM 2644 C C . GLY A 1 325 ? 39.018 -5.546 -16.697 1.00 82.25 325 GLY A C 1
ATOM 2645 O O . GLY A 1 325 ? 38.518 -6.462 -16.051 1.00 82.25 325 GLY A O 1
ATOM 2646 N N . ASN A 1 326 ? 40.150 -4.934 -16.327 1.00 83.94 326 ASN A N 1
ATOM 2647 C CA . ASN A 1 326 ? 40.969 -5.324 -15.171 1.00 83.94 326 ASN A CA 1
ATOM 2648 C C . ASN A 1 326 ? 40.889 -4.264 -14.048 1.00 83.94 326 ASN A C 1
ATOM 2650 O O . ASN A 1 326 ? 41.740 -3.368 -14.015 1.00 83.94 326 ASN A O 1
ATOM 2654 N N . PRO A 1 327 ? 39.896 -4.323 -13.141 1.00 87.31 327 PRO A N 1
ATOM 2655 C CA . PRO A 1 327 ? 39.852 -3.459 -11.961 1.00 87.31 327 PRO A CA 1
ATOM 2656 C C . PRO A 1 327 ? 40.969 -3.804 -10.961 1.00 87.31 327 PRO A C 1
ATOM 2658 O O . PRO A 1 327 ? 41.461 -4.933 -10.927 1.00 87.31 327 PRO A O 1
ATOM 2661 N N . LYS A 1 328 ? 41.332 -2.847 -10.095 1.00 89.25 328 LYS A N 1
ATOM 2662 C CA . LYS A 1 328 ? 42.151 -3.106 -8.895 1.00 89.25 328 LYS A CA 1
ATOM 2663 C C . LYS A 1 328 ? 41.380 -3.968 -7.897 1.00 89.25 328 LYS A C 1
ATOM 2665 O O . LYS A 1 328 ? 41.897 -4.965 -7.404 1.00 89.25 328 LYS A O 1
ATOM 2670 N N . ASN A 1 329 ? 40.130 -3.583 -7.634 1.00 86.25 329 ASN A N 1
ATOM 2671 C CA . ASN A 1 329 ? 39.233 -4.251 -6.699 1.00 86.25 329 ASN A CA 1
ATOM 2672 C C . ASN A 1 329 ? 38.074 -4.860 -7.490 1.00 86.25 329 ASN A C 1
ATOM 2674 O O . ASN A 1 329 ? 37.238 -4.137 -8.034 1.00 86.25 329 ASN A O 1
ATOM 2678 N N . LYS A 1 330 ? 38.014 -6.192 -7.571 1.00 83.81 330 LYS A N 1
ATOM 2679 C CA . LYS A 1 330 ? 36.907 -6.892 -8.231 1.00 83.81 330 LYS A CA 1
ATOM 2680 C C . LYS A 1 330 ? 35.690 -6.900 -7.298 1.00 83.81 330 LYS A C 1
ATOM 2682 O O . LYS A 1 330 ? 35.607 -7.719 -6.390 1.00 83.81 330 LYS A O 1
ATOM 2687 N N . LEU A 1 331 ? 34.774 -5.955 -7.504 1.00 81.12 331 LEU A N 1
ATOM 2688 C CA . LEU A 1 331 ? 33.568 -5.754 -6.684 1.00 81.12 331 LEU A CA 1
ATOM 2689 C C . LEU A 1 331 ? 32.368 -6.609 -7.140 1.00 81.12 331 LEU A C 1
ATOM 2691 O O . LEU A 1 331 ? 31.231 -6.276 -6.823 1.00 81.12 331 LEU A O 1
ATOM 2695 N N . TYR A 1 332 ? 32.595 -7.641 -7.945 1.00 77.94 332 TYR A N 1
ATOM 2696 C CA . TYR A 1 332 ? 31.560 -8.426 -8.614 1.00 77.94 332 TYR A CA 1
ATOM 2697 C C . TYR A 1 332 ? 32.027 -9.873 -8.824 1.00 77.94 332 TYR A C 1
ATOM 2699 O O . TYR A 1 332 ? 33.230 -10.158 -8.790 1.00 77.94 332 TYR A O 1
ATOM 2707 N N . GLY A 1 333 ? 31.076 -10.782 -9.047 1.00 73.75 333 GLY A N 1
ATOM 2708 C CA . GLY A 1 333 ? 31.333 -12.192 -9.354 1.00 73.75 333 GLY A CA 1
ATOM 2709 C C . GLY A 1 333 ? 31.858 -12.401 -10.779 1.00 73.75 333 GLY A C 1
ATOM 2710 O O . GLY A 1 333 ? 32.760 -11.701 -11.242 1.00 73.75 333 GLY A O 1
ATOM 2711 N N . GLU A 1 334 ? 31.328 -13.385 -11.502 1.00 70.56 334 GLU A N 1
ATOM 2712 C CA . GLU A 1 334 ? 31.560 -13.512 -12.952 1.00 70.56 334 GLU A CA 1
ATOM 2713 C C . GLU A 1 334 ? 30.229 -13.516 -13.694 1.00 70.56 334 GLU A C 1
ATOM 2715 O O . GLU A 1 334 ? 29.556 -12.485 -13.738 1.00 70.56 334 GLU A O 1
ATOM 2720 N N . LYS A 1 335 ? 29.840 -14.661 -14.254 1.00 69.00 335 LYS A N 1
ATOM 2721 C CA . LYS A 1 335 ? 28.480 -14.900 -14.728 1.00 69.00 335 LYS A CA 1
ATOM 2722 C C . LYS A 1 335 ? 27.671 -15.534 -13.595 1.00 69.00 335 LYS A C 1
ATOM 2724 O O . LYS A 1 335 ? 28.215 -16.352 -12.857 1.00 69.00 335 LYS A O 1
ATOM 2729 N N . ARG A 1 336 ? 26.383 -15.186 -13.505 1.00 75.56 336 ARG A N 1
ATOM 2730 C CA . ARG A 1 336 ? 25.397 -15.835 -12.618 1.00 75.56 336 ARG A CA 1
ATOM 2731 C C . ARG A 1 336 ? 25.487 -17.365 -12.701 1.00 75.56 336 ARG A C 1
ATOM 2733 O O . ARG A 1 336 ? 25.677 -17.912 -13.791 1.00 75.56 336 ARG A O 1
ATOM 2740 N N . GLU A 1 337 ? 25.328 -18.036 -11.561 1.00 73.56 337 GLU A N 1
ATOM 2741 C CA . GLU A 1 337 ? 25.353 -19.501 -11.467 1.00 73.56 337 GLU A CA 1
ATOM 2742 C C . GLU A 1 337 ? 24.230 -20.164 -12.292 1.00 73.56 337 GLU A C 1
ATOM 2744 O O . GLU A 1 337 ? 23.289 -19.511 -12.760 1.00 73.56 337 GLU A O 1
ATOM 2749 N N . GLU A 1 338 ? 24.327 -21.481 -12.502 1.00 76.19 338 GLU A N 1
ATOM 2750 C CA . GLU A 1 338 ? 23.253 -22.235 -13.152 1.00 76.19 338 GLU A CA 1
ATOM 2751 C C . GLU A 1 338 ? 22.019 -22.299 -12.243 1.00 76.19 338 GLU A C 1
ATOM 2753 O O . GLU A 1 338 ? 22.100 -22.695 -11.082 1.00 76.19 338 GLU A O 1
ATOM 2758 N N . LEU A 1 339 ? 20.869 -21.889 -12.781 1.00 75.94 339 LEU A N 1
ATOM 2759 C CA . LEU A 1 339 ? 19.629 -21.780 -12.025 1.00 75.94 339 LEU A CA 1
ATOM 2760 C C . LEU A 1 339 ? 19.125 -23.146 -11.540 1.00 75.94 339 LEU A C 1
ATOM 2762 O O . LEU A 1 339 ? 18.718 -23.989 -12.341 1.00 75.94 339 LEU A O 1
ATOM 2766 N N . ASP A 1 340 ? 19.031 -23.310 -10.219 1.00 73.50 340 ASP A N 1
ATOM 2767 C CA . ASP A 1 340 ? 18.331 -24.442 -9.613 1.00 73.50 340 ASP A CA 1
ATOM 2768 C C . ASP A 1 340 ? 16.815 -24.373 -9.871 1.00 73.50 340 ASP A C 1
ATOM 2770 O O . ASP A 1 340 ? 16.041 -23.734 -9.147 1.00 73.50 340 ASP A O 1
ATOM 2774 N N . LEU A 1 341 ? 16.388 -25.099 -10.905 1.00 71.56 341 LEU A N 1
ATOM 2775 C CA . LEU A 1 341 ? 14.989 -25.245 -11.303 1.00 71.56 341 LEU A CA 1
ATOM 2776 C C . LEU A 1 341 ? 14.098 -25.798 -10.174 1.00 71.56 341 LEU A C 1
ATOM 2778 O O . LEU A 1 341 ? 12.901 -25.514 -10.172 1.00 71.56 341 LEU A O 1
ATOM 2782 N N . ALA A 1 342 ? 14.643 -26.525 -9.189 1.00 77.94 342 ALA A N 1
ATOM 2783 C CA . ALA A 1 342 ? 13.857 -27.062 -8.075 1.00 77.94 342 ALA A CA 1
ATOM 2784 C C . ALA A 1 342 ? 13.348 -25.979 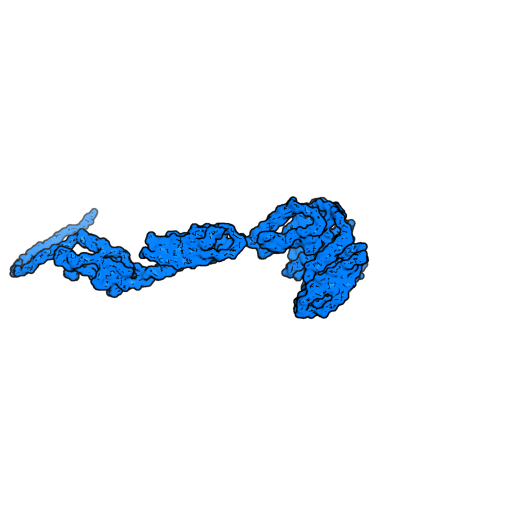-7.102 1.00 77.94 342 ALA A C 1
ATOM 2786 O O . ALA A 1 342 ? 12.424 -26.239 -6.328 1.00 77.94 342 ALA A O 1
ATOM 2787 N N . ASN A 1 343 ? 13.907 -24.761 -7.137 1.00 82.75 343 ASN A N 1
ATOM 2788 C CA . ASN A 1 343 ? 13.425 -23.631 -6.338 1.00 82.75 343 ASN A CA 1
ATOM 2789 C C . ASN A 1 343 ? 12.451 -22.694 -7.091 1.00 82.75 343 ASN A C 1
ATOM 2791 O O . ASN A 1 343 ? 11.823 -21.859 -6.438 1.00 82.75 343 ASN A O 1
ATOM 2795 N N . LEU A 1 344 ? 12.244 -22.842 -8.411 1.00 85.31 344 LEU A N 1
ATOM 2796 C CA . LEU A 1 344 ? 11.341 -21.965 -9.182 1.00 85.31 344 LEU A CA 1
ATOM 2797 C C . LEU A 1 344 ? 9.897 -21.991 -8.665 1.00 85.31 344 LEU A C 1
ATOM 2799 O O . LEU A 1 344 ? 9.342 -20.939 -8.348 1.00 85.31 344 LEU A O 1
ATOM 2803 N N . ASP A 1 345 ? 9.325 -23.184 -8.486 1.00 86.12 345 ASP A N 1
ATOM 2804 C CA . ASP A 1 345 ? 7.957 -23.371 -7.975 1.00 86.12 345 ASP A CA 1
ATOM 2805 C C . ASP A 1 345 ? 7.739 -22.749 -6.583 1.00 86.12 345 ASP A C 1
ATOM 2807 O O . ASP A 1 345 ? 6.627 -22.353 -6.232 1.00 86.12 345 ASP A O 1
ATOM 2811 N N . LYS A 1 346 ? 8.815 -22.645 -5.793 1.00 85.38 346 LYS A N 1
ATOM 2812 C CA . LYS A 1 346 ? 8.838 -22.106 -4.427 1.00 85.38 346 LYS A CA 1
ATOM 2813 C C . LYS A 1 346 ? 9.030 -20.586 -4.385 1.00 85.38 346 LYS A C 1
ATOM 2815 O O . LYS A 1 346 ? 8.560 -19.947 -3.447 1.00 85.38 346 LYS A O 1
ATOM 2820 N N . TRP A 1 347 ? 9.728 -20.001 -5.359 1.00 86.19 347 TRP A N 1
ATOM 2821 C CA . TRP A 1 347 ? 9.892 -18.545 -5.479 1.00 86.19 347 TRP A CA 1
ATOM 2822 C C . TRP A 1 347 ? 8.746 -17.874 -6.245 1.00 86.19 347 TRP A C 1
ATOM 2824 O O . TRP A 1 347 ? 8.458 -16.696 -6.007 1.00 86.19 347 TRP A O 1
ATOM 2834 N N . PHE A 1 348 ? 8.090 -18.621 -7.137 1.00 90.00 348 PHE A N 1
ATOM 2835 C CA . PHE A 1 348 ? 6.988 -18.155 -7.971 1.00 90.00 348 PHE A CA 1
ATOM 2836 C C . PHE A 1 348 ? 5.702 -18.932 -7.671 1.00 90.00 348 PHE A C 1
ATOM 2838 O O . PHE A 1 348 ? 4.975 -18.534 -6.762 1.00 90.00 348 PHE A O 1
ATOM 2845 N N . TYR A 1 349 ? 5.397 -19.986 -8.427 1.00 88.56 349 TYR A N 1
ATOM 2846 C CA . TYR A 1 349 ? 4.238 -20.860 -8.224 1.00 88.56 349 TYR A CA 1
ATOM 2847 C C . TYR A 1 349 ? 4.455 -22.215 -8.924 1.00 88.56 349 TYR A C 1
ATOM 2849 O O . TYR A 1 349 ? 5.258 -22.270 -9.855 1.00 88.56 349 TYR A O 1
ATOM 2857 N N . PRO A 1 350 ? 3.723 -23.287 -8.558 1.00 86.81 350 PRO A N 1
ATOM 2858 C CA . PRO A 1 350 ? 3.842 -24.594 -9.205 1.00 86.81 350 PRO A CA 1
ATOM 2859 C C . PRO A 1 350 ? 3.654 -24.562 -10.729 1.00 86.81 350 PRO A C 1
ATOM 2861 O O . PRO A 1 350 ? 2.601 -24.145 -11.232 1.00 86.81 350 PRO A O 1
ATOM 2864 N N . GLY A 1 351 ? 4.667 -25.043 -11.454 1.00 84.81 351 GLY A N 1
ATOM 2865 C CA . GLY A 1 351 ? 4.736 -25.033 -12.915 1.00 84.81 351 GLY A CA 1
ATOM 2866 C C . GLY A 1 351 ? 5.307 -23.744 -13.516 1.00 84.81 351 GLY A C 1
ATOM 2867 O O . GLY A 1 351 ? 5.032 -23.461 -14.682 1.00 84.81 351 GLY A O 1
ATOM 2868 N N . TYR A 1 352 ? 6.060 -22.943 -12.754 1.00 87.19 352 TYR A N 1
ATOM 2869 C CA . TYR A 1 352 ? 6.701 -21.736 -13.286 1.00 87.19 352 TYR A CA 1
ATOM 2870 C C . TYR A 1 352 ? 7.925 -22.086 -14.149 1.00 87.19 352 TYR A C 1
ATOM 2872 O O . TYR A 1 352 ? 8.787 -22.870 -13.754 1.00 87.19 352 TYR A O 1
ATOM 2880 N N . VAL A 1 353 ? 8.011 -21.490 -15.340 1.00 85.38 353 VAL A N 1
ATOM 2881 C CA . VAL A 1 353 ? 9.055 -21.775 -16.339 1.00 85.38 353 VAL A CA 1
ATOM 2882 C C . VAL A 1 353 ? 10.167 -20.723 -16.265 1.00 85.38 353 VAL A C 1
ATOM 2884 O O . VAL A 1 353 ? 9.897 -19.551 -16.016 1.00 85.38 353 VAL A O 1
ATOM 2887 N N . LYS A 1 354 ? 11.420 -21.136 -16.510 1.00 86.50 354 LYS A N 1
ATOM 2888 C CA . LYS A 1 354 ? 12.591 -20.247 -16.637 1.00 86.50 354 LYS A CA 1
ATOM 2889 C C . LYS A 1 354 ? 12.280 -19.091 -17.623 1.00 86.50 354 LYS A C 1
ATOM 2891 O O . LYS A 1 354 ? 12.007 -19.384 -18.786 1.00 86.50 354 LYS A O 1
ATOM 2896 N N . PRO A 1 355 ? 12.309 -17.810 -17.199 1.00 88.19 355 PRO A N 1
ATOM 2897 C CA . PRO A 1 355 ? 11.787 -16.697 -18.007 1.00 88.19 355 PRO A CA 1
ATOM 2898 C C . PRO A 1 355 ? 12.733 -16.215 -19.119 1.00 88.19 355 PRO A C 1
ATOM 2900 O O . PRO A 1 355 ? 12.273 -15.807 -20.184 1.00 88.19 355 PRO A O 1
ATOM 2903 N N . ASN A 1 356 ? 14.046 -16.269 -18.887 1.00 90.69 356 ASN A N 1
ATOM 2904 C CA . ASN A 1 356 ? 15.110 -15.860 -19.811 1.00 90.69 356 ASN A CA 1
ATOM 2905 C C . ASN A 1 356 ? 16.317 -16.795 -19.656 1.00 90.69 356 ASN A C 1
ATOM 2907 O O . ASN A 1 356 ? 16.482 -17.416 -18.606 1.00 90.69 356 ASN A O 1
ATOM 2911 N N . GLU A 1 357 ? 17.179 -16.887 -20.673 1.00 86.31 357 GLU A N 1
ATOM 2912 C CA . GLU A 1 357 ? 18.328 -17.807 -20.640 1.00 86.31 357 GLU A CA 1
ATOM 2913 C C . GLU A 1 357 ? 19.469 -17.380 -19.704 1.00 86.31 357 GLU A C 1
ATOM 2915 O O . GLU A 1 357 ? 20.241 -18.234 -19.264 1.00 86.31 357 GLU A O 1
ATOM 2920 N N . ASP A 1 358 ? 19.533 -16.099 -19.335 1.00 84.50 358 ASP A N 1
ATOM 2921 C CA . ASP A 1 358 ? 20.585 -15.503 -18.500 1.00 84.50 358 ASP A CA 1
ATOM 2922 C C . ASP A 1 358 ? 20.470 -15.827 -16.998 1.00 84.50 358 ASP A C 1
ATOM 2924 O O . ASP A 1 358 ? 21.265 -15.336 -16.195 1.00 84.50 358 ASP A O 1
ATOM 2928 N N . ASN A 1 359 ? 19.512 -16.680 -16.619 1.00 86.38 359 ASN A N 1
ATOM 2929 C CA . ASN A 1 359 ? 19.195 -17.064 -15.238 1.00 86.38 359 ASN A CA 1
ATOM 2930 C C . ASN A 1 359 ? 18.775 -15.878 -14.350 1.00 86.38 359 ASN A C 1
ATOM 2932 O O . ASN A 1 359 ? 18.794 -15.989 -13.124 1.00 86.38 359 ASN A O 1
ATOM 2936 N N . LEU A 1 360 ? 18.365 -14.749 -14.935 1.00 89.69 360 LEU A N 1
ATOM 2937 C CA . LEU A 1 360 ? 17.847 -13.630 -14.160 1.00 89.69 360 LEU A CA 1
ATOM 2938 C C . LEU A 1 360 ? 16.409 -13.926 -13.723 1.00 89.69 360 LEU A C 1
ATOM 2940 O O . LEU A 1 360 ? 15.559 -14.246 -14.551 1.00 89.69 360 LEU A O 1
ATOM 2944 N N . LEU A 1 361 ? 16.124 -13.776 -12.431 1.00 91.75 361 LEU A N 1
ATOM 2945 C CA . LEU A 1 361 ? 14.790 -13.987 -11.861 1.00 91.75 361 LEU A CA 1
ATOM 2946 C C . LEU A 1 361 ? 14.225 -12.766 -11.145 1.00 91.75 361 LEU A C 1
ATOM 2948 O O . LEU A 1 361 ? 13.018 -12.720 -10.921 1.00 91.75 361 LEU A O 1
ATOM 2952 N N . PHE A 1 362 ? 15.064 -11.809 -10.743 1.00 94.25 362 PHE A N 1
ATOM 2953 C CA . PHE A 1 362 ? 14.646 -10.734 -9.850 1.00 94.25 362 PHE A CA 1
ATOM 2954 C C . PHE A 1 362 ? 15.155 -9.355 -10.276 1.00 94.25 362 PHE A C 1
ATOM 2956 O O . PHE A 1 362 ? 16.218 -9.204 -10.875 1.00 94.25 362 PHE A O 1
ATOM 2963 N N . ILE A 1 363 ? 14.414 -8.328 -9.874 1.00 97.69 363 ILE A N 1
ATOM 2964 C CA . ILE A 1 363 ? 14.904 -6.951 -9.794 1.00 97.69 363 ILE A CA 1
ATOM 2965 C C . ILE A 1 363 ? 14.790 -6.560 -8.327 1.00 97.69 363 ILE A C 1
ATOM 2967 O O . ILE A 1 363 ? 13.709 -6.668 -7.746 1.00 97.69 363 ILE A O 1
ATOM 2971 N N . VAL A 1 364 ? 15.908 -6.177 -7.714 1.00 97.81 364 VAL A N 1
ATOM 2972 C CA . VAL A 1 364 ? 16.004 -5.896 -6.281 1.00 97.81 364 VAL A CA 1
ATOM 2973 C C . VAL A 1 364 ? 16.100 -4.391 -6.080 1.00 97.81 364 VAL A C 1
ATOM 2975 O O . VAL A 1 364 ? 17.052 -3.744 -6.507 1.00 97.81 364 VAL A O 1
ATOM 2978 N N . VAL A 1 365 ? 15.076 -3.833 -5.445 1.00 98.38 365 VAL A N 1
ATOM 2979 C CA . VAL A 1 365 ? 14.951 -2.402 -5.172 1.00 98.38 365 VAL A CA 1
ATOM 2980 C C . VAL A 1 365 ? 15.682 -2.053 -3.880 1.00 98.38 365 VAL A C 1
ATOM 2982 O O . VAL A 1 365 ? 15.475 -2.693 -2.839 1.00 98.38 365 VAL A O 1
ATOM 2985 N N . HIS A 1 366 ? 16.480 -0.992 -3.947 1.00 97.88 366 HIS A N 1
ATOM 2986 C CA . HIS A 1 366 ? 17.205 -0.401 -2.832 1.00 97.88 366 HIS A CA 1
ATOM 2987 C C . HIS A 1 366 ? 16.965 1.116 -2.757 1.00 97.88 366 HIS A C 1
ATOM 2989 O O . HIS A 1 366 ? 16.464 1.744 -3.688 1.00 97.88 366 HIS A O 1
ATOM 2995 N N . GLU A 1 367 ? 17.337 1.702 -1.623 1.00 97.88 367 GLU A N 1
ATOM 2996 C CA . GLU A 1 367 ? 17.545 3.142 -1.468 1.00 97.88 367 GLU A CA 1
ATOM 2997 C C . GLU A 1 367 ? 18.944 3.338 -0.890 1.00 97.88 367 GLU A C 1
ATOM 2999 O O . GLU A 1 367 ? 19.307 2.628 0.058 1.00 97.88 367 GLU A O 1
ATOM 3004 N N . THR A 1 368 ? 19.671 4.348 -1.379 1.00 96.81 368 THR A N 1
ATOM 3005 C CA . THR A 1 368 ? 21.095 4.537 -1.050 1.00 96.81 368 THR A CA 1
ATOM 3006 C C . THR A 1 368 ? 21.350 4.795 0.436 1.00 96.81 368 THR A C 1
ATOM 3008 O O . THR A 1 368 ? 22.481 4.679 0.907 1.00 96.81 368 THR A O 1
ATOM 3011 N N . GLY A 1 369 ? 20.315 5.182 1.191 1.00 95.25 369 GLY A N 1
ATOM 3012 C CA . GLY A 1 369 ? 20.383 5.507 2.617 1.00 95.25 369 GLY A CA 1
ATOM 3013 C C . GLY A 1 369 ? 21.053 6.851 2.927 1.00 95.25 369 GLY A C 1
ATOM 3014 O O . GLY A 1 369 ? 21.051 7.282 4.079 1.00 95.25 369 GLY A O 1
ATOM 3015 N N . ILE A 1 370 ? 21.604 7.543 1.923 1.00 95.75 370 ILE A N 1
ATOM 3016 C CA . ILE A 1 370 ? 22.359 8.786 2.104 1.00 95.75 370 ILE A CA 1
ATOM 3017 C C . ILE A 1 370 ? 21.528 9.983 1.643 1.00 95.75 370 ILE A C 1
ATOM 3019 O O . ILE A 1 370 ? 21.263 10.156 0.458 1.00 95.75 370 ILE A O 1
ATOM 3023 N N . ARG A 1 371 ? 21.160 10.842 2.601 1.00 96.75 371 ARG A N 1
ATOM 3024 C CA . ARG A 1 371 ? 20.411 12.088 2.355 1.00 96.75 371 ARG A CA 1
ATOM 3025 C C . ARG A 1 371 ? 21.290 13.324 2.134 1.00 96.75 371 ARG A C 1
ATOM 3027 O O . ARG A 1 371 ? 20.762 14.418 1.999 1.00 96.75 371 ARG A O 1
ATOM 3034 N N . THR A 1 372 ? 22.614 13.187 2.137 1.00 97.94 372 THR A N 1
ATOM 3035 C CA . THR A 1 372 ? 23.544 14.304 1.894 1.00 97.94 372 THR A CA 1
ATOM 3036 C C . THR A 1 372 ? 23.334 14.896 0.490 1.00 97.94 372 THR A C 1
ATOM 3038 O O . THR A 1 372 ? 23.106 14.114 -0.434 1.00 97.94 372 THR A O 1
ATOM 3041 N N . PRO A 1 373 ? 23.447 16.228 0.306 1.00 97.88 373 PRO A N 1
ATOM 3042 C CA . PRO A 1 373 ? 23.479 16.847 -1.018 1.00 97.88 373 PRO A CA 1
ATOM 3043 C C . PRO A 1 373 ? 24.539 16.252 -1.953 1.00 97.88 373 PRO A C 1
ATOM 3045 O O . PRO A 1 373 ? 25.530 15.671 -1.496 1.00 97.88 373 PRO A O 1
ATOM 3048 N N . GLU A 1 374 ? 24.344 16.420 -3.260 1.00 96.56 374 GLU A N 1
ATOM 3049 C CA . GLU A 1 374 ? 25.255 15.954 -4.315 1.00 96.56 374 GLU A CA 1
ATOM 3050 C C . GLU A 1 374 ? 25.498 14.426 -4.279 1.00 96.56 374 GLU A C 1
ATOM 3052 O O . GLU A 1 374 ? 26.572 13.939 -4.650 1.00 96.56 374 GLU A O 1
ATOM 3057 N N . LYS A 1 375 ? 24.536 13.638 -3.774 1.00 98.06 375 LYS A N 1
ATOM 3058 C CA . LYS A 1 375 ? 24.563 12.155 -3.782 1.00 98.06 375 LYS A CA 1
ATOM 3059 C C . LYS A 1 375 ? 23.552 11.583 -4.776 1.00 98.06 375 LYS A C 1
ATOM 3061 O O . LYS A 1 375 ? 22.776 10.682 -4.463 1.00 98.06 375 LYS A O 1
ATOM 3066 N N . ASN A 1 376 ? 23.598 12.151 -5.976 1.00 98.19 376 ASN A N 1
ATOM 3067 C CA . ASN A 1 376 ? 22.824 11.770 -7.152 1.00 98.19 376 ASN A CA 1
ATOM 3068 C C . ASN A 1 376 ? 23.414 10.517 -7.849 1.00 98.19 376 ASN A C 1
ATOM 3070 O O . ASN A 1 376 ? 24.429 9.960 -7.416 1.00 98.19 376 ASN A O 1
ATOM 3074 N N . ALA A 1 377 ? 22.793 10.056 -8.934 1.00 98.38 377 ALA A N 1
ATOM 3075 C CA . ALA A 1 377 ? 23.181 8.834 -9.633 1.00 98.38 377 ALA A CA 1
ATOM 3076 C C . ALA A 1 377 ? 24.549 8.950 -10.329 1.00 98.38 377 ALA A C 1
ATOM 3078 O O . ALA A 1 377 ? 25.291 7.963 -10.373 1.00 98.38 377 ALA A O 1
ATOM 3079 N N . GLN A 1 378 ? 24.931 10.147 -10.799 1.00 98.19 378 GLN A N 1
ATOM 3080 C CA . GLN A 1 378 ? 26.276 10.390 -11.333 1.00 98.19 378 GLN A CA 1
ATOM 3081 C C . GLN A 1 378 ? 27.342 10.161 -10.252 1.00 98.19 378 GLN A C 1
ATOM 3083 O O . GLN A 1 378 ? 28.284 9.400 -10.482 1.00 98.19 378 GLN A O 1
ATOM 3088 N N . PHE A 1 379 ? 27.171 10.745 -9.056 1.00 98.19 379 PHE A N 1
ATOM 3089 C CA . PHE A 1 379 ? 28.096 10.543 -7.937 1.00 98.19 379 PHE A CA 1
ATOM 3090 C C . PHE A 1 379 ? 28.284 9.053 -7.622 1.00 98.19 379 PHE A C 1
ATOM 3092 O O . PHE A 1 379 ? 29.407 8.611 -7.387 1.00 98.19 379 PHE A O 1
ATOM 3099 N N . TYR A 1 380 ? 27.211 8.258 -7.643 1.00 97.38 380 TYR A N 1
ATOM 3100 C CA . TYR A 1 380 ? 27.311 6.823 -7.372 1.00 97.38 380 TYR A CA 1
ATOM 3101 C C . TYR A 1 380 ? 27.951 6.017 -8.510 1.00 97.38 380 TYR A C 1
ATOM 3103 O O . TYR A 1 380 ? 28.673 5.058 -8.230 1.00 97.38 380 TYR A O 1
ATOM 3111 N N . SER A 1 381 ? 27.782 6.425 -9.771 1.00 96.25 381 SER A N 1
ATOM 3112 C CA . SER A 1 381 ? 28.538 5.858 -10.896 1.00 96.25 381 SER A CA 1
ATOM 3113 C C . SER A 1 381 ? 30.045 6.112 -10.739 1.00 96.25 381 SER A C 1
ATOM 3115 O O . SER A 1 381 ? 30.849 5.179 -10.810 1.00 96.25 381 SER A O 1
ATOM 3117 N N . GLU A 1 382 ? 30.431 7.351 -10.418 1.00 96.62 382 GLU A N 1
ATOM 3118 C CA . GLU A 1 382 ? 31.824 7.722 -10.144 1.00 96.62 382 GLU A CA 1
ATOM 3119 C C . GLU A 1 382 ? 32.373 7.025 -8.887 1.00 96.62 382 GLU A C 1
ATOM 3121 O O . GLU A 1 382 ? 33.528 6.603 -8.862 1.00 96.62 382 GLU A O 1
ATOM 3126 N N . PHE A 1 383 ? 31.558 6.843 -7.846 1.00 95.25 383 PHE A N 1
ATOM 3127 C CA . PHE A 1 383 ? 31.921 6.114 -6.627 1.00 95.25 383 PHE A CA 1
ATOM 3128 C C . PHE A 1 383 ? 32.251 4.641 -6.908 1.00 95.25 383 PHE A C 1
ATOM 3130 O O . PHE A 1 383 ? 33.294 4.158 -6.458 1.00 95.25 383 PHE A O 1
ATOM 3137 N N . GLN A 1 384 ? 31.421 3.933 -7.687 1.00 94.50 384 GLN A N 1
ATOM 3138 C CA . GLN A 1 384 ? 31.707 2.543 -8.060 1.00 94.50 384 GLN A CA 1
ATOM 3139 C C . GLN A 1 384 ? 32.973 2.437 -8.929 1.00 94.50 384 GLN A C 1
ATOM 3141 O O . GLN A 1 384 ? 33.816 1.579 -8.659 1.00 94.50 384 GLN A O 1
ATOM 3146 N N . TYR A 1 385 ? 33.174 3.353 -9.886 1.00 94.62 385 TYR A N 1
ATOM 3147 C CA . TYR A 1 385 ? 34.415 3.433 -10.667 1.00 94.62 385 TYR A CA 1
ATOM 3148 C C . TYR A 1 385 ? 35.652 3.665 -9.780 1.00 94.62 385 TYR A C 1
ATOM 3150 O O . TYR A 1 385 ? 36.648 2.945 -9.884 1.00 94.62 385 TYR A O 1
ATOM 3158 N N . ASN A 1 386 ? 35.593 4.636 -8.864 1.00 94.12 386 ASN A N 1
ATOM 3159 C CA . ASN A 1 386 ? 36.713 4.976 -7.987 1.00 94.12 386 ASN A CA 1
ATOM 3160 C C . ASN A 1 386 ? 37.096 3.812 -7.057 1.00 94.12 386 ASN A C 1
ATOM 3162 O O . ASN A 1 386 ? 38.288 3.533 -6.897 1.00 94.12 386 ASN A O 1
ATOM 3166 N N . LYS A 1 387 ? 36.109 3.085 -6.510 1.00 93.00 387 LYS A N 1
ATOM 3167 C CA . LYS A 1 387 ? 36.351 1.851 -5.744 1.00 93.00 387 LYS A CA 1
ATOM 3168 C C . LYS A 1 387 ? 36.998 0.757 -6.602 1.00 93.00 387 LYS A C 1
ATOM 3170 O O . LYS A 1 387 ? 37.925 0.098 -6.142 1.00 93.00 387 LYS A O 1
ATOM 3175 N N . ALA A 1 388 ? 36.532 0.558 -7.835 1.00 92.19 388 ALA A N 1
ATOM 3176 C CA . ALA A 1 388 ? 37.013 -0.517 -8.701 1.00 92.19 388 ALA A CA 1
ATOM 3177 C C . ALA A 1 388 ? 38.429 -0.267 -9.266 1.00 92.19 388 ALA A C 1
ATOM 3179 O O . ALA A 1 388 ? 39.233 -1.197 -9.293 1.00 92.19 388 ALA A O 1
ATOM 3180 N N . TYR A 1 389 ? 38.768 0.961 -9.683 1.00 93.19 389 TYR A N 1
ATOM 3181 C CA . TYR A 1 389 ? 39.999 1.243 -10.450 1.00 93.19 389 TYR A CA 1
ATOM 3182 C C . TYR A 1 389 ? 41.003 2.187 -9.775 1.00 93.19 389 TYR A C 1
ATOM 3184 O O . TYR A 1 389 ? 42.189 2.139 -10.112 1.00 93.19 389 TYR A O 1
ATOM 3192 N N . VAL A 1 390 ? 40.572 3.059 -8.858 1.00 93.44 390 VAL A N 1
ATOM 3193 C CA . VAL A 1 390 ? 41.417 4.164 -8.365 1.00 93.44 390 VAL A CA 1
ATOM 3194 C C . VAL A 1 390 ? 42.055 3.851 -7.015 1.00 93.44 390 VAL A C 1
ATOM 3196 O O . VAL A 1 390 ? 43.275 3.978 -6.890 1.00 93.44 390 VAL A O 1
ATOM 3199 N N . VAL A 1 391 ? 41.280 3.414 -6.021 1.00 91.69 391 VAL A N 1
ATOM 3200 C CA . VAL A 1 391 ? 41.788 3.126 -4.663 1.00 91.69 391 VAL A CA 1
ATOM 3201 C C . VAL A 1 391 ? 42.514 1.777 -4.583 1.00 91.69 391 VAL A C 1
ATOM 3203 O O . VAL A 1 391 ? 42.184 0.845 -5.312 1.00 91.69 391 VAL A O 1
ATOM 3206 N N . ASP A 1 392 ? 43.509 1.666 -3.700 1.00 89.88 392 ASP A N 1
ATOM 3207 C CA . ASP A 1 392 ? 44.295 0.431 -3.517 1.00 89.88 392 ASP A CA 1
ATOM 3208 C C . ASP A 1 392 ? 43.661 -0.563 -2.522 1.00 89.88 392 ASP A C 1
ATOM 3210 O O . ASP A 1 392 ? 43.939 -1.755 -2.596 1.00 89.88 392 ASP A O 1
ATOM 3214 N N . GLU A 1 393 ? 42.780 -0.092 -1.634 1.00 83.75 393 GLU A N 1
ATOM 3215 C CA . GLU A 1 393 ? 41.964 -0.906 -0.722 1.00 83.75 393 GLU A CA 1
ATOM 3216 C C . GLU A 1 393 ? 40.527 -0.356 -0.688 1.00 83.75 393 GLU A C 1
ATOM 3218 O O . GLU A 1 393 ? 40.316 0.848 -0.863 1.00 83.75 393 GLU A O 1
ATOM 3223 N N . VAL A 1 394 ? 39.537 -1.224 -0.448 1.00 85.25 394 VAL A N 1
ATOM 3224 C CA . VAL A 1 394 ? 38.116 -0.858 -0.301 1.00 85.25 394 VAL A CA 1
ATOM 3225 C C . VAL A 1 394 ? 37.573 -1.259 1.071 1.00 85.25 394 VAL A C 1
ATOM 3227 O O . VAL A 1 394 ? 37.854 -2.341 1.582 1.00 85.25 394 VAL A O 1
ATOM 3230 N N . ASP A 1 395 ? 36.763 -0.377 1.651 1.00 76.75 395 ASP A N 1
ATOM 3231 C CA . ASP A 1 395 ? 36.123 -0.520 2.963 1.00 76.75 395 ASP A CA 1
ATOM 3232 C C . ASP A 1 395 ? 34.871 -1.415 2.930 1.00 76.75 395 ASP A C 1
ATOM 3234 O O . ASP A 1 395 ? 34.618 -2.174 3.866 1.00 76.75 395 ASP A O 1
ATOM 3238 N N . ALA A 1 396 ? 34.110 -1.361 1.835 1.00 76.38 396 ALA A N 1
ATOM 3239 C CA . ALA A 1 396 ? 32.918 -2.170 1.607 1.00 76.38 396 ALA A CA 1
ATOM 3240 C C . ALA A 1 396 ? 32.928 -2.822 0.215 1.00 76.38 396 ALA A C 1
ATOM 3242 O O . ALA A 1 396 ? 32.866 -2.142 -0.814 1.00 76.38 396 ALA A O 1
ATOM 3243 N N . TRP A 1 397 ? 32.910 -4.156 0.176 1.00 84.38 397 TRP A N 1
ATOM 3244 C CA . TRP A 1 397 ? 32.808 -4.963 -1.049 1.00 84.38 397 TRP A CA 1
ATOM 3245 C C . TRP A 1 397 ? 31.348 -5.058 -1.527 1.00 84.38 397 TRP A C 1
ATOM 3247 O O . TRP A 1 397 ? 30.754 -6.128 -1.566 1.00 84.38 397 TRP A O 1
ATOM 3257 N N . THR A 1 398 ? 30.757 -3.904 -1.834 1.00 90.12 398 THR A N 1
ATOM 3258 C CA . THR A 1 398 ? 29.389 -3.756 -2.355 1.00 90.12 398 THR A CA 1
ATOM 3259 C C . THR A 1 398 ? 29.382 -3.184 -3.767 1.00 90.12 398 THR A C 1
ATOM 3261 O O . THR A 1 398 ? 30.213 -2.323 -4.096 1.00 90.12 398 THR A O 1
ATOM 3264 N N . SER A 1 399 ? 28.422 -3.644 -4.571 1.00 93.38 399 SER A N 1
ATOM 3265 C CA . SER A 1 399 ? 28.191 -3.201 -5.948 1.00 93.38 399 SER A CA 1
ATOM 3266 C C . SER A 1 399 ? 26.733 -3.370 -6.373 1.00 93.38 399 SER A C 1
ATOM 3268 O O . SER A 1 399 ? 25.999 -4.182 -5.813 1.00 93.38 399 SER A O 1
ATOM 3270 N N . TRP A 1 400 ? 26.308 -2.610 -7.380 1.00 95.88 400 TRP A N 1
ATOM 3271 C CA . TRP A 1 400 ? 24.960 -2.680 -7.951 1.00 95.88 400 TRP A CA 1
ATOM 3272 C C . TRP A 1 400 ? 24.933 -2.197 -9.401 1.00 95.88 400 TRP A C 1
ATOM 3274 O O . TRP A 1 400 ? 25.789 -1.428 -9.843 1.00 95.88 400 TRP A O 1
ATOM 3284 N N . HIS A 1 401 ? 23.935 -2.661 -10.149 1.00 97.31 401 HIS A N 1
ATOM 3285 C CA . HIS A 1 401 ? 23.891 -2.532 -11.603 1.00 97.31 401 HIS A CA 1
ATOM 3286 C C . HIS A 1 401 ? 23.520 -1.112 -12.031 1.00 97.31 401 HIS A C 1
ATOM 3288 O O . HIS A 1 401 ? 24.164 -0.552 -12.918 1.00 97.31 401 HIS A O 1
ATOM 3294 N N . TYR A 1 402 ? 22.504 -0.534 -11.383 1.00 98.75 402 TYR A N 1
ATOM 3295 C CA . TYR A 1 402 ? 21.914 0.755 -11.738 1.00 98.75 402 TYR A CA 1
ATOM 3296 C C . TYR A 1 402 ? 21.802 1.677 -10.527 1.00 98.75 402 TYR A C 1
ATOM 3298 O O . TYR A 1 402 ? 21.415 1.227 -9.449 1.00 98.75 402 TYR A O 1
ATOM 3306 N N . THR A 1 403 ? 22.066 2.971 -10.720 1.00 98.75 403 THR A N 1
ATOM 3307 C CA . THR A 1 403 ? 21.620 4.020 -9.787 1.00 98.75 403 THR A CA 1
ATOM 3308 C C . THR A 1 403 ? 20.658 4.963 -10.495 1.00 98.75 403 THR A C 1
ATOM 3310 O O . THR A 1 403 ? 20.872 5.288 -11.666 1.00 98.75 403 THR A O 1
ATOM 3313 N N . VAL A 1 404 ? 19.615 5.393 -9.787 1.00 98.75 404 VAL A N 1
ATOM 3314 C CA . VAL A 1 404 ? 18.555 6.264 -10.303 1.00 98.75 404 VAL A CA 1
ATOM 3315 C C . VAL A 1 404 ? 18.317 7.431 -9.355 1.00 98.75 404 VAL A C 1
ATOM 3317 O O . VAL A 1 404 ? 18.124 7.222 -8.157 1.00 98.75 404 VAL A O 1
ATOM 3320 N N . ASP A 1 405 ? 18.289 8.644 -9.894 1.00 98.69 405 ASP A N 1
ATOM 3321 C CA . ASP A 1 405 ? 17.853 9.849 -9.188 1.00 98.69 405 ASP A CA 1
ATOM 3322 C C . ASP A 1 405 ? 16.631 10.480 -9.881 1.00 98.69 405 ASP A C 1
ATOM 3324 O O . ASP A 1 405 ? 15.948 9.841 -10.686 1.00 98.69 405 ASP A O 1
ATOM 3328 N N . ASP A 1 406 ? 16.323 11.725 -9.540 1.00 98.12 406 ASP A N 1
ATOM 3329 C CA . ASP A 1 406 ? 15.163 12.471 -10.007 1.00 98.12 406 ASP A CA 1
ATOM 3330 C C . ASP A 1 406 ? 15.260 12.987 -11.452 1.00 98.12 406 ASP A C 1
ATOM 3332 O O . ASP A 1 406 ? 14.301 13.584 -11.935 1.00 98.12 406 ASP A O 1
ATOM 3336 N N . HIS A 1 407 ? 16.368 12.759 -12.161 1.00 97.44 407 HIS A N 1
ATOM 3337 C CA . HIS A 1 407 ? 16.546 13.189 -13.555 1.00 97.44 407 HIS A CA 1
ATOM 3338 C C . HIS A 1 407 ? 17.428 12.255 -14.410 1.00 97.44 407 HIS A C 1
ATOM 3340 O O . HIS A 1 407 ? 17.353 12.301 -15.637 1.00 97.44 407 HIS A O 1
ATOM 3346 N N . SER A 1 408 ? 18.227 11.382 -13.793 1.00 98.12 408 SER A N 1
ATOM 3347 C CA . SER A 1 408 ? 19.267 10.563 -14.423 1.00 98.12 408 SER A CA 1
ATOM 3348 C C . SER A 1 408 ? 19.199 9.087 -14.017 1.00 98.12 408 SER A C 1
ATOM 3350 O O . SER A 1 408 ? 18.872 8.737 -12.882 1.00 98.12 408 SER A O 1
ATOM 3352 N N . ILE A 1 409 ? 19.603 8.207 -14.939 1.00 98.81 409 ILE A N 1
ATOM 3353 C CA . ILE A 1 409 ? 19.860 6.784 -14.684 1.00 98.81 409 ILE A CA 1
ATOM 3354 C C . ILE A 1 409 ? 21.273 6.449 -15.166 1.00 98.81 409 ILE A C 1
ATOM 3356 O O . ILE A 1 409 ? 21.623 6.726 -16.315 1.00 98.81 409 ILE A O 1
ATOM 3360 N N . TYR A 1 410 ? 22.063 5.803 -14.308 1.00 98.75 410 TYR A N 1
ATOM 3361 C CA . TYR A 1 410 ? 23.416 5.337 -14.620 1.00 98.75 410 TYR A CA 1
ATOM 3362 C C . TYR A 1 410 ? 23.539 3.820 -14.454 1.00 98.75 410 TYR A C 1
ATOM 3364 O O . TYR A 1 410 ? 23.238 3.292 -13.384 1.00 98.75 410 TYR A O 1
ATOM 3372 N N . GLN A 1 411 ? 24.042 3.126 -15.481 1.00 98.50 411 GLN A N 1
ATOM 3373 C CA . GLN A 1 411 ? 24.394 1.701 -15.434 1.00 98.50 411 GLN A CA 1
ATOM 3374 C C . GLN A 1 411 ? 25.903 1.531 -15.212 1.00 98.50 411 GLN A C 1
ATOM 3376 O O . GLN A 1 411 ? 26.697 2.083 -15.969 1.00 98.50 411 GLN A O 1
ATOM 3381 N N . SER A 1 412 ? 26.296 0.758 -14.196 1.00 96.38 412 SER A N 1
ATOM 3382 C CA . SER A 1 412 ? 27.703 0.485 -13.845 1.00 96.38 412 SER A CA 1
ATOM 3383 C C . SER A 1 412 ? 28.162 -0.940 -14.189 1.00 96.38 412 SER A C 1
ATOM 3385 O O . SER A 1 412 ? 29.348 -1.158 -14.410 1.00 96.38 412 SER A O 1
ATOM 3387 N N . TYR A 1 413 ? 27.249 -1.911 -14.284 1.00 94.19 413 TYR A N 1
ATOM 3388 C CA . TYR A 1 413 ? 27.561 -3.299 -14.663 1.00 94.19 413 TYR A CA 1
ATOM 3389 C C . TYR A 1 413 ? 26.519 -3.849 -15.635 1.00 94.19 413 TYR A C 1
ATOM 3391 O O . TYR A 1 413 ? 25.378 -3.377 -15.654 1.00 94.19 413 TYR A O 1
ATOM 3399 N N . GLN A 1 414 ? 26.899 -4.846 -16.437 1.00 93.25 414 GLN A N 1
ATOM 3400 C CA . GLN A 1 414 ? 25.960 -5.535 -17.322 1.00 93.25 414 GLN A CA 1
ATOM 3401 C C . GLN A 1 414 ? 24.984 -6.401 -16.512 1.00 93.25 414 GLN A C 1
ATOM 3403 O O . GLN A 1 414 ? 25.312 -6.902 -15.442 1.00 93.25 414 GLN A O 1
ATOM 3408 N N . ASP A 1 415 ? 23.772 -6.582 -17.025 1.00 93.69 415 ASP A N 1
ATOM 3409 C CA . ASP A 1 415 ? 22.646 -7.262 -16.370 1.00 93.69 415 ASP A CA 1
ATOM 3410 C C . ASP A 1 415 ? 22.953 -8.710 -15.914 1.00 93.69 415 ASP A C 1
ATOM 3412 O O . ASP A 1 415 ? 22.367 -9.224 -14.956 1.00 93.69 415 ASP A O 1
ATOM 3416 N N . GLN A 1 416 ? 23.880 -9.374 -16.609 1.00 88.06 416 GLN A N 1
ATOM 3417 C CA . GLN A 1 416 ? 24.339 -10.745 -16.363 1.00 88.06 416 GLN A CA 1
ATOM 3418 C C . GLN A 1 416 ? 25.530 -10.834 -15.390 1.00 88.06 416 GLN A C 1
ATOM 3420 O O . GLN A 1 416 ? 25.958 -11.941 -15.054 1.00 88.06 416 GLN A O 1
ATOM 3425 N N . THR A 1 417 ? 26.082 -9.698 -14.955 1.00 88.44 417 THR A N 1
ATOM 3426 C CA . THR A 1 417 ? 27.115 -9.636 -13.916 1.00 88.44 417 THR A CA 1
ATOM 3427 C C . THR A 1 417 ? 26.490 -9.904 -12.547 1.00 88.44 417 THR A C 1
ATOM 3429 O O . THR A 1 417 ? 25.409 -9.417 -12.235 1.00 88.44 417 THR A O 1
ATOM 3432 N N . GLU A 1 418 ? 27.167 -10.672 -11.700 1.00 88.00 418 GLU A N 1
ATOM 3433 C CA . GLU A 1 418 ? 26.767 -10.818 -10.298 1.00 88.00 418 GLU A CA 1
ATOM 3434 C C . GLU A 1 418 ? 27.282 -9.622 -9.473 1.00 88.00 418 GLU A C 1
ATOM 3436 O O . GLU A 1 418 ? 28.491 -9.479 -9.273 1.00 88.00 418 GLU A O 1
ATOM 3441 N N . CYS A 1 419 ? 26.376 -8.770 -8.985 1.00 91.19 419 CYS A N 1
ATOM 3442 C CA . CYS A 1 419 ? 26.686 -7.646 -8.092 1.00 91.19 419 CYS A CA 1
ATOM 3443 C C . CYS A 1 419 ? 26.278 -7.948 -6.643 1.00 91.19 419 CYS A C 1
ATOM 3445 O O . CYS A 1 419 ? 25.285 -8.628 -6.410 1.00 91.19 419 CYS A O 1
ATOM 3447 N N . TRP A 1 420 ? 27.007 -7.403 -5.667 1.00 91.75 420 TRP A N 1
ATOM 3448 C CA . TRP A 1 420 ? 26.836 -7.721 -4.244 1.00 91.75 420 TRP A CA 1
ATOM 3449 C C . TRP A 1 420 ? 26.046 -6.629 -3.508 1.00 91.75 420 TRP A C 1
ATOM 3451 O O . TRP A 1 420 ? 26.615 -5.616 -3.080 1.00 91.75 420 TRP A O 1
ATOM 3461 N N . HIS A 1 421 ? 24.732 -6.839 -3.354 1.00 91.31 421 HIS A N 1
ATOM 3462 C CA . HIS A 1 421 ? 23.792 -5.843 -2.827 1.00 91.31 421 HIS A CA 1
ATOM 3463 C C . HIS A 1 421 ? 22.728 -6.354 -1.836 1.00 91.31 421 HIS A C 1
ATOM 3465 O O . HIS A 1 421 ? 22.151 -5.534 -1.121 1.00 91.31 421 HIS A O 1
ATOM 3471 N N . ALA A 1 422 ? 22.440 -7.656 -1.764 1.00 86.50 422 ALA A N 1
ATOM 3472 C CA . ALA A 1 422 ? 21.240 -8.246 -1.150 1.00 86.50 422 ALA A CA 1
ATOM 3473 C C . ALA A 1 422 ? 21.394 -9.713 -0.669 1.00 86.50 422 ALA A C 1
ATOM 3475 O O . ALA A 1 422 ? 20.425 -10.289 -0.167 1.00 86.50 422 ALA A O 1
ATOM 3476 N N . GLY A 1 423 ? 22.564 -10.349 -0.800 1.00 78.94 423 GLY A N 1
ATOM 3477 C CA . GLY A 1 423 ? 22.775 -11.747 -0.405 1.00 78.94 423 GLY A CA 1
ATOM 3478 C C . GLY A 1 423 ? 22.169 -12.719 -1.421 1.00 78.94 423 GLY A C 1
ATOM 3479 O O . GLY A 1 423 ? 22.545 -12.708 -2.584 1.00 78.94 423 GLY A O 1
ATOM 3480 N N . ASN A 1 424 ? 21.193 -13.547 -1.034 1.00 69.69 424 ASN A N 1
ATOM 3481 C CA . ASN A 1 424 ? 20.568 -14.502 -1.970 1.00 69.69 424 ASN A CA 1
ATOM 3482 C C . ASN A 1 424 ? 19.881 -13.828 -3.182 1.00 69.69 424 ASN A C 1
ATOM 3484 O O . ASN A 1 424 ? 19.628 -14.494 -4.183 1.00 69.69 424 ASN A O 1
ATOM 3488 N N . GLY A 1 425 ? 19.577 -12.527 -3.100 1.00 73.38 425 GLY A N 1
ATOM 3489 C CA . GLY A 1 425 ? 19.066 -11.732 -4.221 1.00 73.38 425 GLY A CA 1
ATOM 3490 C C . GLY A 1 425 ? 20.123 -11.307 -5.247 1.00 73.38 425 GLY A C 1
ATOM 3491 O O . GLY A 1 425 ? 19.752 -10.775 -6.288 1.00 73.38 425 GLY A O 1
ATOM 3492 N N . ASP A 1 426 ? 21.408 -11.539 -4.977 1.00 79.50 426 ASP A N 1
ATOM 3493 C CA . ASP A 1 426 ? 22.536 -11.092 -5.808 1.00 79.50 426 ASP A CA 1
ATOM 3494 C C . ASP A 1 426 ? 22.745 -12.022 -6.999 1.00 79.50 426 ASP A C 1
ATOM 3496 O O . ASP A 1 426 ? 22.755 -11.586 -8.152 1.00 79.50 426 ASP A O 1
ATOM 3500 N N . ILE A 1 427 ? 22.788 -13.326 -6.712 1.00 80.00 427 ILE A N 1
ATOM 3501 C CA . ILE A 1 427 ? 23.044 -14.411 -7.669 1.00 80.00 427 ILE A CA 1
ATOM 3502 C C . ILE A 1 427 ? 22.061 -14.347 -8.852 1.00 80.00 427 ILE A C 1
ATOM 3504 O O . ILE A 1 427 ? 22.465 -14.460 -10.009 1.00 80.00 427 ILE A O 1
ATOM 3508 N N . TYR A 1 428 ? 20.781 -14.068 -8.581 1.00 87.44 428 TYR A N 1
ATOM 3509 C CA . TYR A 1 428 ? 19.693 -14.105 -9.571 1.00 87.44 428 TYR A CA 1
ATOM 3510 C C . TYR A 1 428 ? 18.976 -12.758 -9.791 1.00 87.44 428 TYR A C 1
ATOM 3512 O O . TYR A 1 428 ? 17.906 -12.742 -10.406 1.00 87.44 428 TYR A O 1
ATOM 3520 N N . GLY A 1 429 ? 19.512 -11.637 -9.288 1.00 92.19 429 GLY A N 1
ATOM 3521 C CA . GLY A 1 429 ? 18.846 -10.330 -9.341 1.00 92.19 429 GLY A CA 1
ATOM 3522 C C . GLY A 1 429 ? 19.672 -9.159 -9.887 1.00 92.19 429 GLY A C 1
ATOM 3523 O O . GLY A 1 429 ? 20.890 -9.097 -9.721 1.00 92.19 429 GLY A O 1
ATOM 3524 N N . ILE A 1 430 ? 18.978 -8.195 -10.505 1.00 96.56 430 ILE A N 1
ATOM 3525 C CA . ILE A 1 430 ? 19.503 -6.857 -10.824 1.00 96.56 430 ILE A CA 1
ATOM 3526 C C . ILE A 1 430 ? 19.201 -5.917 -9.654 1.00 96.56 430 ILE A C 1
ATOM 3528 O O . ILE A 1 430 ? 18.045 -5.562 -9.432 1.00 96.56 430 ILE A O 1
ATOM 3532 N N . GLY A 1 431 ? 20.225 -5.493 -8.918 1.00 97.56 431 GLY A N 1
ATOM 3533 C CA . GLY A 1 431 ? 20.113 -4.441 -7.905 1.00 97.56 431 GLY A CA 1
ATOM 3534 C C . GLY A 1 431 ? 20.047 -3.040 -8.509 1.00 97.56 431 GLY A C 1
ATOM 3535 O O . GLY A 1 431 ? 20.926 -2.650 -9.288 1.00 97.56 431 GLY A O 1
ATOM 3536 N N . VAL A 1 432 ? 19.019 -2.290 -8.108 1.00 98.69 432 VAL A N 1
ATOM 3537 C CA . VAL A 1 432 ? 18.768 -0.892 -8.483 1.00 98.69 432 VAL A CA 1
ATOM 3538 C C . VAL A 1 432 ? 18.755 -0.026 -7.221 1.00 98.69 432 VAL A C 1
ATOM 3540 O O . VAL A 1 432 ? 17.883 -0.187 -6.365 1.00 98.69 432 VAL A O 1
ATOM 3543 N N . GLU A 1 433 ? 19.715 0.891 -7.107 1.00 98.50 433 GLU A N 1
ATOM 3544 C CA . GLU A 1 433 ? 19.815 1.860 -6.009 1.00 98.50 433 GLU A CA 1
ATOM 3545 C C . GLU A 1 433 ? 19.089 3.166 -6.353 1.00 98.50 433 GLU A C 1
ATOM 3547 O O . GLU A 1 433 ? 19.392 3.815 -7.356 1.00 98.50 433 GLU A O 1
ATOM 3552 N N . MET A 1 434 ? 18.134 3.571 -5.512 1.00 98.56 434 MET A N 1
ATOM 3553 C CA . MET A 1 434 ? 17.410 4.835 -5.663 1.00 98.56 434 MET A CA 1
ATOM 3554 C C . MET A 1 434 ? 17.998 5.918 -4.753 1.00 98.56 434 MET A C 1
ATOM 3556 O O . MET A 1 434 ? 18.084 5.745 -3.533 1.00 98.56 434 MET A O 1
ATOM 3560 N N . CYS A 1 435 ? 18.385 7.047 -5.339 1.00 98.56 435 CYS A N 1
ATOM 3561 C CA . CYS A 1 435 ? 18.938 8.191 -4.627 1.00 98.56 435 CYS A CA 1
ATOM 3562 C C . CYS A 1 435 ? 17.878 8.920 -3.783 1.00 98.56 435 CYS A C 1
ATOM 3564 O O . CYS A 1 435 ? 16.744 9.137 -4.218 1.00 98.56 435 CYS A O 1
ATOM 3566 N N . ILE A 1 436 ? 18.276 9.311 -2.565 1.00 98.06 436 ILE A N 1
ATOM 3567 C CA . ILE A 1 436 ? 17.436 10.005 -1.570 1.00 98.06 436 ILE A CA 1
ATOM 3568 C C . ILE A 1 436 ? 18.101 11.280 -1.007 1.00 98.06 436 ILE A C 1
ATOM 3570 O O . ILE A 1 436 ? 17.802 11.707 0.113 1.00 98.06 436 ILE A O 1
ATOM 3574 N N . ASN A 1 437 ? 19.030 11.857 -1.775 1.00 98.12 437 ASN A N 1
ATOM 3575 C CA . ASN A 1 437 ? 19.764 13.090 -1.484 1.00 98.12 437 ASN A CA 1
ATOM 3576 C C . ASN A 1 437 ? 18.817 14.288 -1.287 1.00 98.12 437 ASN A C 1
ATOM 3578 O O . ASN A 1 437 ? 17.838 14.436 -2.011 1.00 98.12 437 ASN A O 1
ATOM 3582 N N . SER A 1 438 ? 19.089 15.144 -0.295 1.00 97.56 438 SER A N 1
ATOM 3583 C CA . SER A 1 438 ? 18.157 16.199 0.149 1.00 97.56 438 SER A CA 1
ATOM 3584 C C . SER A 1 438 ? 17.954 17.359 -0.833 1.00 97.56 438 SER A C 1
ATOM 3586 O O . SER A 1 438 ? 17.145 18.241 -0.566 1.00 97.56 438 SER A O 1
ATOM 3588 N N . ASP A 1 439 ? 18.739 17.401 -1.903 1.00 97.38 439 ASP A N 1
ATOM 3589 C CA . ASP A 1 439 ? 18.692 18.368 -3.000 1.00 97.38 439 ASP A CA 1
ATOM 3590 C C . ASP A 1 439 ? 17.996 17.827 -4.266 1.00 97.38 439 ASP A C 1
ATOM 3592 O O . ASP A 1 439 ? 17.812 18.591 -5.208 1.00 97.38 439 ASP A O 1
ATOM 3596 N N . GLY A 1 440 ? 17.574 16.554 -4.280 1.00 97.12 440 GLY A N 1
ATOM 3597 C CA . GLY A 1 440 ? 16.748 15.958 -5.339 1.00 97.12 440 GLY A CA 1
ATOM 3598 C C . GLY A 1 440 ? 15.304 15.683 -4.894 1.00 97.12 440 GLY A C 1
ATOM 3599 O O . GLY A 1 440 ? 15.018 15.533 -3.702 1.00 97.12 440 GLY A O 1
ATOM 3600 N N . ASN A 1 441 ? 14.370 15.586 -5.844 1.00 97.62 441 ASN A N 1
ATOM 3601 C CA . ASN A 1 441 ? 12.969 15.266 -5.558 1.00 97.62 441 ASN A CA 1
ATOM 3602 C C . ASN A 1 441 ? 12.726 13.745 -5.488 1.00 97.62 441 ASN A C 1
ATOM 3604 O O . ASN A 1 441 ? 12.676 13.044 -6.498 1.00 97.62 441 ASN A O 1
ATOM 3608 N N . TYR A 1 442 ? 12.470 13.239 -4.279 1.00 97.62 442 TYR A N 1
ATOM 3609 C CA . TYR A 1 442 ? 12.212 11.817 -4.024 1.00 97.62 442 TYR A CA 1
ATOM 3610 C C . TYR A 1 442 ? 11.069 11.214 -4.866 1.00 97.62 442 TYR A C 1
ATOM 3612 O O . TYR A 1 442 ? 11.187 10.079 -5.326 1.00 97.62 442 TYR A O 1
ATOM 3620 N N . ASN A 1 443 ? 9.965 11.936 -5.096 1.00 96.81 443 ASN A N 1
ATOM 3621 C CA . ASN A 1 443 ? 8.845 11.410 -5.885 1.00 96.81 443 ASN A CA 1
ATOM 3622 C C . ASN A 1 443 ? 9.189 11.323 -7.382 1.00 96.81 443 ASN A C 1
ATOM 3624 O O . ASN A 1 443 ? 8.750 10.381 -8.043 1.00 96.81 443 ASN A O 1
ATOM 3628 N N . ALA A 1 444 ? 10.032 12.220 -7.898 1.00 97.88 444 ALA A N 1
ATOM 3629 C CA . ALA A 1 444 ? 10.599 12.081 -9.236 1.00 97.88 444 ALA A CA 1
ATOM 3630 C C . ALA A 1 444 ? 11.602 10.913 -9.325 1.00 97.8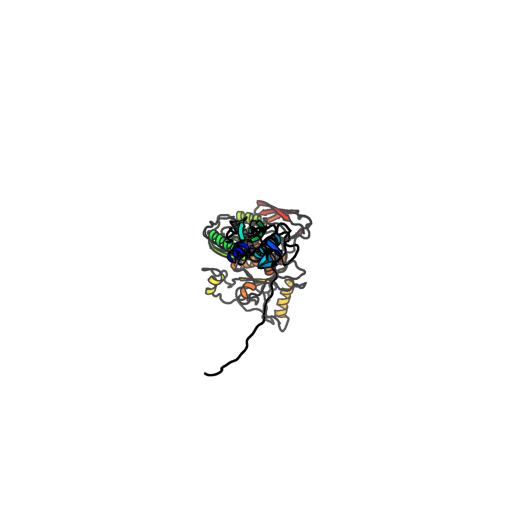8 444 ALA A C 1
ATOM 3632 O O . ALA A 1 444 ? 11.515 10.140 -10.280 1.00 97.88 444 ALA A O 1
ATOM 3633 N N . SER A 1 445 ? 12.458 10.685 -8.314 1.00 98.19 445 SER A N 1
ATOM 3634 C CA . SER A 1 445 ? 13.301 9.472 -8.245 1.00 98.19 445 SER A CA 1
ATOM 3635 C C . SER A 1 445 ? 12.459 8.191 -8.310 1.00 98.19 445 SER A C 1
ATOM 3637 O O . SER A 1 445 ? 12.809 7.251 -9.021 1.00 98.19 445 SER A O 1
ATOM 3639 N N . VAL A 1 446 ? 11.315 8.159 -7.614 1.00 98.38 446 VAL A N 1
ATOM 3640 C CA . VAL A 1 446 ? 10.363 7.033 -7.636 1.00 98.38 446 VAL A CA 1
ATOM 3641 C C . VAL A 1 446 ? 9.746 6.830 -9.028 1.00 98.38 446 VAL A C 1
ATOM 3643 O O . VAL A 1 446 ? 9.610 5.685 -9.458 1.00 98.38 446 VAL A O 1
ATOM 3646 N N . ILE A 1 447 ? 9.416 7.899 -9.762 1.00 97.94 447 ILE A N 1
ATOM 3647 C CA . ILE A 1 447 ? 8.911 7.813 -11.147 1.00 97.94 447 ILE A CA 1
ATOM 3648 C C . ILE A 1 447 ? 10.004 7.300 -12.101 1.00 97.94 447 ILE A C 1
ATOM 3650 O O . ILE A 1 447 ? 9.771 6.357 -12.856 1.00 97.94 447 ILE A O 1
ATOM 3654 N N . ASN A 1 448 ? 11.213 7.862 -12.031 1.00 98.50 448 ASN A N 1
ATOM 3655 C CA . ASN A 1 448 ? 12.337 7.482 -12.892 1.00 98.50 448 ASN A CA 1
ATOM 3656 C C . ASN A 1 448 ? 12.748 6.012 -12.677 1.00 98.50 448 ASN A C 1
ATOM 3658 O O . ASN A 1 448 ? 12.954 5.249 -13.622 1.00 98.50 448 ASN A O 1
ATOM 3662 N N . ASN A 1 449 ? 12.786 5.583 -11.411 1.00 98.69 449 ASN A N 1
ATOM 3663 C CA . ASN A 1 449 ? 13.076 4.206 -11.024 1.00 98.69 449 ASN A CA 1
ATOM 3664 C C . ASN A 1 449 ? 11.974 3.246 -11.505 1.00 98.69 449 ASN A C 1
ATOM 3666 O O . ASN A 1 449 ? 12.269 2.174 -12.028 1.00 98.69 449 ASN A O 1
ATOM 3670 N N . ALA A 1 450 ? 10.701 3.650 -11.429 1.00 98.50 450 ALA A N 1
ATOM 3671 C CA . ALA A 1 450 ? 9.597 2.845 -11.943 1.00 98.50 450 ALA A CA 1
ATOM 3672 C C . ALA A 1 450 ? 9.706 2.613 -13.461 1.00 98.50 450 ALA A C 1
ATOM 3674 O O . ALA A 1 450 ? 9.515 1.485 -13.924 1.00 98.50 450 ALA A O 1
ATOM 3675 N N . ARG A 1 451 ? 10.093 3.652 -14.214 1.00 98.44 451 ARG A N 1
ATOM 3676 C CA . ARG A 1 451 ? 10.331 3.583 -15.661 1.00 98.44 451 ARG A CA 1
ATOM 3677 C C . ARG A 1 451 ? 11.487 2.650 -16.024 1.00 98.44 451 ARG A C 1
ATOM 3679 O O . ARG A 1 451 ? 11.331 1.836 -16.933 1.00 98.44 451 ARG A O 1
ATOM 3686 N N . LEU A 1 452 ? 12.606 2.713 -15.294 1.00 98.81 452 LEU A N 1
ATOM 3687 C CA . LEU A 1 452 ? 13.727 1.776 -15.460 1.00 98.81 452 LEU A CA 1
ATOM 3688 C C . LEU A 1 452 ? 13.306 0.329 -15.179 1.00 98.81 452 LEU A C 1
ATOM 3690 O O . LEU A 1 452 ? 13.602 -0.567 -15.969 1.00 98.81 452 LEU A O 1
ATOM 3694 N N . ILE A 1 453 ? 12.628 0.089 -14.056 1.00 98.81 453 ILE A N 1
ATOM 3695 C CA . ILE A 1 453 ? 12.233 -1.262 -13.654 1.00 98.81 453 ILE A CA 1
ATOM 3696 C C . ILE A 1 453 ? 11.248 -1.866 -14.655 1.00 98.81 453 ILE A C 1
ATOM 3698 O O . ILE A 1 453 ? 11.387 -3.043 -14.978 1.00 98.81 453 ILE A O 1
ATOM 3702 N N . ALA A 1 454 ? 10.318 -1.083 -15.208 1.00 98.69 454 ALA A N 1
ATOM 3703 C CA . ALA A 1 454 ? 9.471 -1.530 -16.311 1.00 98.69 454 ALA A CA 1
ATOM 3704 C C . ALA A 1 454 ? 10.302 -2.016 -17.513 1.00 98.69 454 ALA A C 1
ATOM 3706 O O . ALA A 1 454 ? 10.125 -3.153 -17.950 1.00 98.69 454 ALA A O 1
ATOM 3707 N N . SER A 1 455 ? 11.277 -1.226 -17.979 1.00 98.62 455 SER A N 1
ATOM 3708 C CA . SER A 1 455 ? 12.155 -1.623 -19.090 1.00 98.62 455 SER A CA 1
ATOM 3709 C C . SER A 1 455 ? 12.966 -2.884 -18.789 1.00 98.62 455 SER A C 1
ATOM 3711 O O . SER A 1 455 ? 13.146 -3.724 -19.668 1.00 98.62 455 SER A O 1
ATOM 3713 N N . LEU A 1 456 ? 13.441 -3.047 -17.550 1.00 98.56 456 LEU A N 1
ATOM 3714 C CA . LEU A 1 456 ? 14.166 -4.243 -17.114 1.00 98.56 456 LEU A CA 1
ATOM 3715 C C . LEU A 1 456 ? 13.260 -5.479 -17.030 1.00 98.56 456 LEU A C 1
ATOM 3717 O O . LEU A 1 456 ? 13.683 -6.564 -17.429 1.00 98.56 456 LEU A O 1
ATOM 3721 N N . LEU A 1 457 ? 12.012 -5.329 -16.571 1.00 98.31 457 LEU A N 1
ATOM 3722 C CA . LEU A 1 457 ? 11.027 -6.412 -16.583 1.00 98.31 457 LEU A CA 1
ATOM 3723 C C . LEU A 1 457 ? 10.752 -6.881 -18.021 1.00 98.31 457 LEU A C 1
ATOM 3725 O O . LEU A 1 457 ? 10.760 -8.080 -18.286 1.00 98.31 457 LEU A O 1
ATOM 3729 N N . ILE A 1 458 ? 10.578 -5.944 -18.959 1.00 97.94 458 ILE A N 1
ATOM 3730 C CA . ILE A 1 458 ? 10.344 -6.234 -20.383 1.00 97.94 458 ILE A CA 1
ATOM 3731 C C . ILE A 1 458 ? 11.565 -6.921 -21.010 1.00 97.94 458 ILE A C 1
ATOM 3733 O O . ILE A 1 458 ? 11.439 -8.008 -21.571 1.00 97.94 458 ILE A O 1
ATOM 3737 N N . LYS A 1 459 ? 12.757 -6.323 -20.864 1.00 97.50 459 LYS A N 1
ATOM 3738 C CA . LYS A 1 459 ? 14.034 -6.804 -21.427 1.00 97.50 459 LYS A CA 1
ATOM 3739 C C . LYS A 1 459 ? 14.343 -8.260 -21.064 1.00 97.50 459 LYS A C 1
ATOM 3741 O O . LYS A 1 459 ? 14.914 -8.977 -21.880 1.00 97.50 459 LYS A O 1
ATOM 3746 N N . HIS A 1 460 ? 13.961 -8.684 -19.858 1.00 96.44 460 HIS A N 1
ATOM 3747 C CA . HIS A 1 460 ? 14.276 -10.007 -19.306 1.00 96.44 460 HIS A CA 1
ATOM 3748 C C . HIS A 1 460 ? 13.071 -10.952 -19.197 1.00 96.44 460 HIS A C 1
ATOM 3750 O O . HIS A 1 460 ? 13.181 -11.999 -18.556 1.00 96.44 460 HIS A O 1
ATOM 3756 N N . ASN A 1 461 ? 11.931 -10.615 -19.817 1.00 95.62 461 ASN A N 1
ATOM 3757 C CA . ASN A 1 461 ? 10.697 -11.416 -19.780 1.00 95.62 461 ASN A CA 1
ATOM 3758 C C . ASN A 1 461 ? 10.226 -11.742 -18.339 1.00 95.62 461 ASN A C 1
ATOM 3760 O O . ASN A 1 461 ? 9.807 -12.855 -18.017 1.00 95.62 461 ASN A O 1
ATOM 3764 N N . LEU A 1 462 ? 10.338 -10.760 -17.443 1.00 95.69 462 LEU A N 1
ATOM 3765 C CA . LEU A 1 462 ? 9.993 -10.867 -16.028 1.00 95.69 462 LEU A CA 1
ATOM 3766 C C . LEU A 1 462 ? 8.639 -10.205 -15.727 1.00 95.69 462 LEU A C 1
ATOM 3768 O O . LEU A 1 462 ? 8.267 -9.189 -16.308 1.00 95.69 462 LEU A O 1
ATOM 3772 N N . GLY A 1 463 ? 7.917 -10.773 -14.759 1.00 95.06 463 GLY A N 1
ATOM 3773 C CA . GLY A 1 463 ? 6.656 -10.232 -14.233 1.00 95.06 463 GLY A CA 1
ATOM 3774 C C . GLY A 1 463 ? 6.786 -9.634 -12.826 1.00 95.06 463 GLY A C 1
ATOM 3775 O O . GLY A 1 463 ? 7.828 -9.780 -12.186 1.00 95.06 463 GLY A O 1
ATOM 3776 N N . MET A 1 464 ? 5.716 -9.043 -12.280 1.00 96.06 464 MET A N 1
ATOM 3777 C CA . MET A 1 464 ? 5.734 -8.338 -10.979 1.00 96.06 464 MET A CA 1
ATOM 3778 C C . MET A 1 464 ? 6.144 -9.208 -9.782 1.00 96.06 464 MET A C 1
ATOM 3780 O O . MET A 1 464 ? 6.620 -8.674 -8.785 1.00 96.06 464 MET A O 1
ATOM 3784 N N . LYS A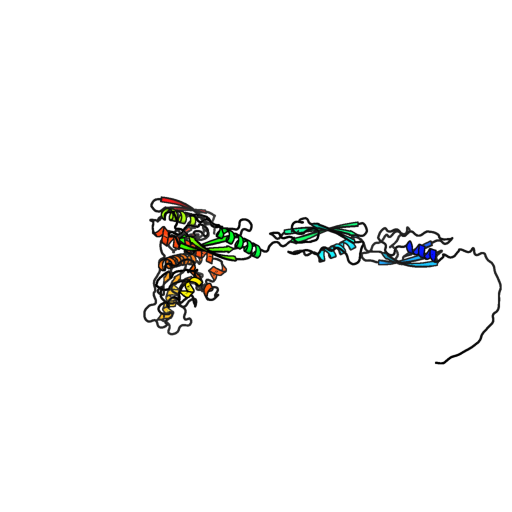 1 465 ? 6.033 -10.543 -9.860 1.00 94.00 465 LYS A N 1
ATOM 3785 C CA . LYS A 1 465 ? 6.560 -11.444 -8.813 1.00 94.00 465 LYS A CA 1
ATOM 3786 C C . LYS A 1 465 ? 8.096 -11.464 -8.740 1.00 94.00 465 LYS A C 1
ATOM 3788 O O . LYS A 1 465 ? 8.640 -11.842 -7.701 1.00 94.00 465 LYS A O 1
ATOM 3793 N N . SER A 1 466 ? 8.773 -11.011 -9.793 1.00 95.38 466 SER A N 1
ATOM 3794 C CA . SER A 1 466 ? 10.228 -10.812 -9.880 1.00 95.38 466 SER A CA 1
ATOM 3795 C C . SER A 1 466 ? 10.688 -9.529 -9.183 1.00 95.38 466 SER A C 1
ATOM 3797 O O . SER A 1 466 ? 11.855 -9.409 -8.818 1.00 95.38 466 SER A O 1
ATOM 3799 N N . LEU A 1 467 ? 9.783 -8.564 -8.982 1.00 96.75 467 LEU A N 1
ATOM 3800 C CA . LEU A 1 467 ? 10.083 -7.339 -8.253 1.00 96.75 467 LEU A CA 1
ATOM 3801 C C . LEU A 1 467 ? 10.220 -7.653 -6.761 1.00 96.75 467 LEU A C 1
ATOM 3803 O O . LEU A 1 467 ? 9.244 -8.005 -6.095 1.00 96.75 467 LEU A O 1
ATOM 3807 N N . LYS A 1 468 ? 11.434 -7.505 -6.240 1.00 95.94 468 LYS A N 1
ATOM 3808 C CA . LYS A 1 468 ? 11.772 -7.666 -4.826 1.00 95.94 468 LYS A CA 1
ATOM 3809 C C . LYS A 1 468 ? 12.363 -6.373 -4.282 1.00 95.94 468 LYS A C 1
ATOM 3811 O O . LYS A 1 468 ? 12.815 -5.503 -5.018 1.00 95.94 468 LYS A O 1
ATOM 3816 N N . LYS A 1 469 ? 12.422 -6.273 -2.967 1.00 95.81 469 LYS A N 1
ATOM 3817 C CA . LYS A 1 469 ? 13.183 -5.268 -2.215 1.00 95.81 469 LYS A CA 1
ATOM 3818 C C . LYS A 1 469 ? 14.248 -5.979 -1.399 1.00 95.81 469 LYS A C 1
ATOM 3820 O O . LYS A 1 469 ? 14.061 -7.136 -1.032 1.00 95.81 469 LYS A O 1
ATOM 3825 N N . HIS A 1 470 ? 15.334 -5.291 -1.054 1.00 95.00 470 HIS A N 1
ATOM 3826 C CA . HIS A 1 470 ? 16.387 -5.852 -0.194 1.00 95.00 470 HIS A CA 1
ATOM 3827 C C . HIS A 1 470 ? 15.798 -6.499 1.084 1.00 95.00 470 HIS A C 1
ATOM 3829 O O . HIS A 1 470 ? 16.219 -7.584 1.490 1.00 95.00 470 HIS A O 1
ATOM 3835 N N . ASN A 1 471 ? 14.772 -5.876 1.677 1.00 94.38 471 ASN A N 1
ATOM 3836 C CA . ASN A 1 471 ? 14.039 -6.391 2.837 1.00 94.38 471 ASN A CA 1
ATOM 3837 C C . ASN A 1 471 ? 13.556 -7.850 2.696 1.00 94.38 471 ASN A C 1
ATOM 3839 O O . ASN A 1 471 ? 13.627 -8.586 3.678 1.00 94.38 471 ASN A O 1
ATOM 3843 N N . ASP A 1 472 ? 13.164 -8.284 1.492 1.00 92.75 472 ASP A N 1
ATOM 3844 C CA . ASP A 1 472 ? 12.663 -9.641 1.218 1.00 92.75 472 ASP A CA 1
ATOM 3845 C C . ASP A 1 472 ? 13.746 -10.733 1.379 1.00 92.75 472 ASP A C 1
ATOM 3847 O O . ASP A 1 472 ? 13.412 -11.913 1.479 1.00 92.75 472 ASP A O 1
ATOM 3851 N N . TYR A 1 473 ? 15.033 -10.358 1.411 1.00 90.25 473 TYR A N 1
ATOM 3852 C CA . TYR A 1 473 ? 16.169 -11.287 1.492 1.00 90.25 473 TYR A CA 1
ATOM 3853 C C . TYR A 1 473 ? 16.887 -11.295 2.846 1.00 90.25 473 TYR A C 1
ATOM 3855 O O . TYR A 1 473 ? 17.359 -12.346 3.276 1.00 90.25 473 TYR A O 1
ATOM 3863 N N . SER A 1 474 ? 17.000 -10.142 3.516 1.00 86.50 474 SER A N 1
ATOM 3864 C CA . SER A 1 474 ? 17.837 -9.992 4.724 1.00 86.50 474 SER A CA 1
ATOM 3865 C C . SER A 1 474 ? 17.123 -9.380 5.934 1.00 86.50 474 SER A C 1
ATOM 3867 O O . SER A 1 474 ? 17.745 -9.188 6.977 1.00 86.50 474 SER A O 1
ATOM 3869 N N . ASN A 1 475 ? 15.834 -9.041 5.816 1.00 86.31 475 ASN A N 1
ATOM 3870 C CA . ASN A 1 475 ? 15.075 -8.220 6.771 1.00 86.31 475 ASN A CA 1
ATOM 3871 C C . ASN A 1 475 ? 15.630 -6.795 7.011 1.00 86.31 475 ASN A C 1
ATOM 3873 O O . ASN A 1 475 ? 15.030 -6.047 7.783 1.00 86.31 475 ASN A O 1
ATOM 3877 N N . LYS A 1 476 ? 16.707 -6.355 6.330 1.00 87.38 476 LYS A N 1
ATOM 3878 C CA . LYS A 1 476 ? 17.140 -4.940 6.326 1.00 87.38 476 LYS A CA 1
ATOM 3879 C C . LYS A 1 476 ? 15.945 -4.054 5.929 1.00 87.38 476 LYS A C 1
ATOM 3881 O O . LYS A 1 476 ? 15.276 -4.388 4.949 1.00 87.38 476 LYS A O 1
ATOM 3886 N N . PRO A 1 477 ? 15.651 -2.938 6.616 1.00 93.19 477 PRO A N 1
ATOM 3887 C CA . PRO A 1 477 ? 14.547 -2.047 6.252 1.00 93.19 477 PRO A CA 1
ATOM 3888 C C . PRO A 1 477 ? 14.922 -1.201 5.023 1.00 93.19 477 PRO A C 1
ATOM 3890 O O . PRO A 1 477 ? 15.216 -0.021 5.133 1.00 93.19 477 PRO A O 1
ATOM 3893 N N . CYS A 1 478 ? 14.992 -1.820 3.844 1.00 94.75 478 CYS A N 1
ATOM 3894 C CA . CYS A 1 478 ? 15.454 -1.200 2.601 1.00 94.75 478 CYS A CA 1
ATOM 3895 C C . CYS A 1 478 ? 14.582 -1.690 1.424 1.00 94.75 478 CYS A C 1
ATOM 3897 O O . CYS A 1 478 ? 14.393 -2.909 1.311 1.00 94.75 478 CYS A O 1
ATOM 3899 N N . PRO A 1 479 ? 14.037 -0.797 0.568 1.00 97.31 479 PRO A N 1
ATOM 3900 C CA . PRO A 1 479 ? 14.171 0.671 0.568 1.00 97.31 479 PRO A CA 1
ATOM 3901 C C . PRO A 1 479 ? 13.478 1.330 1.777 1.00 97.31 479 PRO A C 1
ATOM 3903 O O . PRO A 1 479 ? 12.321 1.034 2.068 1.00 97.31 479 PRO A O 1
ATOM 3906 N N . GLU A 1 480 ? 14.190 2.179 2.525 1.00 96.25 480 GLU A N 1
ATOM 3907 C CA . GLU A 1 480 ? 13.758 2.590 3.872 1.00 96.25 480 GLU A CA 1
ATOM 3908 C C . GLU A 1 480 ? 12.615 3.610 3.834 1.00 96.25 480 GLU A C 1
ATOM 3910 O O . GLU A 1 480 ? 11.560 3.390 4.433 1.00 96.25 480 GLU A O 1
ATOM 3915 N N . THR A 1 481 ? 12.799 4.700 3.086 1.00 96.25 481 THR A N 1
ATOM 3916 C CA . THR A 1 481 ? 11.824 5.791 2.949 1.00 96.25 481 THR A CA 1
ATOM 3917 C C . THR A 1 481 ? 10.533 5.264 2.331 1.00 96.25 481 THR A C 1
ATOM 3919 O O . THR A 1 481 ? 9.443 5.564 2.824 1.00 96.25 481 THR A O 1
ATOM 3922 N N . MET A 1 482 ? 10.647 4.419 1.302 1.00 96.75 482 MET A N 1
ATOM 3923 C CA . MET A 1 482 ? 9.510 3.810 0.613 1.00 96.75 482 MET A CA 1
ATOM 3924 C C . MET A 1 482 ? 8.692 2.891 1.532 1.00 96.75 482 MET A C 1
ATOM 3926 O O . MET A 1 482 ? 7.463 2.875 1.443 1.00 96.75 482 MET A O 1
ATOM 3930 N N . LEU A 1 483 ? 9.345 2.142 2.430 1.00 95.06 483 LEU A N 1
ATOM 3931 C CA . LEU A 1 483 ? 8.667 1.280 3.402 1.00 95.06 483 LEU A CA 1
ATOM 3932 C C . LEU A 1 483 ? 8.035 2.086 4.544 1.00 95.06 483 LEU A C 1
ATOM 3934 O O . LEU A 1 483 ? 6.861 1.880 4.846 1.00 95.06 483 LEU A O 1
ATOM 3938 N N . GLN A 1 484 ? 8.768 3.034 5.139 1.00 95.06 484 GLN A N 1
ATOM 3939 C CA . GLN A 1 484 ? 8.271 3.871 6.241 1.00 95.06 484 GLN A CA 1
ATOM 3940 C C . GLN A 1 484 ? 7.041 4.695 5.835 1.00 95.06 484 GLN A C 1
ATOM 3942 O O . GLN A 1 484 ? 6.087 4.793 6.604 1.00 95.06 484 GLN A O 1
ATOM 3947 N N . ASN A 1 485 ? 7.020 5.218 4.606 1.00 94.06 485 ASN A N 1
ATOM 3948 C CA . ASN A 1 485 ? 5.904 6.005 4.074 1.00 94.06 485 ASN A CA 1
ATOM 3949 C C . ASN A 1 485 ? 4.831 5.153 3.359 1.00 94.06 485 ASN A C 1
ATOM 3951 O O . ASN A 1 485 ? 3.941 5.704 2.717 1.00 94.06 485 ASN A O 1
ATOM 3955 N N . ARG A 1 486 ? 4.897 3.812 3.453 1.00 91.50 486 ARG A N 1
ATOM 3956 C CA . ARG A 1 486 ? 3.957 2.856 2.821 1.00 91.50 486 ARG A CA 1
ATOM 3957 C C . ARG A 1 486 ? 3.815 3.016 1.291 1.00 91.50 486 ARG A C 1
ATOM 3959 O O . ARG A 1 486 ? 2.805 2.632 0.705 1.00 91.50 486 ARG A O 1
ATOM 3966 N N . LEU A 1 487 ? 4.842 3.544 0.622 1.00 93.38 487 LEU A N 1
ATOM 3967 C CA . LEU A 1 487 ? 4.821 3.897 -0.803 1.00 93.38 487 LEU A CA 1
ATOM 3968 C C . LEU A 1 487 ? 5.058 2.712 -1.750 1.00 93.38 487 LEU A C 1
ATOM 3970 O O . LEU A 1 487 ? 4.836 2.859 -2.949 1.00 93.38 487 LEU A O 1
ATOM 3974 N N . TRP A 1 488 ? 5.463 1.541 -1.241 1.00 94.56 488 TRP A N 1
ATOM 3975 C CA . TRP A 1 488 ? 5.766 0.355 -2.061 1.00 94.56 488 TRP A CA 1
ATOM 3976 C C . TRP A 1 488 ? 4.654 0.021 -3.069 1.00 94.56 488 TRP A C 1
ATOM 3978 O O . TRP A 1 488 ? 4.937 -0.235 -4.234 1.00 94.56 488 TRP A O 1
ATOM 3988 N N . PHE A 1 489 ? 3.383 0.098 -2.663 1.00 91.62 489 PHE A N 1
ATOM 3989 C CA . PHE A 1 489 ? 2.273 -0.199 -3.570 1.00 91.62 489 PHE A CA 1
ATOM 3990 C C . PHE A 1 489 ? 2.051 0.901 -4.627 1.00 91.62 489 PHE A C 1
ATOM 3992 O O . PHE A 1 489 ? 1.802 0.595 -5.788 1.00 91.62 489 PHE A O 1
ATOM 3999 N N . LYS A 1 490 ? 2.241 2.186 -4.279 1.00 92.38 490 LYS A N 1
ATOM 4000 C CA . LYS A 1 490 ? 2.246 3.294 -5.260 1.00 92.38 490 LYS A CA 1
ATOM 4001 C C . LYS A 1 490 ? 3.369 3.111 -6.290 1.00 92.38 490 LYS A C 1
ATOM 4003 O O . LYS A 1 490 ? 3.167 3.367 -7.471 1.00 92.38 490 LYS A O 1
ATOM 4008 N N . PHE A 1 491 ? 4.530 2.627 -5.853 1.00 97.06 491 PHE A N 1
ATOM 4009 C CA . PHE A 1 491 ? 5.649 2.308 -6.736 1.00 97.06 491 PHE A CA 1
ATOM 4010 C C . PHE A 1 491 ? 5.332 1.125 -7.665 1.00 97.06 491 PHE A C 1
ATOM 4012 O O . PHE A 1 491 ? 5.588 1.213 -8.864 1.00 97.06 491 PHE A O 1
ATOM 4019 N N . GLN A 1 492 ? 4.674 0.074 -7.159 1.00 96.81 492 GLN A N 1
ATOM 4020 C CA . GLN A 1 492 ? 4.153 -1.009 -8.001 1.00 96.81 492 GLN A CA 1
ATOM 4021 C C . GLN A 1 492 ? 3.152 -0.497 -9.054 1.00 96.81 492 GLN A C 1
ATOM 4023 O O . GLN A 1 492 ? 3.243 -0.946 -10.194 1.00 96.81 492 GLN A O 1
ATOM 4028 N N . LYS A 1 493 ? 2.295 0.493 -8.737 1.00 95.19 493 LYS A N 1
ATOM 4029 C CA . LYS A 1 493 ? 1.440 1.173 -9.735 1.00 95.19 493 LYS A CA 1
ATOM 4030 C C . LYS A 1 493 ? 2.247 1.733 -10.894 1.00 95.19 493 LYS A C 1
ATOM 4032 O O . LYS A 1 493 ? 1.942 1.460 -12.050 1.00 95.19 493 LYS A O 1
ATOM 4037 N N . LEU A 1 494 ? 3.255 2.540 -10.563 1.00 96.69 494 LEU A N 1
ATOM 4038 C CA . LEU A 1 494 ? 4.048 3.282 -11.536 1.00 96.69 494 LEU A CA 1
ATOM 4039 C C . LEU A 1 494 ? 4.838 2.320 -12.426 1.00 96.69 494 LEU A C 1
ATOM 4041 O O . LEU A 1 494 ? 4.859 2.515 -13.634 1.00 96.69 494 LEU A O 1
ATOM 4045 N N . ILE A 1 495 ? 5.393 1.243 -11.859 1.00 98.19 495 ILE A N 1
ATOM 4046 C CA . ILE A 1 495 ? 6.051 0.174 -12.626 1.00 98.19 495 ILE A CA 1
ATOM 4047 C C . ILE A 1 495 ? 5.053 -0.503 -13.570 1.00 98.19 495 ILE A C 1
ATOM 4049 O O . ILE A 1 495 ? 5.373 -0.733 -14.732 1.00 98.19 495 ILE A O 1
ATOM 4053 N N . SER A 1 496 ? 3.839 -0.812 -13.103 1.00 97.50 496 SER A N 1
ATOM 4054 C CA . SER A 1 496 ? 2.823 -1.441 -13.950 1.00 97.50 496 SER A CA 1
ATOM 4055 C C . SER A 1 496 ? 2.324 -0.509 -15.057 1.00 97.50 496 SER A C 1
ATOM 4057 O O . SER A 1 496 ? 2.181 -0.958 -16.188 1.00 97.50 496 SER A O 1
ATOM 4059 N N . HIS A 1 497 ? 2.136 0.785 -14.785 1.00 97.25 497 HIS A N 1
ATOM 4060 C CA . HIS A 1 497 ? 1.800 1.782 -15.806 1.00 97.25 497 HIS A CA 1
ATOM 4061 C C . HIS A 1 497 ? 2.937 1.971 -16.824 1.00 97.25 497 HIS A C 1
ATOM 4063 O O . HIS A 1 497 ? 2.688 1.939 -18.023 1.00 97.25 497 HIS A O 1
ATOM 4069 N N . GLU A 1 498 ? 4.188 2.101 -16.380 1.00 98.00 498 GLU A N 1
ATOM 4070 C CA . GLU A 1 498 ? 5.355 2.194 -17.269 1.00 98.00 498 GLU A CA 1
ATOM 4071 C C . GLU A 1 498 ? 5.546 0.919 -18.111 1.00 98.00 498 GLU A C 1
ATOM 4073 O O . GLU A 1 498 ? 5.888 1.007 -19.287 1.00 98.00 498 GLU A O 1
ATOM 4078 N N . TYR A 1 499 ? 5.247 -0.265 -17.565 1.00 98.31 499 TYR A N 1
ATOM 4079 C CA . TYR A 1 499 ? 5.280 -1.522 -18.320 1.00 98.31 499 TYR A CA 1
ATOM 4080 C C . TYR A 1 499 ? 4.163 -1.583 -19.367 1.00 98.31 499 TYR A C 1
ATOM 4082 O O . TYR A 1 499 ? 4.426 -1.910 -20.522 1.00 98.31 499 TYR A O 1
ATOM 4090 N N . VAL A 1 500 ? 2.919 -1.248 -18.997 1.00 98.00 500 VAL A N 1
ATOM 4091 C CA . VAL A 1 500 ? 1.800 -1.200 -19.953 1.00 98.00 500 VAL A CA 1
ATOM 4092 C C . VAL A 1 500 ? 2.094 -0.169 -21.044 1.00 98.00 500 VAL A C 1
ATOM 4094 O O . VAL A 1 500 ? 1.946 -0.490 -22.215 1.00 98.00 500 VAL A O 1
ATOM 4097 N N . SER A 1 501 ? 2.608 1.012 -20.692 1.00 98.19 501 SER A N 1
ATOM 4098 C CA . SER A 1 501 ? 3.111 2.014 -21.638 1.00 98.19 501 SER A CA 1
ATOM 4099 C C . SER A 1 501 ? 4.111 1.391 -22.625 1.00 98.19 501 SER A C 1
ATOM 4101 O O . SER A 1 501 ? 3.827 1.286 -23.817 1.00 98.19 501 SER A O 1
ATOM 4103 N N . GLN A 1 502 ? 5.248 0.892 -22.136 1.00 98.31 502 GLN A N 1
ATOM 4104 C CA . GLN A 1 502 ? 6.355 0.415 -22.974 1.00 98.31 502 GLN A CA 1
ATOM 4105 C C . GLN A 1 502 ? 6.047 -0.873 -23.773 1.00 98.31 502 GLN A C 1
ATOM 4107 O O . GLN A 1 502 ? 6.749 -1.153 -24.745 1.00 98.31 502 GLN A O 1
ATOM 4112 N N . VAL A 1 503 ? 5.007 -1.646 -23.421 1.00 97.56 503 VAL A N 1
ATOM 4113 C CA . VAL A 1 503 ? 4.581 -2.869 -24.148 1.00 97.56 503 VAL A CA 1
ATOM 4114 C C . VAL A 1 503 ? 3.358 -2.663 -25.049 1.00 97.56 503 VAL A C 1
ATOM 4116 O O . VAL A 1 503 ? 3.231 -3.342 -26.067 1.00 97.56 503 VAL A O 1
ATOM 4119 N N . LEU A 1 504 ? 2.418 -1.797 -24.664 1.00 97.25 504 LEU A N 1
ATOM 4120 C CA . LEU A 1 504 ? 1.140 -1.620 -25.361 1.00 97.25 504 LEU A CA 1
ATOM 4121 C C . LEU A 1 504 ? 1.114 -0.342 -26.198 1.00 97.25 504 LEU A C 1
ATOM 4123 O O . LEU A 1 504 ? 0.682 -0.394 -27.346 1.00 97.25 504 LEU A O 1
ATOM 4127 N N . LEU A 1 505 ? 1.566 0.780 -25.628 1.00 98.06 505 LEU A N 1
ATOM 4128 C CA . LEU A 1 505 ? 1.511 2.096 -26.270 1.00 98.06 505 LEU A CA 1
ATOM 4129 C C . LEU A 1 505 ? 2.636 2.315 -27.284 1.00 98.06 505 LEU A C 1
ATOM 4131 O O . LEU A 1 505 ? 2.426 2.999 -28.275 1.00 98.06 505 LEU A O 1
ATOM 4135 N N . SER A 1 506 ? 3.781 1.652 -27.101 1.00 97.25 506 SER A N 1
ATOM 4136 C CA . SER A 1 506 ? 4.913 1.641 -28.045 1.00 97.25 506 SER A CA 1
ATOM 4137 C C . SER A 1 506 ? 4.593 1.050 -29.431 1.00 97.25 506 SER A C 1
ATOM 4139 O O . SER A 1 506 ? 5.447 1.051 -30.317 1.00 97.25 506 SER A O 1
ATOM 4141 N N . GLN A 1 507 ? 3.373 0.539 -29.622 1.00 97.12 507 GLN A N 1
ATOM 4142 C CA . GLN A 1 507 ? 2.853 0.012 -30.884 1.00 97.12 507 GLN A CA 1
ATOM 4143 C C . GLN A 1 507 ? 2.094 1.063 -31.719 1.00 97.12 507 GLN A C 1
ATOM 4145 O O . GLN A 1 507 ? 1.673 0.735 -32.828 1.00 97.12 507 GLN A O 1
ATOM 4150 N N . PHE A 1 508 ? 1.889 2.279 -31.195 1.00 97.81 508 PHE A N 1
ATOM 4151 C CA . PHE A 1 508 ? 0.991 3.293 -31.758 1.00 97.81 508 PHE A CA 1
ATOM 4152 C C . PHE A 1 508 ? 1.649 4.676 -31.848 1.00 97.81 508 PHE A C 1
ATOM 4154 O O . PHE A 1 508 ? 2.423 5.059 -30.970 1.00 97.81 508 PHE A O 1
ATOM 4161 N N . ASP A 1 509 ? 1.284 5.461 -32.863 1.00 95.38 509 ASP A N 1
ATOM 4162 C CA . ASP A 1 509 ? 1.646 6.880 -32.928 1.00 95.38 509 ASP A CA 1
ATOM 4163 C C . ASP A 1 509 ? 0.785 7.668 -31.921 1.00 95.38 509 ASP A C 1
ATOM 4165 O O . ASP A 1 509 ? -0.426 7.840 -32.109 1.00 95.38 509 ASP A O 1
ATOM 4169 N N . ILE A 1 510 ? 1.417 8.149 -30.842 1.00 97.19 510 ILE A N 1
ATOM 4170 C CA . ILE A 1 510 ? 0.783 8.923 -29.762 1.00 97.19 510 ILE A CA 1
ATOM 4171 C C . ILE A 1 510 ? 1.348 10.343 -29.717 1.00 97.19 510 ILE A C 1
ATOM 4173 O O . ILE A 1 510 ? 2.560 10.547 -29.733 1.00 97.19 510 ILE A O 1
ATOM 4177 N N . THR A 1 511 ? 0.470 11.343 -29.607 1.00 96.88 511 THR A N 1
ATOM 4178 C CA . THR A 1 511 ? 0.869 12.744 -29.391 1.00 96.88 511 THR A CA 1
ATOM 4179 C C . THR A 1 511 ? -0.012 13.439 -28.356 1.00 96.88 511 THR A C 1
ATOM 4181 O O . THR A 1 511 ? -1.217 13.208 -28.281 1.00 96.88 511 THR A O 1
ATOM 4184 N N . TYR A 1 512 ? 0.596 14.324 -27.565 1.00 97.25 512 TYR A N 1
ATOM 4185 C CA . TYR A 1 512 ? -0.072 15.103 -26.523 1.00 97.25 512 TYR A CA 1
ATOM 4186 C C . TYR A 1 512 ? -0.179 16.577 -26.921 1.00 97.25 512 TYR A C 1
ATOM 4188 O O . TYR A 1 512 ? 0.800 17.176 -27.362 1.00 97.25 512 TYR A O 1
ATOM 4196 N N . THR A 1 513 ? -1.356 17.176 -26.730 1.00 97.19 513 THR A N 1
ATOM 4197 C CA . THR A 1 513 ? -1.613 18.606 -26.963 1.00 97.19 513 THR A CA 1
ATOM 4198 C C . THR A 1 513 ? -2.240 19.232 -25.719 1.00 97.19 513 THR A C 1
ATOM 4200 O O . THR A 1 513 ? -3.339 18.863 -25.306 1.00 97.19 513 THR A O 1
ATOM 4203 N N . PHE A 1 514 ? -1.535 20.186 -25.112 1.00 96.44 514 PHE A N 1
ATOM 4204 C CA . PHE A 1 514 ? -1.968 20.908 -23.916 1.00 96.44 514 PHE A CA 1
ATOM 4205 C C . PHE A 1 514 ? -1.246 22.256 -23.798 1.00 96.44 514 PHE A C 1
ATOM 4207 O O . PHE A 1 514 ? -0.132 22.421 -24.290 1.00 96.44 514 PHE A O 1
ATOM 4214 N N . GLU A 1 515 ? -1.862 23.201 -23.091 1.00 96.56 515 GLU A N 1
ATOM 4215 C CA . GLU A 1 515 ? -1.197 24.393 -22.556 1.00 96.56 515 GLU A CA 1
ATOM 4216 C C . GLU A 1 515 ? -1.128 24.229 -21.033 1.00 96.56 515 GLU A C 1
ATOM 4218 O O . GLU A 1 515 ? -2.145 23.916 -20.411 1.00 96.56 515 GLU A O 1
ATOM 4223 N N . LEU A 1 516 ? 0.058 24.375 -20.431 1.00 96.94 516 LEU A N 1
ATOM 4224 C CA . LEU A 1 516 ? 0.217 24.250 -18.978 1.00 96.94 516 LEU A CA 1
ATOM 4225 C C . LEU A 1 516 ? -0.414 25.446 -18.256 1.00 96.94 516 LEU A C 1
ATOM 4227 O O . LEU A 1 516 ? -0.159 26.597 -18.616 1.00 96.94 516 LEU A O 1
ATOM 4231 N N . ILE A 1 517 ? -1.206 25.171 -17.218 1.00 96.81 517 ILE A N 1
ATOM 4232 C CA . ILE A 1 517 ? -1.716 26.208 -16.311 1.00 96.81 517 ILE A CA 1
ATOM 4233 C C . ILE A 1 517 ? -0.586 26.821 -15.464 1.00 96.81 517 ILE A C 1
ATOM 4235 O O . ILE A 1 517 ? 0.448 26.195 -15.222 1.00 96.81 517 ILE A O 1
ATOM 4239 N N . GLU A 1 518 ? -0.792 28.051 -14.986 1.00 96.44 518 GLU A N 1
ATOM 4240 C CA . GLU A 1 518 ? 0.159 28.742 -14.108 1.00 96.44 518 GLU A CA 1
ATOM 4241 C C . GLU A 1 518 ? 0.432 27.921 -12.835 1.00 96.44 518 GLU A C 1
ATOM 4243 O O . GLU A 1 518 ? -0.496 27.505 -12.144 1.00 96.44 518 GLU A O 1
ATOM 4248 N N . GLY A 1 519 ? 1.713 27.680 -12.538 1.00 95.19 519 GLY A N 1
ATOM 4249 C CA . GLY A 1 519 ? 2.157 26.823 -11.434 1.00 95.19 519 GLY A CA 1
ATOM 4250 C C . GLY A 1 519 ? 2.516 25.384 -11.829 1.00 95.19 519 GLY A C 1
ATOM 4251 O O . GLY A 1 519 ? 3.012 24.655 -10.971 1.00 95.19 519 GLY A O 1
ATOM 4252 N N . LEU A 1 520 ? 2.326 24.977 -13.094 1.00 97.44 520 LEU A N 1
ATOM 4253 C CA . LEU A 1 520 ? 2.857 23.718 -13.635 1.00 97.44 520 LEU A CA 1
ATOM 4254 C C . LEU A 1 520 ? 4.102 23.929 -14.504 1.00 97.44 520 LEU A C 1
ATOM 4256 O O . LEU A 1 520 ? 4.145 24.836 -15.336 1.00 97.44 520 LEU A O 1
ATOM 4260 N N . THR A 1 521 ? 5.075 23.025 -14.385 1.00 97.12 521 THR A N 1
ATOM 4261 C CA . THR A 1 521 ? 6.285 22.991 -15.223 1.00 97.12 521 THR A CA 1
ATOM 4262 C C . THR A 1 521 ? 6.635 21.569 -15.673 1.00 97.12 521 THR A C 1
ATOM 4264 O O . THR A 1 521 ? 6.250 20.580 -15.051 1.00 97.12 521 THR A O 1
ATOM 4267 N N . ALA A 1 522 ? 7.343 21.445 -16.800 1.00 97.00 522 ALA A N 1
ATOM 4268 C CA . ALA A 1 522 ? 7.890 20.163 -17.243 1.00 97.00 522 ALA A CA 1
ATOM 4269 C C . ALA A 1 522 ? 9.123 19.802 -16.401 1.00 97.00 522 ALA A C 1
ATOM 4271 O O . ALA A 1 522 ? 10.000 20.640 -16.186 1.00 97.00 522 ALA A O 1
ATOM 4272 N N . TRP A 1 523 ? 9.195 18.556 -15.940 1.00 97.38 523 TRP A N 1
ATOM 4273 C CA . TRP A 1 523 ? 10.323 18.041 -15.169 1.00 97.38 523 TRP A CA 1
ATOM 4274 C C . TRP A 1 523 ? 11.436 17.519 -16.110 1.00 97.38 523 TRP A C 1
ATOM 4276 O O . TRP A 1 523 ? 11.134 17.155 -17.247 1.00 97.38 523 TRP A O 1
ATOM 4286 N N . PRO A 1 524 ? 12.719 17.438 -15.692 1.00 96.56 524 PRO A N 1
ATOM 4287 C CA . PRO A 1 524 ? 13.799 16.924 -16.548 1.00 96.56 524 PRO A CA 1
ATOM 4288 C C . PRO A 1 524 ? 13.643 15.470 -17.028 1.00 96.56 524 PRO A C 1
ATOM 4290 O O . PRO A 1 524 ? 14.279 15.082 -18.007 1.00 96.56 524 PRO A O 1
ATOM 4293 N N . ILE A 1 525 ? 12.802 14.664 -16.371 1.00 94.50 525 ILE A N 1
ATOM 4294 C CA . ILE A 1 525 ? 12.386 13.353 -16.888 1.00 94.50 525 ILE A CA 1
ATOM 4295 C C . ILE A 1 525 ? 11.345 13.590 -17.991 1.00 94.50 525 ILE A C 1
ATOM 4297 O O . ILE A 1 525 ? 10.277 14.137 -17.714 1.00 94.50 525 ILE A O 1
ATOM 4301 N N . ASN A 1 526 ? 11.621 13.127 -19.217 1.00 91.19 526 ASN A N 1
ATOM 4302 C CA . ASN A 1 526 ? 10.684 13.204 -20.346 1.00 91.19 526 ASN A CA 1
ATOM 4303 C C . ASN A 1 526 ? 9.255 12.811 -19.934 1.00 91.19 526 ASN A C 1
ATOM 4305 O O . ASN A 1 526 ? 9.053 11.779 -19.290 1.00 91.19 526 ASN A O 1
ATOM 4309 N N . GLN A 1 527 ? 8.269 13.601 -20.362 1.00 93.81 527 GLN A N 1
ATOM 4310 C CA . GLN A 1 527 ? 6.848 13.341 -20.124 1.00 93.81 527 GLN A CA 1
ATOM 4311 C C . GLN A 1 527 ? 6.422 13.254 -18.646 1.00 93.81 527 GLN A C 1
ATOM 4313 O O . GLN A 1 527 ? 5.380 12.681 -18.330 1.00 93.81 527 GLN A O 1
ATOM 4318 N N . VAL A 1 528 ? 7.184 13.865 -17.736 1.00 96.38 528 VAL A N 1
ATOM 4319 C CA . VAL A 1 528 ? 6.774 14.108 -16.347 1.00 96.38 528 VAL A CA 1
ATOM 4320 C C . VAL A 1 528 ? 6.493 15.600 -16.164 1.00 96.38 528 VAL A C 1
ATOM 4322 O O . VAL A 1 528 ? 7.309 16.445 -16.530 1.00 96.38 528 VAL A O 1
ATOM 4325 N N . ILE A 1 529 ? 5.335 15.934 -15.594 1.00 97.31 529 ILE A N 1
ATOM 4326 C CA . ILE A 1 529 ? 4.922 17.317 -15.310 1.00 97.31 529 ILE A CA 1
ATOM 4327 C C . ILE A 1 529 ? 4.756 17.483 -13.801 1.00 97.31 529 ILE A C 1
ATOM 4329 O O . ILE A 1 529 ? 4.223 16.603 -13.125 1.00 97.31 529 ILE A O 1
ATOM 4333 N N . TYR A 1 530 ? 5.249 18.606 -13.286 1.00 97.56 530 TYR A N 1
ATOM 4334 C CA . TYR A 1 530 ? 5.403 18.928 -11.872 1.00 97.56 530 TYR A CA 1
ATOM 4335 C C . TYR A 1 530 ? 4.505 20.104 -11.474 1.00 97.56 530 TYR A C 1
ATOM 4337 O O . TYR A 1 530 ? 4.406 21.098 -12.193 1.00 97.56 530 TYR A O 1
ATOM 4345 N N . ASN A 1 531 ? 3.862 19.991 -10.313 1.00 96.06 531 ASN A N 1
ATOM 4346 C CA . ASN A 1 531 ? 3.163 21.081 -9.644 1.00 96.06 531 ASN A CA 1
ATOM 4347 C C . ASN A 1 531 ? 4.202 21.870 -8.848 1.00 96.06 531 ASN A C 1
ATOM 4349 O O . ASN A 1 531 ? 4.587 21.466 -7.752 1.00 96.06 531 ASN A O 1
ATOM 4353 N N . GLU A 1 532 ? 4.696 22.967 -9.411 1.00 94.62 532 GLU A N 1
ATOM 4354 C CA . GLU A 1 532 ? 5.700 23.817 -8.774 1.00 94.62 532 GLU A CA 1
ATOM 4355 C C . GLU A 1 532 ? 5.079 24.720 -7.704 1.00 94.62 532 GLU A C 1
ATOM 4357 O O . GLU A 1 532 ? 5.683 24.927 -6.651 1.00 94.62 532 GLU A O 1
ATOM 4362 N N . GLY A 1 533 ? 3.843 25.178 -7.927 1.00 93.00 533 GLY A N 1
ATOM 4363 C CA . GLY A 1 533 ? 3.124 26.030 -6.981 1.00 93.00 533 GLY A CA 1
ATOM 4364 C C . GLY A 1 533 ? 1.758 26.503 -7.472 1.00 93.00 533 GLY A C 1
ATOM 4365 O O . GLY A 1 533 ? 1.493 27.704 -7.463 1.00 93.00 533 GLY A O 1
ATOM 4366 N N . VAL A 1 534 ? 0.885 25.589 -7.907 1.00 93.94 534 VAL A N 1
ATOM 4367 C CA . VAL A 1 534 ? -0.531 25.909 -8.157 1.00 93.94 534 VAL A CA 1
ATOM 4368 C C . VAL A 1 534 ? -1.180 26.361 -6.842 1.00 93.94 534 VAL A C 1
ATOM 4370 O O . VAL A 1 534 ? -1.161 25.642 -5.847 1.00 93.94 534 VAL A O 1
ATOM 4373 N N . THR A 1 535 ? -1.734 27.578 -6.819 1.00 92.75 535 THR A N 1
ATOM 4374 C CA . THR A 1 535 ? -2.165 28.259 -5.575 1.00 92.75 535 THR A CA 1
ATOM 4375 C C . THR A 1 535 ? -3.640 28.067 -5.208 1.00 92.75 535 THR A C 1
ATOM 4377 O O . THR A 1 535 ? -4.065 28.478 -4.129 1.00 92.75 535 THR A O 1
ATOM 4380 N N . ALA A 1 536 ? -4.432 27.460 -6.093 1.00 93.38 536 ALA A N 1
ATOM 4381 C CA . ALA A 1 536 ? -5.838 27.131 -5.880 1.00 93.38 536 ALA A CA 1
ATOM 4382 C C . ALA A 1 536 ? -6.225 25.933 -6.758 1.00 93.38 536 ALA A C 1
ATOM 4384 O O . ALA A 1 536 ? -5.724 25.819 -7.880 1.00 93.38 536 ALA A O 1
ATOM 4385 N N . ASP A 1 537 ? -7.128 25.077 -6.273 1.00 94.69 537 ASP A N 1
ATOM 4386 C CA . ASP A 1 537 ? -7.542 23.863 -6.986 1.00 94.69 537 ASP A CA 1
ATOM 4387 C C . ASP A 1 537 ? -8.009 24.181 -8.417 1.00 94.69 537 ASP A C 1
ATOM 4389 O O . ASP A 1 537 ? -8.924 24.979 -8.642 1.00 94.69 537 ASP A O 1
ATOM 4393 N N . SER A 1 538 ? -7.335 23.574 -9.391 1.00 95.94 538 SER A N 1
ATOM 4394 C CA . SER A 1 538 ? -7.393 23.942 -10.810 1.00 95.94 538 SER A CA 1
ATOM 4395 C C . SER A 1 538 ? -7.585 22.714 -11.698 1.00 95.94 538 SER A C 1
ATOM 4397 O O . SER A 1 538 ? -7.549 21.580 -11.228 1.00 95.94 538 SER A O 1
ATOM 4399 N N . VAL A 1 539 ? -7.808 22.917 -13.001 1.00 96.50 539 VAL A N 1
ATOM 4400 C CA . VAL A 1 539 ? -7.975 21.812 -13.961 1.00 96.50 539 VAL A CA 1
ATOM 4401 C C . VAL A 1 539 ? -7.022 21.968 -15.137 1.00 96.50 539 VAL A C 1
ATOM 4403 O O . VAL A 1 539 ? -7.174 22.879 -15.953 1.00 96.50 539 VAL A O 1
ATOM 4406 N N . GLN A 1 540 ? -6.086 21.029 -15.261 1.00 96.62 540 GLN A N 1
ATOM 4407 C CA . GLN A 1 540 ? -5.262 20.881 -16.454 1.00 96.62 540 GLN A CA 1
ATOM 4408 C C . GLN A 1 540 ? -6.053 20.097 -17.511 1.00 96.62 540 GLN A C 1
ATOM 4410 O O . GLN A 1 540 ? -6.506 18.980 -17.262 1.00 96.62 540 GLN A O 1
ATOM 4415 N N . ASN A 1 541 ? -6.227 20.682 -18.698 1.00 97.12 541 ASN A N 1
ATOM 4416 C CA . ASN A 1 541 ? -6.891 20.030 -19.832 1.00 97.12 541 ASN A CA 1
ATOM 4417 C C . ASN A 1 541 ? -5.810 19.473 -20.767 1.00 97.12 541 ASN A C 1
ATOM 4419 O O . ASN A 1 541 ? -4.848 20.183 -21.068 1.00 97.12 541 ASN A O 1
ATOM 4423 N N . ILE A 1 542 ? -5.947 18.220 -21.204 1.00 97.38 542 ILE A N 1
ATOM 4424 C CA . ILE A 1 542 ? -4.971 17.529 -22.060 1.00 97.38 542 ILE A CA 1
ATOM 4425 C C . ILE A 1 542 ? -5.732 16.780 -23.154 1.00 97.38 542 ILE A C 1
ATOM 4427 O O . ILE A 1 542 ? -6.618 15.984 -22.853 1.00 97.38 542 ILE A O 1
ATOM 4431 N N . SER A 1 543 ? -5.384 17.029 -24.415 1.00 97.62 543 SER A N 1
ATOM 4432 C CA . SER A 1 543 ? -5.804 16.207 -25.552 1.00 97.62 543 SER A CA 1
ATOM 4433 C C . SER A 1 543 ? -4.698 15.208 -25.898 1.00 97.62 543 SER A C 1
ATOM 4435 O O . SER A 1 543 ? -3.508 15.536 -25.826 1.00 97.62 543 SER A O 1
ATOM 4437 N N . VAL A 1 544 ? -5.089 13.984 -26.244 1.00 97.94 544 VAL A N 1
ATOM 4438 C CA . VAL A 1 544 ? -4.204 12.883 -26.632 1.00 97.94 544 VAL A CA 1
ATOM 4439 C C . VAL A 1 544 ? -4.702 12.327 -27.953 1.00 97.94 544 VAL A C 1
ATOM 4441 O O . VAL A 1 544 ? -5.838 11.866 -28.036 1.00 97.94 544 VAL A O 1
ATOM 4444 N N . ASN A 1 545 ? -3.868 12.354 -28.985 1.00 97.81 545 ASN A N 1
ATOM 4445 C CA . ASN A 1 545 ? -4.154 11.655 -30.229 1.00 97.81 545 ASN A CA 1
ATOM 4446 C C . ASN A 1 545 ? -3.426 10.307 -30.228 1.00 97.81 545 ASN A C 1
ATOM 4448 O O . ASN A 1 545 ? -2.229 10.276 -29.948 1.00 97.81 545 ASN A O 1
ATOM 4452 N N . ILE A 1 546 ? -4.141 9.225 -30.533 1.00 97.38 546 ILE A N 1
ATOM 4453 C CA . ILE A 1 546 ? -3.608 7.868 -30.708 1.00 97.38 546 ILE A CA 1
ATOM 4454 C C . ILE A 1 546 ? -4.198 7.273 -31.991 1.00 97.38 546 ILE A C 1
ATOM 4456 O O . ILE A 1 546 ? -5.418 7.186 -32.124 1.00 97.38 546 ILE A O 1
ATOM 4460 N N . GLU A 1 547 ? -3.357 6.909 -32.964 1.00 95.00 547 GLU A N 1
ATOM 4461 C CA . GLU A 1 547 ? -3.795 6.414 -34.289 1.00 95.00 547 GLU A CA 1
ATOM 4462 C C . GLU A 1 547 ? -4.838 7.323 -34.987 1.00 95.00 547 GLU A C 1
ATOM 4464 O O . GLU A 1 547 ? -5.777 6.866 -35.644 1.00 95.00 547 GLU A O 1
ATOM 4469 N N . GLY A 1 548 ? -4.717 8.645 -34.818 1.00 93.00 548 GLY A N 1
ATOM 4470 C CA . GLY A 1 548 ? -5.666 9.623 -35.359 1.00 93.00 548 GLY A CA 1
ATOM 4471 C C . GLY A 1 548 ? -6.929 9.840 -34.513 1.00 93.00 548 GLY A C 1
ATOM 4472 O O . GLY A 1 548 ? -7.662 10.794 -34.779 1.00 93.00 548 GLY A O 1
ATOM 4473 N N . ILE A 1 549 ? -7.177 9.029 -33.481 1.00 95.75 549 ILE A N 1
ATOM 4474 C CA . ILE A 1 549 ? -8.323 9.152 -32.568 1.00 95.75 549 ILE A CA 1
ATOM 4475 C C . ILE A 1 549 ? -7.965 10.110 -31.427 1.00 95.75 549 ILE A C 1
ATOM 4477 O O . ILE A 1 549 ? -6.956 9.926 -30.752 1.00 95.75 549 ILE A O 1
ATOM 4481 N N . GLU A 1 550 ? -8.789 11.137 -31.208 1.00 97.31 550 GLU A N 1
ATOM 4482 C CA . GLU A 1 550 ? -8.588 12.138 -30.153 1.00 97.31 550 GLU A CA 1
ATOM 4483 C C . GLU A 1 550 ? -9.354 11.777 -28.868 1.00 97.31 550 GLU A C 1
ATOM 4485 O O . GLU A 1 550 ? -10.575 11.610 -28.885 1.00 97.31 550 GLU A O 1
ATOM 4490 N N . LEU A 1 551 ? -8.632 11.702 -27.748 1.00 97.31 551 LEU A N 1
ATOM 4491 C CA . LEU A 1 551 ? -9.149 11.550 -26.389 1.00 97.31 551 LEU A CA 1
ATOM 4492 C C . LEU A 1 551 ? -8.908 12.851 -25.611 1.00 97.31 551 LEU A C 1
ATOM 4494 O O . LEU A 1 551 ? -7.812 13.408 -25.657 1.00 97.31 551 LEU A O 1
ATOM 4498 N N . ALA A 1 552 ? -9.911 13.337 -24.878 1.00 97.12 552 ALA A N 1
ATOM 4499 C CA . ALA A 1 552 ? -9.833 14.601 -24.143 1.00 97.12 552 ALA A CA 1
ATOM 4500 C C . ALA A 1 552 ? -9.974 14.380 -22.631 1.00 97.12 552 ALA A C 1
ATOM 4502 O O . ALA A 1 552 ? -11.045 14.014 -22.142 1.00 97.12 552 ALA A O 1
ATOM 4503 N N . PHE A 1 553 ? -8.903 14.655 -21.889 1.00 96.94 553 PHE A N 1
ATOM 4504 C CA . PHE A 1 553 ? -8.803 14.428 -20.451 1.00 96.94 553 PHE A CA 1
ATOM 4505 C C . PHE A 1 553 ? -8.723 15.722 -19.638 1.00 96.94 553 PHE A C 1
ATOM 4507 O O . PHE A 1 553 ? -8.367 16.798 -20.132 1.00 96.94 553 PHE A O 1
ATOM 4514 N N . LYS A 1 554 ? -9.055 15.596 -18.350 1.00 95.06 554 LYS A N 1
ATOM 4515 C CA . LYS A 1 554 ? -9.019 16.669 -17.356 1.00 95.06 554 LYS A CA 1
ATOM 4516 C C . LYS A 1 554 ? -8.439 16.131 -16.060 1.00 95.06 554 LYS A C 1
ATOM 4518 O O . LYS A 1 554 ? -9.053 15.269 -15.445 1.00 95.06 554 LYS A O 1
ATOM 4523 N N . ILE A 1 555 ? -7.297 16.668 -15.651 1.00 94.75 555 ILE A N 1
ATOM 4524 C CA . ILE A 1 555 ? -6.668 16.354 -14.368 1.00 94.75 555 ILE A CA 1
ATOM 4525 C C . ILE A 1 555 ? -7.006 17.488 -13.401 1.00 94.75 555 ILE A C 1
ATOM 4527 O O . ILE A 1 555 ? -6.746 18.655 -13.711 1.00 94.75 555 ILE A O 1
ATOM 4531 N N . VAL A 1 556 ? -7.583 17.164 -12.243 1.00 95.56 556 VAL A N 1
ATOM 4532 C CA . VAL A 1 556 ? -7.695 18.126 -11.138 1.00 95.56 556 VAL A CA 1
ATOM 4533 C C . VAL A 1 556 ? -6.313 18.273 -10.512 1.00 95.56 556 VAL A C 1
ATOM 4535 O O . VAL A 1 556 ? -5.689 17.283 -10.142 1.00 95.56 556 VAL A O 1
ATOM 4538 N N . VAL A 1 557 ? -5.823 19.504 -10.419 1.00 96.06 557 VAL A N 1
ATOM 4539 C CA . VAL A 1 557 ? -4.544 19.836 -9.793 1.00 96.06 557 VAL A CA 1
ATOM 4540 C C . VAL A 1 557 ? -4.832 20.478 -8.448 1.00 96.06 557 VAL A C 1
ATOM 4542 O O . VAL A 1 557 ? -5.470 21.531 -8.395 1.00 96.06 557 VAL A O 1
ATOM 4545 N N . GLN A 1 558 ? -4.379 19.834 -7.376 1.00 93.94 558 GLN A N 1
ATOM 4546 C CA . GLN A 1 558 ? -4.596 20.300 -6.008 1.00 93.94 558 GLN A CA 1
ATOM 4547 C C . GLN A 1 558 ? -3.653 21.470 -5.679 1.00 93.94 558 GLN A C 1
ATOM 4549 O O . GLN A 1 558 ? -2.507 21.513 -6.142 1.00 93.94 558 GLN A O 1
ATOM 4554 N N . ALA A 1 559 ? -4.136 22.425 -4.883 1.00 91.38 559 ALA A N 1
ATOM 4555 C CA . ALA A 1 559 ? -3.322 23.535 -4.393 1.00 91.38 559 ALA A CA 1
ATOM 4556 C C . ALA A 1 559 ? -2.148 23.050 -3.515 1.00 91.38 559 ALA A C 1
ATOM 4558 O O . ALA A 1 559 ? -2.272 22.050 -2.801 1.00 91.38 559 ALA A O 1
ATOM 4559 N N . LYS A 1 560 ? -1.019 23.768 -3.565 1.00 86.31 560 LYS A N 1
ATOM 4560 C CA . LYS A 1 560 ? 0.233 23.431 -2.862 1.00 86.31 560 LYS A CA 1
ATOM 4561 C C . LYS A 1 560 ? 0.505 24.292 -1.621 1.00 86.31 560 LYS A C 1
ATOM 4563 O O . LYS A 1 560 ? 0.142 25.489 -1.638 1.00 86.31 560 LYS A O 1
#

pLDDT: mean 89.59, std 13.6, range [29.94, 98.81]